Protein AF-A0A2D6FZG4-F1 (afdb_monomer)

Structure (mmCIF, N/CA/C/O backbone):
data_AF-A0A2D6FZG4-F1
#
_entry.id   AF-A0A2D6FZG4-F1
#
loop_
_atom_site.group_PDB
_atom_site.id
_atom_site.type_symbol
_atom_site.label_atom_id
_atom_site.label_alt_id
_atom_site.label_comp_id
_atom_site.label_asym_id
_atom_site.label_entity_id
_atom_site.label_seq_id
_atom_site.pdbx_PDB_ins_code
_atom_site.Cartn_x
_atom_site.Cartn_y
_atom_site.Cartn_z
_atom_site.occupancy
_atom_site.B_iso_or_equiv
_atom_site.auth_seq_id
_atom_site.auth_comp_id
_atom_site.auth_asym_id
_atom_site.auth_atom_id
_atom_site.pdbx_PDB_model_num
ATOM 1 N N . MET A 1 1 ? 77.769 -20.192 -11.799 1.00 40.94 1 MET A N 1
ATOM 2 C CA . MET A 1 1 ? 77.528 -21.190 -10.729 1.00 40.94 1 MET A CA 1
ATOM 3 C C . MET A 1 1 ? 76.063 -21.611 -10.780 1.00 40.94 1 MET A C 1
ATOM 5 O O . MET A 1 1 ? 75.213 -20.768 -11.024 1.00 40.94 1 MET A O 1
ATOM 9 N N . THR A 1 2 ? 75.790 -22.903 -10.625 1.00 41.75 2 THR A N 1
ATOM 10 C CA . THR A 1 2 ? 74.464 -23.550 -10.470 1.00 41.75 2 THR A CA 1
ATOM 11 C C . THR A 1 2 ? 74.090 -23.649 -8.968 1.00 41.75 2 THR A C 1
ATOM 13 O O . THR A 1 2 ? 74.927 -23.227 -8.167 1.00 41.75 2 THR A O 1
ATOM 16 N N . PRO A 1 3 ? 72.935 -24.219 -8.515 1.00 60.16 3 PRO A N 1
ATOM 17 C CA . PRO A 1 3 ? 71.764 -24.800 -9.221 1.00 60.16 3 PRO A CA 1
ATOM 18 C C . PRO A 1 3 ? 70.356 -24.389 -8.660 1.00 60.16 3 PRO A C 1
ATOM 20 O O . PRO A 1 3 ? 70.267 -23.690 -7.659 1.00 60.16 3 PRO A O 1
ATOM 23 N N . ARG A 1 4 ? 69.279 -25.023 -9.197 1.00 38.50 4 ARG A N 1
ATOM 24 C CA . ARG A 1 4 ? 67.997 -25.406 -8.509 1.00 38.50 4 ARG A CA 1
ATOM 25 C C . ARG A 1 4 ? 67.010 -24.267 -8.117 1.00 38.50 4 ARG A C 1
ATOM 27 O O . ARG A 1 4 ? 67.426 -23.144 -7.905 1.00 38.50 4 ARG A O 1
ATOM 34 N N . GLN A 1 5 ? 65.678 -24.443 -8.014 1.00 43.94 5 GLN A N 1
ATOM 35 C CA . GLN A 1 5 ? 64.710 -25.561 -8.193 1.00 43.94 5 GLN A CA 1
ATOM 36 C C . GLN A 1 5 ? 63.559 -25.061 -9.113 1.00 43.94 5 GLN A C 1
ATOM 38 O O . GLN A 1 5 ? 63.180 -23.902 -9.006 1.00 43.94 5 GLN A O 1
ATOM 43 N N . SER A 1 6 ? 63.037 -25.751 -10.138 1.00 40.19 6 SER A N 1
ATOM 44 C CA . SER A 1 6 ? 62.249 -27.006 -10.190 1.00 40.19 6 SER A CA 1
ATOM 45 C C . SER A 1 6 ? 60.917 -26.999 -9.409 1.00 40.19 6 SER A C 1
ATOM 47 O O . SER A 1 6 ? 60.903 -27.284 -8.217 1.00 40.19 6 SER A O 1
ATOM 49 N N . GLY A 1 7 ? 59.791 -26.775 -10.107 1.00 39.72 7 GLY A N 1
ATOM 50 C CA . GLY A 1 7 ? 58.432 -26.872 -9.545 1.00 39.72 7 GLY A CA 1
ATOM 51 C C . GLY A 1 7 ? 57.321 -26.886 -10.609 1.00 39.72 7 GLY A C 1
ATOM 52 O O . GLY A 1 7 ? 56.778 -25.840 -10.953 1.00 39.72 7 GLY A O 1
ATOM 53 N N . ARG A 1 8 ? 56.975 -28.069 -11.142 1.00 39.06 8 ARG A N 1
ATOM 54 C CA . ARG A 1 8 ? 55.785 -28.287 -11.994 1.00 39.06 8 ARG A CA 1
ATOM 55 C C . ARG A 1 8 ? 54.694 -28.993 -11.184 1.00 39.06 8 ARG A C 1
ATOM 57 O O . ARG A 1 8 ? 54.961 -30.053 -10.628 1.00 39.06 8 ARG A O 1
ATOM 64 N N . SER A 1 9 ? 53.469 -28.469 -11.209 1.00 45.03 9 SER A N 1
ATOM 65 C CA . SER A 1 9 ? 52.281 -29.136 -10.651 1.00 45.03 9 SER A CA 1
ATOM 66 C C . SER A 1 9 ? 51.417 -29.739 -11.772 1.00 45.03 9 SER A C 1
ATOM 68 O O . SER A 1 9 ? 51.194 -29.055 -12.773 1.00 45.03 9 SER A O 1
ATOM 70 N N . PRO A 1 10 ? 50.925 -30.987 -11.646 1.00 56.56 10 PRO A N 1
ATOM 71 C CA . PRO A 1 10 ? 50.097 -31.632 -12.668 1.00 56.56 10 PRO A CA 1
ATOM 72 C C . PRO A 1 10 ? 48.610 -31.219 -12.589 1.00 56.56 10 PRO A C 1
ATOM 74 O O . PRO A 1 10 ? 48.139 -30.818 -11.522 1.00 56.56 10 PRO A O 1
ATOM 77 N N . PRO A 1 11 ? 47.840 -31.348 -13.688 1.00 50.41 11 PRO A N 1
ATOM 78 C CA . PRO A 1 11 ? 46.395 -31.118 -13.689 1.00 50.41 11 PRO A CA 1
ATOM 79 C C . PRO A 1 11 ? 45.627 -32.251 -12.986 1.00 50.41 11 PRO A C 1
ATOM 81 O O . PRO A 1 11 ? 46.004 -33.422 -13.051 1.00 50.41 11 PRO A O 1
ATOM 84 N N . SER A 1 12 ? 44.516 -31.914 -12.329 1.00 44.28 12 SER A N 1
ATOM 85 C CA . SER A 1 12 ? 43.715 -32.850 -11.533 1.00 44.28 12 SER A CA 1
ATOM 86 C C . SER A 1 12 ? 42.632 -33.567 -12.351 1.00 44.28 12 SER A C 1
ATOM 88 O O . SER A 1 12 ? 41.769 -32.951 -12.974 1.00 44.28 12 SER A O 1
ATOM 90 N N . THR A 1 13 ? 42.642 -34.903 -12.309 1.00 43.97 13 THR A N 1
ATOM 91 C CA . THR A 1 13 ? 41.634 -35.747 -12.976 1.00 43.97 13 THR A CA 1
ATOM 92 C C . THR A 1 13 ? 40.328 -35.790 -12.164 1.00 43.97 13 THR A C 1
ATOM 94 O O . THR A 1 13 ? 40.371 -36.149 -10.984 1.00 43.97 13 THR A O 1
ATOM 97 N N . PRO A 1 14 ? 39.150 -35.491 -12.747 1.00 50.94 14 PRO A N 1
ATOM 98 C CA . PRO A 1 14 ? 37.874 -35.618 -12.045 1.00 50.94 14 PRO A CA 1
ATOM 99 C C . PRO A 1 14 ? 37.429 -37.088 -11.956 1.00 50.94 14 PRO A C 1
ATOM 101 O O . PRO A 1 14 ? 37.128 -37.727 -12.964 1.00 50.94 14 PRO A O 1
ATOM 104 N N . GLN A 1 15 ? 37.344 -37.635 -10.738 1.00 41.22 15 GLN A N 1
ATOM 105 C CA . GLN A 1 15 ? 36.879 -39.010 -10.517 1.00 41.22 15 GLN A CA 1
ATOM 106 C C . GLN A 1 15 ? 35.410 -39.210 -10.936 1.00 41.22 15 GLN A C 1
ATOM 108 O O . GLN A 1 15 ? 34.488 -38.570 -10.422 1.00 41.22 15 GLN A O 1
ATOM 113 N N . ARG A 1 16 ? 35.191 -40.180 -11.827 1.00 36.72 16 ARG A N 1
ATOM 114 C CA . ARG A 1 16 ? 33.880 -40.617 -12.323 1.00 36.72 16 ARG A CA 1
ATOM 115 C C . ARG A 1 16 ? 33.145 -41.438 -11.253 1.00 36.72 16 ARG A C 1
ATOM 117 O O . ARG A 1 16 ? 33.333 -42.648 -11.168 1.00 36.72 16 ARG A O 1
ATOM 124 N N . LYS A 1 17 ? 32.316 -40.788 -10.425 1.00 45.12 17 LYS A N 1
ATOM 125 C CA . LYS A 1 17 ? 31.538 -41.474 -9.372 1.00 45.12 17 LYS A CA 1
ATOM 126 C C . LYS A 1 17 ? 30.580 -42.526 -9.948 1.00 45.12 17 LYS A C 1
ATOM 128 O O . LYS A 1 17 ? 29.886 -42.285 -10.934 1.00 45.12 17 LYS A O 1
ATOM 133 N N . SER A 1 18 ? 30.552 -43.686 -9.300 1.00 39.47 18 SER A N 1
ATOM 134 C CA . SER A 1 18 ? 29.768 -44.865 -9.670 1.00 39.47 18 SER A CA 1
ATOM 135 C C . SER A 1 18 ? 28.284 -44.752 -9.292 1.00 39.47 18 SER A C 1
ATOM 137 O O . SER A 1 18 ? 27.910 -44.084 -8.327 1.00 39.47 18 SER A O 1
ATOM 139 N N . ARG A 1 19 ? 27.429 -45.447 -10.055 1.00 46.25 19 ARG A N 1
ATOM 140 C CA . ARG A 1 19 ? 26.025 -45.731 -9.716 1.00 46.25 19 ARG A CA 1
ATOM 141 C C . ARG A 1 19 ? 25.910 -47.126 -9.083 1.00 46.25 19 ARG A C 1
ATOM 143 O O . ARG A 1 19 ? 26.405 -48.071 -9.694 1.00 46.25 19 ARG A O 1
ATOM 150 N N . PRO A 1 20 ? 25.181 -47.285 -7.968 1.00 52.41 20 PRO A N 1
ATOM 151 C CA . PRO A 1 20 ? 24.491 -48.527 -7.613 1.00 52.41 20 PRO A CA 1
ATOM 152 C C . PRO A 1 20 ? 23.136 -48.648 -8.358 1.00 52.41 20 PRO A C 1
ATOM 154 O O . PRO A 1 20 ? 22.695 -47.669 -8.973 1.00 52.41 20 PRO A O 1
ATOM 157 N N . PRO A 1 21 ? 22.489 -49.830 -8.364 1.00 53.44 21 PRO A N 1
ATOM 158 C CA . PRO A 1 21 ? 21.464 -50.183 -9.354 1.00 53.44 21 PRO A CA 1
ATOM 159 C C . PRO A 1 21 ? 20.015 -49.817 -8.980 1.00 53.44 21 PRO A C 1
ATOM 161 O O . PRO A 1 21 ? 19.707 -49.387 -7.871 1.00 53.44 21 PRO A O 1
ATOM 164 N N . MET A 1 22 ? 19.112 -50.025 -9.945 1.00 36.06 22 MET A N 1
ATOM 165 C CA . MET A 1 22 ? 17.658 -49.979 -9.757 1.00 36.06 22 MET A CA 1
ATOM 166 C C . MET A 1 22 ? 17.156 -51.232 -9.029 1.00 36.06 22 MET A C 1
ATOM 168 O O . MET A 1 22 ? 17.534 -52.342 -9.398 1.00 36.06 22 MET A O 1
ATOM 172 N N . THR A 1 23 ? 16.206 -51.065 -8.106 1.00 40.47 23 THR A N 1
ATOM 173 C CA . THR A 1 23 ? 15.377 -52.166 -7.589 1.00 40.47 23 THR A CA 1
ATOM 174 C C . THR A 1 23 ? 13.971 -52.034 -8.165 1.00 40.47 23 THR A C 1
ATOM 176 O O . THR A 1 23 ? 13.316 -51.010 -7.972 1.00 40.47 23 THR A O 1
ATOM 179 N N . ALA A 1 24 ? 13.499 -53.053 -8.883 1.00 38.47 24 ALA A N 1
ATOM 180 C CA . ALA A 1 24 ? 12.134 -53.085 -9.400 1.00 38.47 24 ALA A CA 1
ATOM 181 C C . ALA A 1 24 ? 11.136 -53.464 -8.292 1.00 38.47 24 ALA A C 1
ATOM 183 O O . ALA A 1 24 ? 11.393 -54.378 -7.511 1.00 38.47 24 ALA A O 1
ATOM 184 N N . ILE A 1 25 ? 9.972 -52.811 -8.264 1.00 38.44 25 ILE A N 1
ATOM 185 C CA . ILE A 1 25 ? 8.828 -53.215 -7.436 1.00 38.44 25 ILE A CA 1
ATOM 186 C C . ILE A 1 25 ? 7.641 -53.493 -8.363 1.00 38.44 25 ILE A C 1
ATOM 188 O O . ILE A 1 25 ? 7.333 -52.702 -9.254 1.00 38.44 25 ILE A O 1
ATOM 192 N N . ARG A 1 26 ? 7.013 -54.659 -8.176 1.00 39.31 26 ARG A N 1
ATOM 193 C CA . ARG A 1 26 ? 5.883 -55.150 -8.981 1.00 39.31 26 ARG A CA 1
ATOM 194 C C . ARG A 1 26 ? 4.629 -54.298 -8.761 1.00 39.31 26 ARG A C 1
ATOM 196 O O . ARG A 1 26 ? 4.375 -53.837 -7.652 1.00 39.31 26 ARG A O 1
ATOM 203 N N . GLY A 1 27 ? 3.812 -54.157 -9.803 1.00 32.88 27 GLY A N 1
ATOM 204 C CA . GLY A 1 27 ? 2.474 -53.573 -9.694 1.00 32.88 27 GLY A CA 1
ATOM 205 C C . GLY A 1 27 ? 1.410 -54.590 -9.262 1.00 32.88 27 GLY A C 1
ATOM 206 O O . GLY A 1 27 ? 1.537 -55.782 -9.532 1.00 32.88 27 GLY A O 1
ATOM 207 N N . HIS A 1 28 ? 0.328 -54.095 -8.657 1.00 38.22 28 HIS A N 1
ATOM 208 C CA . HIS A 1 28 ? -0.923 -54.828 -8.435 1.00 38.22 28 HIS A CA 1
ATOM 209 C C . HIS A 1 28 ? -2.124 -53.878 -8.616 1.00 38.22 28 HIS A C 1
ATOM 211 O O . HIS A 1 28 ? -2.260 -52.934 -7.836 1.00 38.22 28 HIS A O 1
ATOM 217 N N . PRO A 1 29 ? -3.023 -54.112 -9.590 1.00 47.12 29 PRO A N 1
ATOM 218 C CA . PRO A 1 29 ? -4.323 -53.451 -9.644 1.00 47.12 29 PRO A CA 1
ATOM 219 C C . PRO A 1 29 ? -5.358 -54.245 -8.826 1.00 47.12 29 PRO A C 1
ATOM 221 O O . PRO A 1 29 ? -5.660 -55.399 -9.135 1.00 47.12 29 PRO A O 1
ATOM 224 N N . ALA A 1 30 ? -5.909 -53.639 -7.771 1.00 38.69 30 ALA A N 1
ATOM 225 C CA . ALA A 1 30 ? -6.921 -54.274 -6.922 1.00 38.69 30 ALA A CA 1
ATOM 226 C C . ALA A 1 30 ? -8.329 -54.238 -7.554 1.00 38.69 30 ALA A C 1
ATOM 228 O O . ALA A 1 30 ? -8.684 -53.324 -8.299 1.00 38.69 30 ALA A O 1
ATOM 229 N N . ARG A 1 31 ? -9.140 -55.263 -7.263 1.00 36.41 31 ARG A N 1
ATOM 230 C CA . ARG A 1 31 ? -10.405 -55.542 -7.960 1.00 36.41 31 ARG A CA 1
ATOM 231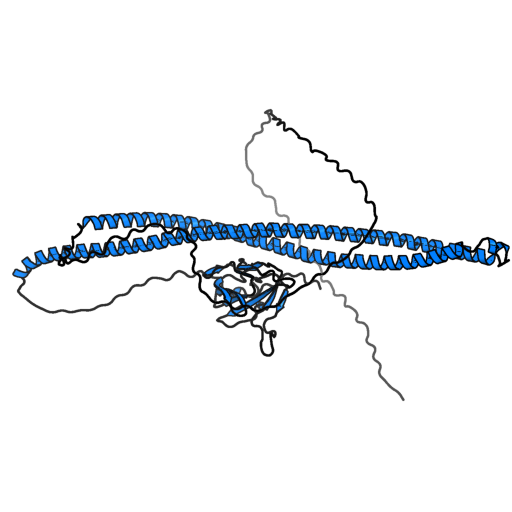 C C . ARG A 1 31 ? -11.540 -54.556 -7.653 1.00 36.41 31 ARG A C 1
ATOM 233 O O . ARG A 1 31 ? -11.946 -54.375 -6.512 1.00 36.41 31 ARG A O 1
ATOM 240 N N . ARG A 1 32 ? -12.152 -54.098 -8.746 1.00 33.94 32 ARG A N 1
ATOM 241 C CA . ARG A 1 32 ? -13.592 -53.874 -8.976 1.00 33.94 32 ARG A CA 1
ATOM 242 C C . ARG A 1 32 ? -14.540 -54.528 -7.943 1.00 33.94 32 ARG A C 1
ATOM 244 O O . ARG A 1 32 ? -14.693 -55.747 -7.937 1.00 33.94 32 ARG A O 1
ATOM 251 N N . ALA A 1 33 ? -15.281 -53.698 -7.211 1.00 37.44 33 ALA A N 1
ATOM 252 C CA . ALA A 1 33 ? -16.588 -54.004 -6.621 1.00 37.44 33 ALA A CA 1
ATOM 253 C C . ALA A 1 33 ? -17.417 -52.698 -6.551 1.00 37.44 33 ALA A C 1
ATOM 255 O O . ALA A 1 33 ? -16.842 -51.624 -6.417 1.00 37.44 33 ALA A O 1
ATOM 256 N N . GLY A 1 34 ? -18.748 -52.692 -6.657 1.00 33.28 34 GLY A N 1
ATOM 257 C CA . GLY A 1 34 ? -19.630 -53.841 -6.880 1.00 33.28 34 GLY A CA 1
ATOM 258 C C . GLY A 1 34 ? -20.956 -53.763 -6.120 1.00 33.28 34 GLY A C 1
ATOM 259 O O . GLY A 1 34 ? -21.294 -54.720 -5.433 1.00 33.28 34 GLY A O 1
ATOM 260 N N . ARG A 1 35 ? -21.709 -52.657 -6.222 1.00 36.12 35 ARG A N 1
ATOM 261 C CA . ARG A 1 35 ? -23.104 -52.599 -5.751 1.00 36.12 35 ARG A CA 1
ATOM 262 C C . ARG A 1 35 ? -24.024 -51.891 -6.744 1.00 36.12 35 ARG A C 1
ATOM 264 O O . ARG A 1 35 ? -23.707 -50.811 -7.231 1.00 36.12 35 ARG A O 1
ATOM 271 N N . ARG A 1 36 ? -25.153 -52.551 -6.991 1.00 36.09 36 ARG A N 1
ATOM 272 C CA . ARG A 1 36 ? -26.425 -52.005 -7.481 1.00 36.09 36 ARG A CA 1
ATOM 273 C C . ARG A 1 36 ? -27.353 -51.805 -6.256 1.00 36.09 36 ARG A C 1
ATOM 275 O O . ARG A 1 36 ? -26.902 -52.079 -5.142 1.00 36.09 36 ARG A O 1
ATOM 282 N N . ASP A 1 37 ? -28.623 -51.410 -6.335 1.00 32.72 37 ASP A N 1
ATOM 283 C CA . ASP A 1 37 ? -29.437 -50.733 -7.373 1.00 32.72 37 ASP A CA 1
ATOM 284 C C . ASP A 1 37 ? -29.851 -49.352 -6.759 1.00 32.72 37 ASP A C 1
ATOM 286 O O . ASP A 1 37 ? -29.285 -48.972 -5.735 1.00 32.72 37 ASP A O 1
ATOM 290 N N . ALA A 1 38 ? -30.754 -48.488 -7.239 1.00 33.19 38 ALA A N 1
ATOM 291 C CA . ALA A 1 38 ? -31.724 -48.448 -8.347 1.00 33.19 38 ALA A CA 1
ATOM 292 C C . ALA A 1 38 ? -31.827 -46.960 -8.824 1.00 33.19 38 ALA A C 1
ATOM 294 O O . ALA A 1 38 ? -30.896 -46.199 -8.570 1.00 33.19 38 ALA A O 1
ATOM 295 N N . GLY A 1 39 ? -32.861 -46.417 -9.483 1.00 30.42 39 GLY A N 1
ATOM 296 C CA . GLY A 1 39 ? -34.164 -46.912 -9.954 1.00 30.42 39 GLY A CA 1
ATOM 297 C C . GLY A 1 39 ? -35.034 -45.733 -10.444 1.00 30.42 39 GLY A C 1
ATOM 298 O O . GLY A 1 39 ? -34.851 -44.622 -9.958 1.00 30.42 39 GLY A O 1
ATOM 299 N N . ALA A 1 40 ? -35.977 -45.990 -11.365 1.00 34.22 40 ALA A N 1
ATOM 300 C CA . ALA A 1 40 ? -36.811 -45.015 -12.109 1.00 34.22 40 ALA A CA 1
ATOM 301 C C . ALA A 1 40 ? -36.020 -44.053 -13.048 1.00 34.22 40 ALA A C 1
ATOM 303 O O . ALA A 1 40 ? -34.993 -43.515 -12.659 1.00 34.22 40 ALA A O 1
ATOM 304 N N . SER A 1 41 ? -36.325 -43.837 -14.339 1.00 32.16 41 SER A N 1
ATOM 305 C CA . SER A 1 41 ? -37.560 -43.868 -15.161 1.00 32.16 41 SER A CA 1
ATOM 306 C C . SER A 1 41 ? -38.317 -42.532 -15.238 1.00 32.16 41 SER A C 1
ATOM 308 O O . SER A 1 41 ? -39.222 -42.306 -14.441 1.00 32.16 41 SER A O 1
ATOM 310 N N . GLN A 1 42 ? -37.979 -41.685 -16.226 1.00 34.38 42 GLN A N 1
ATOM 311 C CA . GLN A 1 42 ? -38.868 -41.339 -17.361 1.00 34.38 42 GLN A CA 1
ATOM 312 C C . GLN A 1 42 ? -38.236 -40.315 -18.336 1.00 34.38 42 GLN A C 1
ATOM 314 O O . GLN A 1 42 ? -37.602 -39.350 -17.918 1.00 34.38 42 GLN A O 1
ATOM 319 N N . ASP A 1 43 ? -38.440 -40.533 -19.642 1.00 41.53 43 ASP A N 1
ATOM 320 C CA . ASP A 1 43 ? -38.428 -39.488 -20.687 1.00 41.53 43 ASP A CA 1
ATOM 321 C C . ASP A 1 43 ? -39.785 -38.751 -20.604 1.00 41.53 43 ASP 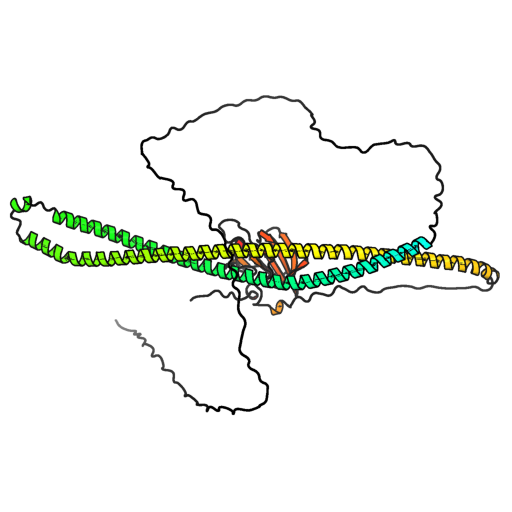A C 1
ATOM 323 O O . ASP A 1 43 ? -40.785 -39.384 -20.243 1.00 41.53 43 ASP A O 1
ATOM 327 N N . PRO A 1 44 ? -39.870 -37.445 -20.915 1.00 49.22 44 PRO A N 1
ATOM 328 C CA . PRO A 1 44 ? -40.469 -37.159 -22.217 1.00 49.22 44 PRO A CA 1
ATOM 329 C C . PRO A 1 44 ? -39.883 -35.951 -22.963 1.00 49.22 44 PRO A C 1
ATOM 331 O O . PRO A 1 44 ? -39.561 -34.896 -22.411 1.00 49.22 44 PRO A O 1
ATOM 334 N N . ARG A 1 45 ? -39.924 -36.066 -24.290 1.00 37.03 45 ARG A N 1
ATOM 335 C CA . ARG A 1 45 ? -39.804 -34.947 -25.231 1.00 37.03 45 ARG A CA 1
ATOM 336 C C . ARG A 1 45 ? -41.078 -34.083 -25.238 1.00 37.03 45 ARG A C 1
ATOM 338 O O . ARG A 1 45 ? -42.177 -34.628 -25.170 1.00 37.03 45 ARG A O 1
ATOM 345 N N . ASN A 1 46 ? -40.894 -32.793 -25.560 1.00 34.66 46 ASN A N 1
ATOM 346 C CA . ASN A 1 46 ? -41.695 -31.959 -26.491 1.00 34.66 46 ASN A CA 1
ATOM 347 C C . ASN A 1 46 ? -42.301 -30.640 -25.928 1.00 34.66 46 ASN A C 1
ATOM 349 O O . ASN A 1 46 ? -42.717 -30.566 -24.779 1.00 34.66 46 ASN A O 1
ATOM 353 N N . ALA A 1 47 ? -42.404 -29.635 -26.818 1.00 33.75 47 ALA A N 1
ATOM 354 C CA . ALA A 1 47 ? -42.979 -28.282 -26.654 1.00 33.75 47 ALA A CA 1
ATOM 355 C C . ALA A 1 47 ? -42.238 -27.336 -25.657 1.00 33.75 47 ALA A C 1
ATOM 357 O O . ALA A 1 47 ? -41.406 -27.784 -24.880 1.00 33.75 47 ALA A O 1
ATOM 358 N N . VAL A 1 48 ? -42.387 -25.995 -25.657 1.00 35.97 48 VAL A N 1
ATOM 359 C CA . VAL A 1 48 ? -43.345 -25.059 -26.308 1.00 35.97 48 VAL A CA 1
ATOM 360 C C . VAL A 1 48 ? -42.610 -23.849 -26.961 1.00 35.97 48 VAL A C 1
ATOM 362 O O . VAL A 1 48 ? -41.439 -23.588 -26.699 1.00 35.97 48 VAL A O 1
ATOM 365 N N . ARG A 1 49 ? -43.304 -23.098 -27.835 1.00 34.53 49 ARG A N 1
ATOM 366 C CA . ARG A 1 49 ? -42.841 -21.910 -28.592 1.00 34.53 49 ARG A CA 1
ATOM 367 C C . ARG A 1 49 ? -42.690 -20.605 -27.767 1.00 34.53 49 ARG A C 1
ATOM 369 O O . ARG A 1 49 ? -43.666 -20.161 -27.178 1.00 34.53 49 ARG A O 1
ATOM 376 N N . GLY A 1 50 ? -41.580 -19.881 -27.980 1.00 30.34 50 GLY A N 1
ATOM 377 C CA . GLY A 1 50 ? -41.513 -18.398 -28.077 1.00 30.34 50 GLY A CA 1
ATOM 378 C C . GLY A 1 50 ? -41.863 -17.533 -26.842 1.00 30.34 50 GLY A C 1
ATOM 379 O O . GLY A 1 50 ? -42.069 -18.068 -25.758 1.00 30.34 50 GLY A O 1
ATOM 380 N N . PRO A 1 51 ? -41.934 -16.184 -26.982 1.00 46.00 51 PRO A N 1
ATOM 381 C CA . PRO A 1 51 ? -41.610 -15.349 -28.149 1.00 46.00 51 PRO A CA 1
ATOM 382 C C . PRO A 1 51 ? -40.358 -14.453 -27.960 1.00 46.00 51 PRO A C 1
ATOM 384 O O . PRO A 1 51 ? -39.957 -14.124 -26.845 1.00 46.00 51 PRO A O 1
ATOM 387 N N . ARG A 1 52 ? -39.773 -13.962 -29.064 1.00 38.22 52 ARG A N 1
ATOM 388 C CA . ARG A 1 52 ? -38.781 -12.866 -29.034 1.00 38.22 52 ARG A CA 1
ATOM 389 C C . ARG A 1 52 ? -39.500 -11.514 -28.928 1.00 38.22 52 ARG A C 1
ATOM 391 O O . ARG A 1 52 ? -40.367 -11.238 -29.750 1.00 38.22 52 ARG A O 1
ATOM 398 N N . LYS A 1 53 ? -39.091 -10.636 -28.002 1.00 35.22 53 LYS A N 1
ATOM 399 C CA . LYS A 1 53 ? -39.428 -9.200 -28.055 1.00 35.22 53 LYS A CA 1
ATOM 400 C C . LYS A 1 53 ? -38.247 -8.410 -28.615 1.00 35.22 53 LYS A C 1
ATOM 402 O O . LYS A 1 53 ? -37.175 -8.404 -28.018 1.00 35.22 53 LYS A O 1
ATOM 407 N N . ALA A 1 54 ? -38.456 -7.737 -29.743 1.00 35.44 54 ALA A N 1
ATOM 408 C CA . ALA A 1 54 ? -37.543 -6.706 -30.220 1.00 35.44 54 ALA A CA 1
ATOM 409 C C . ALA A 1 54 ? -37.739 -5.422 -29.396 1.00 35.44 54 ALA A C 1
ATOM 411 O O . ALA A 1 54 ? -38.868 -5.071 -29.056 1.00 35.44 54 ALA A O 1
ATOM 412 N N . ALA A 1 55 ? -36.648 -4.718 -29.096 1.00 36.34 55 ALA A N 1
ATOM 413 C CA . ALA A 1 55 ? -36.673 -3.412 -28.445 1.00 36.34 55 ALA A CA 1
ATOM 414 C C . ALA A 1 55 ? -35.861 -2.425 -29.291 1.00 36.34 55 ALA A C 1
ATOM 416 O O . ALA A 1 55 ? -34.632 -2.423 -29.267 1.00 36.34 55 ALA A O 1
ATOM 417 N N . LEU A 1 56 ? -36.572 -1.618 -30.077 1.00 34.84 56 LEU A N 1
ATOM 418 C CA . LEU A 1 56 ? -36.006 -0.571 -30.920 1.00 34.84 56 LEU A CA 1
ATOM 419 C C . LEU A 1 56 ? -35.331 0.498 -30.043 1.00 34.84 56 LEU A C 1
ATOM 421 O O . LEU A 1 56 ? -35.960 1.014 -29.117 1.00 34.84 56 LEU A O 1
ATOM 425 N N . ARG A 1 57 ? -34.086 0.889 -30.347 1.00 33.91 57 ARG A N 1
ATOM 426 C CA . ARG A 1 57 ? -33.513 2.125 -29.793 1.00 33.91 57 ARG A CA 1
ATOM 427 C C . ARG A 1 57 ? -32.702 2.899 -30.826 1.00 33.91 57 ARG A C 1
ATOM 429 O O . ARG A 1 57 ? -31.768 2.382 -31.425 1.00 33.91 57 ARG A O 1
ATOM 436 N N . VAL A 1 58 ? -33.137 4.140 -31.020 1.00 36.94 58 VAL A N 1
ATOM 437 C CA . VAL A 1 58 ? -32.686 5.099 -32.034 1.00 36.94 58 VAL A CA 1
ATOM 438 C C . VAL A 1 58 ? -31.205 5.444 -31.862 1.00 36.94 58 VAL A C 1
ATOM 440 O O . VAL A 1 58 ? -30.759 5.717 -30.748 1.00 36.94 58 VAL A O 1
ATOM 443 N N . ALA A 1 59 ? -30.469 5.492 -32.973 1.00 33.66 59 ALA A N 1
ATOM 444 C CA . ALA A 1 59 ? -29.147 6.108 -33.036 1.00 33.66 59 ALA A CA 1
ATOM 445 C C . ALA A 1 59 ? -29.280 7.606 -33.357 1.00 33.66 59 ALA A C 1
ATOM 447 O O . ALA A 1 59 ? -30.033 7.976 -34.256 1.00 33.66 59 ALA A O 1
ATOM 448 N N . PHE A 1 60 ? -28.525 8.456 -32.657 1.00 34.91 60 PHE A N 1
ATOM 449 C CA . PHE A 1 60 ? -28.360 9.875 -32.994 1.00 34.91 60 PHE A CA 1
ATOM 450 C C . PHE A 1 60 ? -26.924 10.132 -33.492 1.00 34.91 60 PHE A C 1
ATOM 452 O O . PHE A 1 60 ? -25.992 9.509 -32.976 1.00 34.91 60 PHE A O 1
ATOM 459 N N . PRO A 1 61 ? -26.726 11.002 -34.501 1.00 49.44 61 PRO A N 1
ATOM 460 C CA . PRO A 1 61 ? -25.440 11.158 -35.179 1.00 49.44 61 PRO A CA 1
ATOM 461 C C . PRO A 1 61 ? -24.434 12.021 -34.404 1.00 49.44 61 PRO A C 1
ATOM 463 O O . PRO A 1 61 ? -24.796 12.928 -33.656 1.00 49.44 61 PRO A O 1
ATOM 466 N N . VAL A 1 62 ? -23.145 11.772 -34.652 1.00 41.34 62 VAL A N 1
ATOM 467 C CA . VAL A 1 62 ? -22.027 12.593 -34.158 1.00 41.34 62 VAL A CA 1
ATOM 468 C C . VAL A 1 62 ? -21.748 13.734 -35.152 1.00 41.34 62 VAL A C 1
ATOM 470 O O . VAL A 1 62 ? -21.524 13.447 -36.329 1.00 41.34 62 VAL A O 1
ATOM 473 N N . PRO A 1 63 ? -21.708 15.013 -34.729 1.00 48.12 63 PRO A N 1
ATOM 474 C CA . PRO A 1 63 ? -21.396 16.126 -35.624 1.00 48.12 63 PRO A CA 1
ATOM 475 C C . PRO A 1 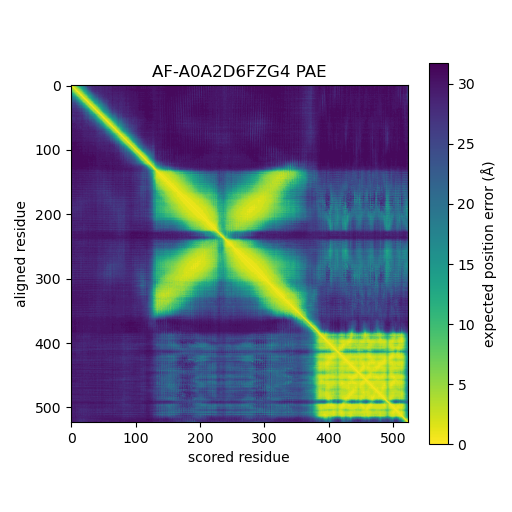63 ? -19.890 16.206 -35.935 1.00 48.12 63 PRO A C 1
ATOM 477 O O . PRO A 1 63 ? -19.063 16.492 -35.068 1.00 48.12 63 PRO A O 1
ATOM 480 N N . SER A 1 64 ? -19.523 15.994 -37.200 1.00 40.31 64 SER A N 1
ATOM 481 C CA . SER A 1 64 ? -18.139 16.053 -37.688 1.00 40.31 64 SER A CA 1
ATOM 482 C C . SER A 1 64 ? -17.671 17.493 -37.955 1.00 40.31 64 SER A C 1
ATOM 484 O O . SER A 1 64 ? -17.775 18.003 -39.073 1.00 40.31 64 SER A O 1
ATOM 486 N N . GLY A 1 65 ? -17.130 18.161 -36.935 1.00 34.81 65 GLY A N 1
ATOM 487 C CA . GLY A 1 65 ? -16.593 19.521 -37.059 1.00 34.81 65 GLY A CA 1
ATOM 488 C C . GLY A 1 65 ? -15.223 19.584 -37.747 1.00 34.81 65 GLY A C 1
ATOM 489 O O . GLY A 1 65 ? -14.195 19.477 -37.079 1.00 34.81 65 GLY A O 1
ATOM 490 N N . ARG A 1 66 ? -15.184 19.831 -39.065 1.00 36.53 66 ARG A N 1
ATOM 491 C CA . ARG A 1 66 ? -13.949 20.258 -39.754 1.00 36.53 66 ARG A CA 1
ATOM 492 C C . ARG A 1 66 ? -13.458 21.585 -39.153 1.00 36.53 66 ARG A C 1
ATOM 494 O O . ARG A 1 66 ? -14.189 22.570 -39.180 1.00 36.53 66 ARG A O 1
ATOM 501 N N . ARG A 1 67 ? -12.197 21.648 -38.716 1.00 36.72 67 ARG A N 1
ATOM 502 C CA . ARG A 1 67 ? -11.438 22.907 -38.635 1.00 36.72 67 ARG A CA 1
ATOM 503 C C . ARG A 1 67 ? -10.305 22.846 -39.649 1.00 36.72 67 ARG A C 1
ATOM 505 O O . ARG A 1 67 ? -9.500 21.921 -39.619 1.00 36.72 67 ARG A O 1
ATOM 512 N N . GLN A 1 68 ? -10.297 23.800 -40.572 1.00 37.03 68 GLN A N 1
ATOM 513 C CA . GLN A 1 68 ? -9.227 23.967 -41.551 1.00 37.03 68 GLN A CA 1
ATOM 514 C C . GLN A 1 68 ? -7.978 24.525 -40.859 1.00 37.03 68 GLN A C 1
ATOM 516 O O . GLN A 1 68 ? -8.086 25.305 -39.913 1.00 37.03 68 GLN A O 1
ATOM 521 N N . ALA A 1 69 ? -6.805 24.144 -41.358 1.00 36.94 69 ALA A N 1
ATOM 522 C CA . ALA A 1 69 ? -5.540 24.793 -41.045 1.00 36.94 69 ALA A CA 1
ATOM 523 C C . ALA A 1 69 ? -5.042 25.511 -42.306 1.00 36.94 69 ALA A C 1
ATOM 525 O O . ALA A 1 69 ? -5.033 24.920 -43.385 1.00 36.94 69 ALA A O 1
ATOM 526 N N . LEU A 1 70 ? -4.637 26.769 -42.155 1.00 39.94 70 LEU A N 1
ATOM 527 C CA . LEU A 1 70 ? -3.952 27.581 -43.163 1.00 39.94 70 LEU A CA 1
ATOM 528 C C . LEU A 1 70 ? -2.772 28.316 -42.484 1.00 39.94 70 LEU A C 1
ATOM 530 O O . LEU A 1 70 ? -2.706 28.316 -41.251 1.00 39.94 70 LEU A O 1
ATOM 534 N N . PRO A 1 71 ? -1.770 28.783 -43.251 1.00 49.62 71 PRO A N 1
ATOM 535 C CA . PRO A 1 71 ? -0.373 28.662 -42.828 1.00 49.62 71 PRO A CA 1
ATOM 536 C C . PRO A 1 71 ? 0.201 29.857 -42.051 1.00 49.62 71 PRO A C 1
ATOM 538 O O . PRO A 1 71 ? -0.408 30.913 -41.916 1.00 49.62 71 PRO A O 1
ATOM 541 N N . MET A 1 72 ? 1.425 29.649 -41.562 1.00 37.91 72 MET A N 1
ATOM 542 C CA . MET A 1 72 ? 2.310 30.672 -40.996 1.00 37.91 72 MET A CA 1
ATOM 543 C C . MET A 1 72 ? 2.953 31.513 -42.110 1.00 37.91 72 MET A C 1
ATOM 545 O O . MET A 1 72 ? 3.333 30.951 -43.137 1.00 37.91 72 MET A O 1
ATOM 549 N N . ASP A 1 73 ? 3.184 32.802 -41.851 1.00 39.28 73 ASP A N 1
ATOM 550 C CA . ASP A 1 73 ? 4.001 33.706 -42.679 1.0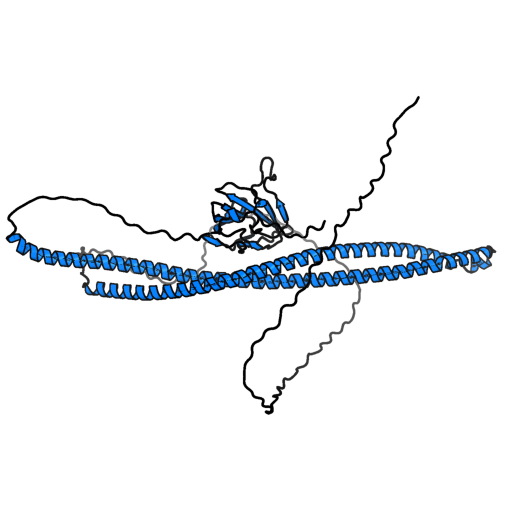0 39.28 73 ASP A CA 1
ATOM 551 C C . ASP A 1 73 ? 5.047 34.432 -41.783 1.00 39.28 73 ASP A C 1
ATOM 553 O O . ASP A 1 73 ? 4.688 34.775 -40.649 1.00 39.28 73 ASP A O 1
ATOM 557 N N . PRO A 1 74 ? 6.340 34.607 -42.160 1.00 53.09 74 PRO A N 1
ATOM 558 C CA . PRO A 1 74 ? 7.405 34.770 -41.158 1.00 53.09 74 PRO A CA 1
ATOM 559 C C . PRO A 1 74 ? 8.255 36.061 -41.269 1.00 53.09 74 PRO A C 1
ATOM 561 O O . PRO A 1 74 ? 9.421 36.002 -41.665 1.00 53.09 74 PRO A O 1
ATOM 564 N N . HIS A 1 75 ? 7.761 37.224 -40.808 1.00 41.12 75 HIS A N 1
ATOM 565 C CA . HIS A 1 75 ? 8.554 38.475 -40.826 1.00 41.12 75 HIS A CA 1
ATOM 566 C C . HIS A 1 75 ? 8.512 39.369 -39.558 1.00 41.12 75 HIS A C 1
ATOM 568 O O . HIS A 1 75 ? 7.653 40.231 -39.433 1.00 41.12 75 HIS A O 1
ATOM 574 N N . ARG A 1 76 ? 9.603 39.294 -38.756 1.00 35.06 76 ARG A N 1
ATOM 575 C CA . ARG A 1 76 ? 10.209 40.369 -37.903 1.00 35.06 76 ARG A CA 1
ATOM 576 C C . ARG A 1 76 ? 9.375 40.971 -36.731 1.00 35.06 76 ARG A C 1
ATOM 578 O O . ARG A 1 76 ? 8.171 40.781 -36.671 1.00 35.06 76 ARG A O 1
ATOM 585 N N . PRO A 1 77 ? 9.982 41.779 -35.820 1.00 46.56 77 PRO A N 1
ATOM 586 C CA . PRO A 1 77 ? 11.353 41.783 -35.272 1.00 46.56 77 PRO A CA 1
ATOM 587 C C . PRO A 1 77 ? 11.371 41.692 -33.711 1.00 46.56 77 PRO A C 1
ATOM 589 O O . PRO A 1 77 ? 10.394 41.291 -33.089 1.00 46.56 77 PRO A O 1
ATOM 592 N N . ARG A 1 78 ? 12.503 42.017 -33.057 1.00 37.69 78 ARG A N 1
ATOM 593 C CA . ARG A 1 78 ? 12.711 41.942 -31.588 1.00 37.69 78 ARG A CA 1
ATOM 594 C C . ARG A 1 78 ? 12.529 43.296 -30.872 1.00 37.69 78 ARG A C 1
ATOM 596 O O . ARG A 1 78 ? 12.897 44.305 -31.452 1.00 37.69 78 ARG A O 1
ATOM 603 N N . LEU A 1 79 ? 12.102 43.226 -29.598 1.00 38.78 79 LEU A N 1
ATOM 604 C CA . LEU A 1 79 ? 12.429 44.050 -28.399 1.00 38.78 79 LEU A CA 1
ATOM 605 C C . LEU A 1 79 ? 12.750 45.559 -28.548 1.00 38.78 79 LEU A C 1
ATOM 607 O O . LEU A 1 79 ? 13.601 45.951 -29.340 1.00 38.78 79 LEU A O 1
ATOM 611 N N . PRO A 1 80 ? 12.270 46.374 -27.589 1.00 46.84 80 PRO A N 1
ATOM 612 C CA . PRO A 1 80 ? 13.215 46.804 -26.544 1.00 46.84 80 PRO A CA 1
ATOM 613 C C . PRO A 1 80 ? 12.699 46.655 -25.098 1.00 46.84 80 PRO A C 1
ATOM 615 O O . PRO A 1 80 ? 11.512 46.484 -24.836 1.00 46.84 80 PRO A O 1
ATOM 618 N N . SER A 1 81 ? 13.628 46.730 -24.143 1.00 46.16 81 SER A N 1
ATOM 619 C CA . SER A 1 81 ? 13.374 46.825 -22.696 1.00 46.16 81 SER A CA 1
ATOM 620 C C . SER A 1 81 ? 13.104 48.266 -22.250 1.00 46.16 81 SER A C 1
ATOM 622 O O . SER A 1 81 ? 13.726 49.177 -22.795 1.00 46.16 81 SER A O 1
ATOM 624 N N . TYR A 1 82 ? 12.327 48.471 -21.179 1.00 32.44 82 TYR A N 1
ATOM 625 C CA . TYR A 1 82 ? 12.251 49.768 -20.489 1.00 32.44 82 TYR A CA 1
ATOM 626 C C . TYR A 1 82 ? 12.527 49.666 -18.980 1.00 32.44 82 TYR A C 1
ATOM 628 O O . TYR A 1 82 ? 12.478 48.579 -18.402 1.00 32.44 82 TYR A O 1
ATOM 636 N N . ARG A 1 83 ? 12.910 50.797 -18.369 1.00 35.06 83 ARG A N 1
ATOM 637 C CA . ARG A 1 83 ? 13.559 50.886 -17.051 1.00 35.06 83 ARG A CA 1
ATOM 638 C C . ARG A 1 83 ? 13.277 52.240 -16.395 1.00 35.06 83 ARG A C 1
ATOM 640 O O . ARG A 1 83 ? 13.850 53.239 -16.815 1.00 35.06 83 ARG A O 1
ATOM 647 N N . GLU A 1 84 ? 12.544 52.233 -15.288 1.00 36.88 84 GLU A N 1
ATOM 648 C CA . GLU A 1 84 ? 12.385 53.353 -14.346 1.00 36.88 84 GLU A CA 1
ATOM 649 C C . GLU A 1 84 ? 12.464 52.771 -12.913 1.00 36.88 84 GLU A C 1
ATOM 651 O O . GLU A 1 84 ? 12.037 51.640 -12.696 1.00 36.88 84 GLU A O 1
ATOM 656 N N . ASN A 1 85 ? 13.190 53.326 -11.931 1.00 31.42 85 ASN A N 1
ATOM 657 C CA . ASN A 1 85 ? 13.278 54.708 -11.417 1.00 31.42 85 ASN A CA 1
ATOM 658 C C . ASN A 1 85 ? 11.935 55.172 -10.808 1.00 31.42 85 ASN A C 1
ATOM 660 O O . ASN A 1 85 ? 10.926 55.150 -11.485 1.00 31.42 85 ASN A O 1
ATOM 664 N N . GLY A 1 86 ? 11.832 55.645 -9.565 1.00 31.52 86 GLY A N 1
ATOM 665 C CA . GLY A 1 86 ? 12.804 55.802 -8.475 1.00 31.52 86 GLY A CA 1
ATOM 666 C C . GLY A 1 86 ? 12.297 56.853 -7.466 1.00 31.52 86 GLY A C 1
ATOM 667 O O . GLY A 1 86 ? 11.277 57.479 -7.734 1.00 31.52 86 GLY A O 1
ATOM 668 N N . LYS A 1 87 ? 13.052 57.114 -6.379 1.00 34.91 87 LYS A N 1
ATOM 669 C CA . LYS A 1 87 ? 12.797 58.173 -5.355 1.00 34.91 87 LYS A CA 1
ATOM 670 C C . LYS A 1 87 ? 11.547 57.931 -4.459 1.00 34.91 87 LYS A C 1
ATOM 672 O O . LYS A 1 87 ? 10.664 57.174 -4.831 1.00 34.91 87 LYS A O 1
ATOM 677 N N . SER A 1 88 ? 11.430 58.484 -3.240 1.00 35.72 88 SER A N 1
ATOM 678 C CA . SER A 1 88 ? 12.410 59.203 -2.391 1.00 35.72 88 SER A CA 1
ATOM 679 C C . SER A 1 88 ? 12.089 59.130 -0.886 1.00 35.72 88 SER A C 1
ATOM 681 O O . SER A 1 88 ? 10.935 59.082 -0.479 1.00 35.72 88 SER A O 1
ATOM 683 N N . ASP A 1 89 ? 13.155 59.224 -0.087 1.00 36.09 89 ASP A N 1
ATOM 684 C CA . ASP A 1 89 ? 13.222 59.668 1.319 1.00 36.09 89 ASP A CA 1
ATOM 685 C C . ASP A 1 89 ? 12.331 60.902 1.632 1.00 36.09 89 ASP A C 1
ATOM 687 O O . ASP A 1 89 ? 12.409 61.883 0.890 1.00 36.09 89 ASP A O 1
ATOM 691 N N . ARG A 1 90 ? 11.550 60.893 2.738 1.00 34.09 90 ARG A N 1
ATOM 692 C CA . ARG A 1 90 ? 11.766 61.768 3.930 1.00 34.09 90 ARG A CA 1
ATOM 693 C C . ARG A 1 90 ? 10.722 61.687 5.063 1.00 34.09 90 ARG A C 1
ATOM 695 O O . ARG A 1 90 ? 9.519 61.694 4.849 1.00 34.09 90 ARG A O 1
ATOM 702 N N . ARG A 1 91 ? 11.277 61.707 6.286 1.00 33.53 91 ARG A N 1
ATOM 703 C CA . ARG A 1 91 ? 10.829 62.285 7.582 1.00 33.53 91 ARG A CA 1
ATOM 704 C C . ARG A 1 91 ? 9.440 62.964 7.658 1.00 33.53 91 ARG A C 1
ATOM 706 O O . ARG A 1 91 ? 9.173 63.895 6.910 1.00 33.53 91 ARG A O 1
ATOM 713 N N . GLY A 1 92 ? 8.684 62.671 8.726 1.00 31.14 92 GLY A N 1
ATOM 714 C CA . GLY A 1 92 ? 7.556 63.501 9.188 1.00 31.14 92 GLY A CA 1
ATOM 715 C C . GLY A 1 92 ? 6.923 63.007 10.499 1.00 31.14 92 GLY A C 1
ATOM 716 O O . GLY A 1 92 ? 6.341 61.930 10.539 1.00 31.14 92 GLY A O 1
ATOM 717 N N . SER A 1 93 ? 7.053 63.776 11.582 1.00 33.94 93 SER A N 1
ATOM 718 C CA . SER A 1 93 ? 6.498 63.485 12.917 1.00 33.94 93 SER A CA 1
ATOM 719 C C . SER A 1 93 ? 5.007 63.833 13.048 1.00 33.94 93 SER A C 1
ATOM 721 O O . SER A 1 93 ? 4.594 64.883 12.565 1.00 33.94 93 SER A O 1
ATOM 723 N N . GLY A 1 94 ? 4.231 63.048 13.807 1.00 31.38 94 GLY A N 1
ATOM 724 C CA . GLY A 1 94 ? 2.859 63.412 14.195 1.00 31.38 94 GLY A CA 1
ATOM 725 C C . GLY A 1 94 ? 2.246 62.470 15.240 1.00 31.38 94 GLY A C 1
ATOM 726 O O . GLY A 1 94 ? 2.218 61.259 15.042 1.00 31.38 94 GLY A O 1
ATOM 727 N N . ILE A 1 95 ? 1.755 63.022 16.355 1.00 40.34 95 ILE A N 1
ATOM 728 C CA . ILE A 1 95 ? 1.089 62.295 17.454 1.00 40.34 95 ILE A CA 1
ATOM 729 C C . ILE A 1 95 ? -0.401 62.656 17.457 1.00 40.34 95 ILE A C 1
ATOM 731 O O . ILE A 1 95 ? -0.711 63.843 17.434 1.00 40.34 95 ILE A O 1
ATOM 735 N N . THR A 1 96 ? -1.312 61.677 17.573 1.00 38.16 96 THR A N 1
ATOM 736 C CA . THR A 1 96 ? -2.558 61.754 18.388 1.00 38.16 96 THR A CA 1
ATOM 737 C C . THR A 1 96 ? -3.364 60.445 18.354 1.00 38.16 96 THR A C 1
ATOM 739 O O . THR A 1 96 ? -3.151 59.581 17.506 1.00 38.16 96 THR A O 1
ATOM 742 N N . LEU A 1 97 ? -4.279 60.274 19.318 1.00 41.12 97 LEU A N 1
ATOM 743 C CA . LEU A 1 97 ? -5.182 59.119 19.430 1.00 41.12 97 LEU A CA 1
ATOM 744 C C . LEU A 1 97 ? -6.478 59.336 18.625 1.00 41.12 97 LEU A C 1
ATOM 746 O O . LEU A 1 97 ? -7.058 60.416 18.678 1.00 41.12 97 LEU A O 1
ATOM 750 N N . GLY A 1 98 ? -7.014 58.274 18.010 1.00 31.58 98 GLY A N 1
ATOM 751 C CA . GLY A 1 98 ? -8.346 58.273 17.385 1.00 31.58 98 GLY A CA 1
ATOM 752 C C . GLY A 1 98 ? -9.081 56.938 17.564 1.00 31.58 98 GLY A C 1
ATOM 753 O O . GLY A 1 98 ? -8.636 55.908 17.066 1.00 31.58 98 GLY A O 1
ATOM 754 N N . ARG A 1 99 ? -10.213 56.935 18.286 1.00 39.22 99 ARG A N 1
ATOM 755 C CA . ARG A 1 99 ? -11.054 55.746 18.555 1.00 39.22 99 ARG A CA 1
ATOM 756 C C . ARG A 1 99 ? -12.376 55.789 17.771 1.00 39.22 99 ARG A C 1
ATOM 758 O O . ARG A 1 99 ? -13.288 56.504 18.175 1.00 39.22 99 ARG A O 1
ATOM 765 N N . THR A 1 100 ? -12.565 54.887 16.811 1.00 38.03 100 THR A N 1
ATOM 766 C CA . THR A 1 100 ? -13.891 54.419 16.336 1.00 38.03 100 THR A CA 1
ATOM 767 C C . THR A 1 100 ? -13.772 52.935 15.952 1.00 38.03 100 THR A C 1
ATOM 769 O O . THR A 1 100 ? -12.838 52.543 15.270 1.00 38.03 100 THR A O 1
ATOM 772 N N . ARG A 1 101 ? -14.523 51.991 16.542 1.00 35.09 101 ARG A N 1
ATOM 773 C CA . ARG A 1 101 ? -15.987 51.755 16.521 1.00 35.09 101 ARG A CA 1
ATOM 774 C C . ARG A 1 101 ? -16.528 51.269 15.165 1.00 35.09 101 ARG A C 1
ATOM 776 O O . ARG A 1 101 ? -17.206 52.012 14.466 1.00 35.09 101 ARG A O 1
ATOM 783 N N . ALA A 1 102 ? -16.364 49.973 14.897 1.00 35.53 102 ALA A N 1
ATOM 784 C CA . ALA A 1 102 ? -17.316 49.195 14.098 1.00 35.53 102 ALA A CA 1
ATOM 785 C C . ALA A 1 102 ? -18.315 48.481 15.037 1.00 35.53 102 ALA A C 1
ATOM 787 O O . ALA A 1 102 ? -17.966 48.127 16.163 1.00 35.53 102 ALA A O 1
ATOM 788 N N . ARG A 1 103 ? -19.568 48.304 14.603 1.00 37.97 103 ARG A N 1
ATOM 789 C CA . ARG A 1 103 ? -20.674 47.721 15.391 1.00 37.97 103 ARG A CA 1
ATOM 790 C C . ARG A 1 103 ? -21.190 46.457 14.702 1.00 37.97 103 ARG A C 1
ATOM 792 O O . ARG A 1 103 ? -21.411 46.531 13.503 1.00 37.97 103 ARG A O 1
ATOM 799 N N . PHE A 1 104 ? -21.553 45.406 15.445 1.00 32.53 104 PHE A N 1
ATOM 800 C CA . PHE A 1 104 ? -22.724 44.586 15.085 1.00 32.53 104 PHE A CA 1
ATOM 801 C C . PHE A 1 104 ? -23.349 43.848 16.287 1.00 32.53 104 PHE A C 1
ATOM 803 O O . PHE A 1 104 ? -22.740 42.975 16.891 1.00 32.53 104 PHE A O 1
ATOM 810 N N . ARG A 1 105 ? -24.590 44.248 16.600 1.00 36.19 105 ARG A N 1
ATOM 811 C CA . ARG A 1 105 ? -25.682 43.522 17.286 1.00 36.19 105 ARG A CA 1
ATOM 812 C C . ARG A 1 105 ? -25.317 42.373 18.252 1.00 36.19 105 ARG A C 1
ATOM 814 O O . ARG A 1 105 ? -25.313 41.210 17.865 1.00 36.19 105 ARG A O 1
ATOM 821 N N . ALA A 1 106 ? -25.237 42.700 19.543 1.00 30.53 106 ALA A N 1
ATOM 822 C CA . ALA A 1 106 ? -25.758 41.823 20.599 1.00 30.53 106 ALA A CA 1
ATOM 823 C C . ALA A 1 106 ? -27.240 42.173 20.851 1.00 30.53 106 ALA A C 1
ATOM 825 O O . ALA A 1 106 ? -27.620 43.334 20.681 1.00 30.53 106 ALA A O 1
ATOM 826 N N . ALA A 1 107 ? -28.070 41.201 21.239 1.00 34.28 107 ALA A N 1
ATOM 827 C CA . ALA A 1 107 ? -29.504 41.398 21.462 1.00 34.28 107 ALA A CA 1
ATOM 828 C C . ALA A 1 107 ? -29.942 40.912 22.854 1.00 34.28 107 ALA A C 1
ATOM 830 O O . ALA A 1 107 ? -29.642 39.788 23.238 1.00 34.28 107 ALA A O 1
ATOM 831 N N . ALA A 1 108 ? -30.658 41.792 23.559 1.00 33.53 108 ALA A N 1
ATOM 832 C CA . ALA A 1 108 ? -31.569 41.547 24.679 1.00 33.53 108 ALA A CA 1
ATOM 833 C C . ALA A 1 108 ? -31.255 40.393 25.662 1.00 33.53 108 ALA A C 1
ATOM 835 O O . ALA A 1 108 ? -31.722 39.270 25.495 1.00 33.53 108 ALA A O 1
ATOM 836 N N . PHE A 1 109 ? -30.668 40.749 26.807 1.00 33.97 109 PHE A N 1
ATOM 837 C CA . PHE A 1 109 ? -31.218 40.306 28.093 1.00 33.97 109 PHE A CA 1
ATOM 838 C C . PHE A 1 109 ? -31.542 41.543 28.933 1.00 33.97 109 PHE A C 1
ATOM 840 O O . PHE A 1 109 ? -30.723 42.454 29.043 1.00 33.97 109 PHE A O 1
ATOM 847 N N . LEU A 1 110 ? -32.772 41.605 29.445 1.00 34.38 110 LEU A N 1
ATOM 848 C CA . LEU A 1 110 ? -33.322 42.778 30.119 1.00 34.38 110 LEU A CA 1
ATOM 849 C C . LEU A 1 110 ? -32.969 42.755 31.610 1.00 34.38 110 LEU A C 1
ATOM 851 O O . LEU A 1 110 ? -33.279 41.795 32.312 1.00 34.38 110 LEU A O 1
ATOM 855 N N . SER A 1 111 ? -32.353 43.828 32.097 1.00 37.06 111 SER A N 1
ATOM 856 C CA . SER A 1 111 ? -32.108 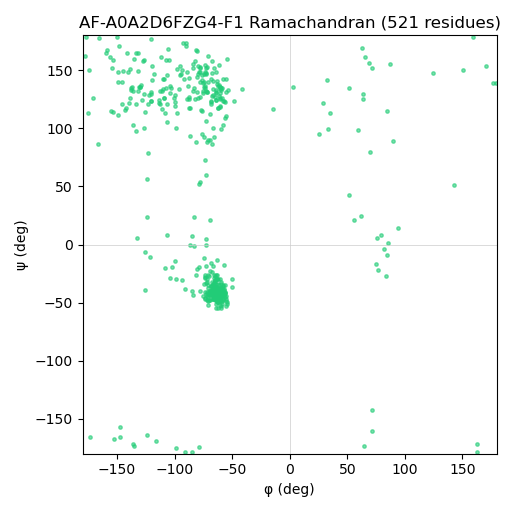44.054 33.521 1.00 37.06 111 SER A CA 1
ATOM 857 C C . SER A 1 111 ? -33.344 44.645 34.201 1.00 37.06 111 SER A C 1
ATOM 859 O O . SER A 1 111 ? -33.790 45.719 33.797 1.00 37.06 111 SER A O 1
ATOM 861 N N . ILE A 1 112 ? -33.837 44.015 35.272 1.00 39.62 112 ILE A N 1
ATOM 862 C CA . ILE A 1 112 ? -34.769 44.649 36.215 1.00 39.62 112 ILE A CA 1
ATOM 863 C C . ILE A 1 112 ? -34.214 44.533 37.641 1.00 39.62 112 ILE A C 1
ATOM 865 O O . ILE A 1 112 ? -34.070 43.444 38.184 1.00 39.62 112 ILE A O 1
ATOM 869 N N . SER A 1 113 ? -33.894 45.710 38.179 1.00 36.09 113 SER A N 1
ATOM 870 C CA . SER A 1 113 ? -33.840 46.140 39.581 1.00 36.09 113 SER A CA 1
ATOM 871 C C . SER A 1 113 ? -33.397 45.168 40.682 1.00 36.09 113 SER A C 1
ATOM 873 O O . SER A 1 113 ? -34.141 44.308 41.147 1.00 36.09 113 SER A O 1
ATOM 875 N N . LEU A 1 114 ? -32.236 45.494 41.254 1.00 41.97 114 LEU A N 1
ATOM 876 C CA . LEU A 1 114 ? -31.945 45.287 42.672 1.00 41.97 114 LEU A CA 1
ATOM 877 C C . LEU A 1 114 ? -32.999 46.020 43.527 1.00 41.97 114 LEU A C 1
ATOM 879 O O . LEU A 1 114 ? -33.143 47.234 43.404 1.00 41.97 114 LEU A O 1
ATOM 883 N N . ALA A 1 115 ? -33.686 45.305 44.417 1.00 33.78 115 ALA A N 1
ATOM 884 C CA . ALA A 1 115 ? -34.555 45.882 45.443 1.00 33.78 115 ALA A CA 1
ATOM 885 C C . ALA A 1 115 ? -34.263 45.197 46.786 1.00 33.78 115 ALA A C 1
ATOM 887 O O . ALA A 1 115 ? -34.726 44.088 47.049 1.00 33.78 115 ALA A O 1
ATOM 888 N N . LEU A 1 116 ? -33.431 45.838 47.610 1.00 43.31 116 LEU A N 1
ATOM 889 C CA . LEU A 1 116 ? -32.996 45.319 48.905 1.00 43.31 116 LEU A CA 1
ATOM 890 C C . LEU A 1 116 ? -33.836 45.960 50.020 1.00 43.31 116 LEU A C 1
ATOM 892 O O . LEU A 1 116 ? -33.562 47.086 50.423 1.00 43.31 116 LEU A O 1
ATOM 896 N N . LEU A 1 117 ? -34.845 45.246 50.523 1.00 37.19 117 LEU A N 1
ATOM 897 C CA . LEU A 1 117 ? -35.588 45.643 51.723 1.00 37.19 117 LEU A CA 1
ATOM 898 C C . LEU A 1 117 ? -35.905 44.417 52.592 1.00 37.19 117 LEU A C 1
ATOM 900 O O . LEU A 1 117 ? -36.025 43.300 52.088 1.00 37.19 117 LEU A O 1
ATOM 904 N N . ALA A 1 118 ? -35.967 44.618 53.907 1.00 45.81 118 ALA A N 1
ATOM 905 C CA . ALA A 1 118 ? -35.931 43.529 54.877 1.00 45.81 118 ALA A CA 1
ATOM 906 C C . ALA A 1 118 ? -37.250 42.743 54.978 1.00 45.81 118 ALA A C 1
ATOM 908 O O . ALA A 1 118 ? -38.335 43.315 55.057 1.00 45.81 118 ALA A O 1
ATOM 909 N N . LEU A 1 119 ? -37.127 41.419 55.090 1.00 39.97 119 LEU A N 1
ATOM 910 C CA . LEU A 1 119 ? -38.184 40.514 55.539 1.00 39.97 119 LEU A CA 1
ATOM 911 C C . LEU A 1 119 ? -37.546 39.488 56.497 1.00 39.97 119 LEU A C 1
ATOM 913 O O . LEU A 1 119 ? -36.482 38.958 56.163 1.00 39.97 119 LEU A O 1
ATOM 917 N N . PRO A 1 120 ? -38.127 39.202 57.678 1.00 46.94 120 PRO A N 1
ATOM 918 C CA . PRO A 1 120 ? -37.535 38.254 58.619 1.00 46.94 120 PRO A CA 1
ATOM 919 C C . PRO A 1 120 ? -37.525 36.823 58.052 1.00 46.94 120 PRO A C 1
ATOM 921 O O . PRO A 1 120 ? -38.400 36.467 57.253 1.00 46.94 120 PRO A O 1
ATOM 924 N N . PRO A 1 121 ? -36.571 35.970 58.474 1.00 44.88 121 PRO A N 1
ATOM 925 C CA . PRO A 1 121 ? -36.477 34.598 57.995 1.00 44.88 121 PRO A CA 1
ATOM 926 C C . PRO A 1 121 ? -37.683 33.779 58.468 1.00 44.88 121 PRO A C 1
ATOM 928 O O . PRO A 1 121 ? -37.726 33.290 59.597 1.00 44.88 121 PRO A O 1
ATOM 931 N N . ARG A 1 122 ? -38.665 33.578 57.579 1.00 40.16 122 ARG A N 1
ATOM 932 C CA . ARG A 1 122 ? -39.677 32.532 57.769 1.00 40.16 122 ARG A CA 1
ATOM 933 C C . ARG A 1 122 ? -38.950 31.185 57.868 1.00 40.16 122 ARG A C 1
ATOM 935 O O . ARG A 1 122 ? -38.194 30.867 56.946 1.00 40.16 122 ARG A O 1
ATOM 942 N N . PRO A 1 123 ? -39.167 30.378 58.923 1.00 39.50 123 PRO A N 1
ATOM 943 C CA . PRO A 1 123 ? -38.594 29.043 58.978 1.00 39.50 123 PRO A CA 1
ATOM 944 C C . PRO A 1 123 ? -39.122 28.241 57.789 1.00 39.50 123 PRO A C 1
ATOM 946 O O . PRO A 1 123 ? -40.333 28.144 57.574 1.00 39.50 123 PRO A O 1
ATOM 949 N N . ALA A 1 124 ? -38.207 27.686 56.996 1.00 37.28 124 ALA A N 1
ATOM 950 C CA . ALA A 1 124 ? -38.556 26.837 55.870 1.00 37.28 124 ALA A CA 1
ATOM 951 C C . ALA A 1 124 ? -39.140 25.522 56.403 1.00 37.28 124 ALA A C 1
ATOM 953 O O . ALA A 1 124 ? -38.410 24.565 56.657 1.00 37.28 124 ALA A O 1
ATOM 954 N N . SER A 1 125 ? -40.463 25.493 56.592 1.00 34.72 125 SER A N 1
ATOM 955 C CA . SER A 1 125 ? -41.195 24.269 56.903 1.00 34.72 125 SER A CA 1
ATOM 956 C C . SER A 1 125 ? -40.889 23.243 55.816 1.00 34.72 125 SER A C 1
ATOM 958 O O . SER A 1 125 ? -41.246 23.426 54.648 1.00 34.72 125 SER A O 1
ATOM 960 N N . ALA A 1 126 ? -40.154 22.197 56.191 1.00 37.22 126 ALA A N 1
ATOM 961 C CA . ALA A 1 126 ? -39.736 21.151 55.278 1.00 37.22 126 ALA A CA 1
ATOM 962 C C . ALA A 1 126 ? -40.962 20.315 54.897 1.00 37.22 126 ALA A C 1
ATOM 964 O O . ALA A 1 126 ? -41.304 19.352 55.578 1.00 37.22 126 ALA A O 1
ATOM 965 N N . ALA A 1 127 ? -41.639 20.714 53.819 1.00 37.78 127 ALA A N 1
ATOM 966 C CA . ALA A 1 127 ? -42.821 20.033 53.314 1.00 37.78 127 ALA A CA 1
ATOM 967 C C . ALA A 1 127 ? -42.479 18.577 52.946 1.00 37.78 127 ALA A C 1
ATOM 969 O O . ALA A 1 127 ? -41.925 18.307 51.875 1.00 37.78 127 ALA A O 1
ATOM 970 N N . GLU A 1 128 ? -42.803 17.644 53.848 1.00 43.59 128 GLU A N 1
ATOM 971 C CA . GLU A 1 128 ? -42.647 16.206 53.641 1.00 43.59 128 GLU A CA 1
ATOM 972 C C . GLU A 1 128 ? -43.453 15.793 52.403 1.00 43.59 128 GLU A C 1
ATOM 974 O O . GLU A 1 128 ? -44.680 15.682 52.433 1.00 43.59 128 GLU A O 1
ATOM 979 N N . LYS A 1 129 ? -42.763 15.570 51.278 1.00 46.94 129 LYS A N 1
ATOM 980 C CA . LYS A 1 129 ? -43.414 15.048 50.074 1.00 46.94 129 LYS A CA 1
ATOM 981 C C . LYS A 1 129 ? -44.010 13.673 50.389 1.00 46.94 129 LYS A C 1
ATOM 983 O O . LYS A 1 129 ? -43.290 12.821 50.916 1.00 46.94 129 LYS A O 1
ATOM 988 N N . PRO A 1 130 ? -45.287 13.419 50.049 1.00 45.31 130 PRO A N 1
ATOM 989 C CA . PRO A 1 130 ? -45.958 12.191 50.447 1.00 45.31 130 PRO A CA 1
ATOM 990 C C . PRO A 1 130 ? -45.228 10.963 49.872 1.00 45.31 130 PRO A C 1
ATOM 992 O O . PRO A 1 130 ? -44.880 10.952 48.685 1.00 45.31 130 PRO A O 1
ATOM 995 N N . PRO A 1 131 ? -45.012 9.899 50.671 1.00 53.28 131 PRO A N 1
ATOM 996 C CA . PRO A 1 131 ? -44.061 8.827 50.346 1.00 53.28 131 PRO A CA 1
ATOM 997 C C . PRO A 1 131 ? -44.388 8.018 49.076 1.00 53.28 131 PRO A C 1
ATOM 999 O O . PRO A 1 131 ? -43.520 7.318 48.554 1.00 53.28 131 PRO A O 1
ATOM 1002 N N . GLY A 1 132 ? -45.604 8.141 48.532 1.00 60.88 132 GLY A N 1
ATOM 1003 C CA . GLY A 1 132 ? -45.990 7.530 47.255 1.00 60.88 132 GLY A CA 1
ATOM 1004 C C . GLY A 1 132 ? -45.230 8.063 46.028 1.00 60.88 132 GLY A C 1
ATOM 1005 O O . GLY A 1 132 ? -45.070 7.321 45.059 1.00 60.88 132 GLY A O 1
ATOM 1006 N N . ASP A 1 133 ? -44.717 9.301 46.058 1.00 73.12 133 ASP A N 1
ATOM 1007 C CA . ASP A 1 133 ? -43.957 9.886 44.932 1.00 73.12 133 ASP A CA 1
ATOM 1008 C C . ASP A 1 133 ? -42.596 9.183 44.734 1.00 73.12 133 ASP A C 1
ATOM 1010 O O . ASP A 1 133 ? -42.156 8.934 43.610 1.00 73.12 133 ASP A O 1
ATOM 1014 N N . ILE A 1 134 ? -41.956 8.764 45.832 1.00 72.62 134 ILE A N 1
ATOM 1015 C CA . ILE A 1 134 ? -40.660 8.064 45.810 1.00 72.62 134 ILE A CA 1
ATOM 1016 C C . ILE A 1 134 ? -40.812 6.656 45.211 1.00 72.62 134 ILE A C 1
ATOM 1018 O O . ILE A 1 134 ? -39.997 6.248 44.381 1.00 72.62 134 ILE A O 1
ATOM 1022 N N . GLY A 1 135 ? -41.881 5.936 45.572 1.00 75.50 135 GLY A N 1
ATOM 1023 C CA . GLY A 1 135 ? -42.174 4.606 45.026 1.00 75.50 135 GLY A CA 1
ATOM 1024 C C . GLY A 1 135 ? -42.420 4.625 43.513 1.00 75.50 135 GLY A C 1
ATOM 1025 O O . GLY A 1 135 ? -41.857 3.804 42.787 1.00 75.50 135 GLY A O 1
ATOM 1026 N N . ARG A 1 136 ? -43.183 5.613 43.020 1.00 83.50 136 ARG A N 1
ATOM 1027 C CA . ARG A 1 136 ? -43.414 5.820 41.577 1.00 83.50 136 ARG A CA 1
ATOM 1028 C C . ARG A 1 136 ? -42.107 6.118 40.835 1.00 83.50 136 ARG A C 1
ATOM 1030 O O . ARG A 1 136 ? -41.787 5.432 39.867 1.00 83.50 136 ARG A O 1
ATOM 1037 N N . ARG A 1 137 ? -41.293 7.051 41.348 1.00 81.19 137 ARG A N 1
ATOM 1038 C CA . ARG A 1 137 ? -39.960 7.363 40.792 1.00 81.19 137 ARG A CA 1
ATOM 1039 C C . ARG A 1 137 ? -39.055 6.132 40.708 1.00 81.19 137 ARG A C 1
ATOM 1041 O O . ARG A 1 137 ? -38.414 5.927 39.679 1.00 81.19 137 ARG A O 1
ATOM 1048 N N . LEU A 1 138 ? -39.016 5.292 41.745 1.00 83.25 138 LEU A N 1
ATOM 1049 C CA . LEU A 1 138 ? -38.233 4.052 41.720 1.00 83.25 138 LEU A CA 1
ATOM 1050 C C . LEU A 1 138 ? -38.735 3.087 40.631 1.00 83.25 138 LEU A C 1
ATOM 1052 O O . LEU A 1 138 ? -37.927 2.546 39.875 1.00 83.25 138 LEU A O 1
ATOM 1056 N N . GLN A 1 139 ? -40.053 2.917 40.496 1.00 87.62 139 GLN A N 1
ATOM 1057 C CA . GLN A 1 139 ? -40.663 2.071 39.466 1.00 87.62 139 GLN A CA 1
ATOM 1058 C C . GLN A 1 139 ? -40.325 2.551 38.040 1.00 87.62 139 GLN A C 1
ATOM 1060 O O . GLN A 1 139 ? -39.993 1.730 37.176 1.00 87.62 139 GLN A O 1
ATOM 1065 N N . ASP A 1 140 ? -40.334 3.865 37.799 1.00 88.19 140 ASP A N 1
ATOM 1066 C CA . ASP A 1 140 ? -39.950 4.463 36.514 1.00 88.19 140 ASP A CA 1
ATOM 1067 C C . ASP A 1 140 ? -38.448 4.333 36.220 1.00 88.19 140 ASP A C 1
ATOM 1069 O O . ASP A 1 140 ? -38.068 3.966 35.103 1.00 88.19 140 ASP A O 1
ATOM 1073 N N . VAL A 1 141 ? -37.575 4.535 37.214 1.00 86.56 141 VAL A N 1
ATOM 1074 C CA . VAL A 1 141 ? -36.129 4.296 37.060 1.00 86.56 141 VAL A CA 1
ATOM 1075 C C . VAL A 1 141 ? -35.858 2.813 36.767 1.00 86.56 141 VAL A C 1
ATOM 1077 O O . VAL A 1 141 ? -35.076 2.495 35.871 1.00 86.56 141 VAL A O 1
ATOM 1080 N N . GLU A 1 142 ? -36.552 1.874 37.414 1.00 86.88 142 GLU A N 1
ATOM 1081 C CA . GLU A 1 142 ? -36.434 0.442 37.106 1.00 86.88 142 GLU A CA 1
ATOM 1082 C C . GLU A 1 142 ? -36.977 0.057 35.720 1.00 86.88 142 GLU A C 1
ATOM 1084 O O . GLU A 1 142 ? -36.462 -0.869 35.078 1.00 86.88 142 GLU A O 1
ATOM 1089 N N . LYS A 1 143 ? -38.009 0.749 35.230 1.00 91.94 143 LYS A N 1
ATOM 1090 C CA . LYS A 1 143 ? -38.522 0.619 33.857 1.00 91.94 143 LYS A CA 1
ATOM 1091 C C . LYS A 1 143 ? -37.486 1.137 32.851 1.00 91.94 143 LYS A C 1
ATOM 1093 O O . LYS A 1 143 ? -37.179 0.440 31.879 1.00 91.94 143 LYS A O 1
ATOM 1098 N N . ALA A 1 144 ? -36.853 2.276 33.135 1.00 89.25 144 ALA A N 1
ATOM 1099 C CA . ALA A 1 144 ? -35.757 2.832 32.341 1.00 89.25 144 ALA A CA 1
ATOM 1100 C C . ALA A 1 144 ? -34.506 1.928 32.339 1.00 89.25 144 ALA A C 1
ATOM 1102 O O . ALA A 1 144 ? -33.913 1.712 31.281 1.00 89.25 144 ALA A O 1
ATOM 1103 N N . ILE A 1 145 ? -34.136 1.320 33.475 1.00 88.81 145 ILE A N 1
ATOM 1104 C CA . ILE A 1 145 ? -33.045 0.330 33.560 1.00 88.81 145 ILE A CA 1
ATOM 1105 C C . ILE A 1 145 ? -33.365 -0.910 32.716 1.00 88.81 145 ILE A C 1
ATOM 1107 O O . ILE A 1 145 ? -32.487 -1.406 32.006 1.00 88.81 145 ILE A O 1
ATOM 1111 N N . ARG A 1 146 ? -34.606 -1.417 32.750 1.00 90.69 146 ARG A N 1
ATOM 1112 C CA . ARG A 1 146 ? -35.033 -2.559 31.918 1.00 90.69 146 ARG A CA 1
ATOM 1113 C C . ARG A 1 146 ? -34.909 -2.248 30.421 1.00 90.69 146 ARG A C 1
ATOM 1115 O O . ARG A 1 146 ? -34.285 -3.026 29.696 1.00 90.69 146 ARG A O 1
ATOM 1122 N N . GLN A 1 147 ? -35.397 -1.089 29.978 1.00 91.06 147 GLN A N 1
ATOM 1123 C CA . GLN A 1 147 ? -35.253 -0.629 28.589 1.00 91.06 147 GLN A CA 1
ATOM 1124 C C . GLN A 1 147 ? -33.782 -0.399 28.196 1.00 91.06 147 GLN A C 1
ATOM 1126 O O . GLN A 1 147 ? -33.347 -0.836 27.130 1.00 91.06 147 GLN A O 1
ATOM 1131 N N . GLY A 1 148 ? -32.979 0.219 29.068 1.00 88.25 148 GLY A N 1
ATOM 1132 C CA . GLY A 1 148 ? -31.543 0.420 28.853 1.00 88.25 148 GLY A CA 1
ATOM 1133 C C . GLY A 1 148 ? -30.780 -0.902 28.720 1.00 88.25 148 GLY A C 1
ATOM 1134 O O . GLY A 1 148 ? -29.968 -1.060 27.809 1.00 88.25 148 GLY A O 1
ATOM 1135 N N . LYS A 1 149 ? -31.089 -1.908 29.552 1.00 89.12 149 LYS A N 1
ATOM 1136 C CA . LYS A 1 149 ? -30.513 -3.262 29.446 1.00 89.12 149 LYS A CA 1
ATOM 1137 C C . LYS A 1 149 ? -30.865 -3.935 28.111 1.00 89.12 149 LYS A C 1
ATOM 1139 O O . LYS A 1 149 ? -30.002 -4.592 27.528 1.00 89.12 149 LYS A O 1
ATOM 1144 N N . GLN A 1 150 ? -32.080 -3.747 27.590 1.00 90.62 150 GLN A N 1
ATOM 1145 C CA . GLN A 1 150 ? -32.458 -4.231 26.253 1.00 90.62 150 GLN A CA 1
ATOM 1146 C C . GLN A 1 150 ? -31.687 -3.502 25.137 1.00 90.62 150 GLN A C 1
ATOM 1148 O O . GLN A 1 150 ? -31.100 -4.162 24.276 1.00 90.62 150 GLN A O 1
ATOM 1153 N N . LYS A 1 151 ? -31.603 -2.163 25.184 1.00 88.19 151 LYS A N 1
ATOM 1154 C CA . LYS A 1 151 ? -30.808 -1.365 24.230 1.00 88.19 151 LYS A CA 1
ATOM 1155 C C . LYS A 1 151 ? -29.328 -1.748 24.240 1.00 88.19 151 LYS A C 1
ATOM 1157 O O . LYS A 1 151 ? -28.739 -1.920 23.177 1.00 88.19 151 LYS A O 1
ATOM 1162 N N . SER A 1 152 ? -28.747 -1.955 25.420 1.00 86.81 152 SER A N 1
ATOM 1163 C CA . SER A 1 152 ? -27.359 -2.398 25.583 1.00 86.81 152 SER A CA 1
ATOM 1164 C C . SER A 1 152 ? -27.118 -3.767 24.932 1.00 86.81 152 SER A C 1
ATOM 1166 O O . SER A 1 152 ? -26.220 -3.892 24.101 1.00 86.81 152 SER A O 1
ATOM 1168 N N . LYS A 1 153 ? -27.993 -4.762 25.168 1.00 90.31 153 LYS A N 1
ATOM 1169 C CA . LYS A 1 153 ? -27.937 -6.066 24.472 1.00 90.31 153 LYS A CA 1
ATOM 1170 C C . LYS A 1 153 ? -28.065 -5.935 22.944 1.00 90.31 153 LYS A C 1
ATOM 1172 O O . LYS A 1 153 ? -27.393 -6.658 22.209 1.00 90.31 153 LYS A O 1
ATOM 1177 N N . ALA A 1 154 ? -28.894 -5.017 22.443 1.00 89.38 154 ALA A N 1
ATOM 1178 C CA . ALA A 1 154 ? -29.010 -4.745 21.007 1.00 89.38 154 ALA A CA 1
ATOM 1179 C C . ALA A 1 154 ? -27.744 -4.085 20.419 1.00 89.38 154 ALA A C 1
ATOM 1181 O O . ALA A 1 154 ? -27.277 -4.497 19.354 1.00 89.38 154 ALA A O 1
ATOM 1182 N N . LEU A 1 155 ? -27.146 -3.115 21.118 1.00 86.25 155 LEU A N 1
ATOM 1183 C CA . LEU A 1 155 ? -25.868 -2.502 20.735 1.00 86.25 155 LEU A CA 1
ATOM 1184 C C . LEU A 1 155 ? -24.709 -3.505 20.792 1.00 86.25 155 LEU A C 1
ATOM 1186 O O . LEU A 1 155 ? -23.841 -3.480 19.926 1.00 86.25 155 LEU A O 1
ATOM 1190 N N . GLU A 1 156 ? -24.713 -4.432 21.748 1.00 85.88 156 GLU A N 1
ATOM 1191 C CA . GLU A 1 156 ? -23.720 -5.503 21.846 1.00 85.88 156 GLU A CA 1
ATOM 1192 C C . GLU A 1 156 ? -23.835 -6.512 20.694 1.00 85.88 156 GLU A C 1
ATOM 1194 O O . GLU A 1 156 ? -22.822 -6.879 20.095 1.00 85.88 156 GLU A O 1
ATOM 1199 N N . ARG A 1 157 ? -25.059 -6.890 20.293 1.00 89.75 157 ARG A N 1
ATOM 1200 C CA . ARG A 1 157 ? -25.292 -7.669 19.061 1.00 89.75 157 ARG A CA 1
ATOM 1201 C C . ARG A 1 157 ? -24.753 -6.936 17.825 1.00 89.75 157 ARG A C 1
ATOM 1203 O O . ARG A 1 157 ? -24.008 -7.541 17.054 1.00 89.75 157 ARG A O 1
ATOM 1210 N N . LYS A 1 158 ? -25.046 -5.636 17.670 1.00 87.25 158 LYS A N 1
ATOM 1211 C CA . LYS A 1 158 ? -24.513 -4.803 16.570 1.00 87.25 158 LYS A CA 1
ATOM 1212 C C . LYS A 1 158 ? -22.982 -4.713 16.594 1.00 87.25 158 LYS A C 1
ATOM 1214 O O . LYS A 1 158 ? -22.352 -4.901 15.559 1.00 87.25 158 LYS A O 1
ATOM 1219 N N . ALA A 1 159 ? -22.369 -4.510 17.760 1.00 84.50 159 ALA A N 1
ATOM 1220 C CA . ALA A 1 159 ? -20.914 -4.455 17.908 1.00 84.50 159 ALA A CA 1
ATOM 1221 C C . ALA A 1 159 ? -20.236 -5.797 17.574 1.00 84.50 159 ALA A C 1
ATOM 1223 O O . ALA A 1 159 ? -19.176 -5.813 16.950 1.00 84.50 159 ALA A O 1
ATOM 1224 N N . ASN A 1 160 ? -20.854 -6.926 17.934 1.00 87.38 160 ASN A N 1
ATOM 1225 C CA . ASN A 1 160 ? -20.353 -8.258 17.589 1.00 87.38 160 ASN A CA 1
ATOM 1226 C C . ASN A 1 160 ? -20.509 -8.581 16.092 1.00 87.38 160 ASN A C 1
ATOM 1228 O O . ASN A 1 160 ? -19.615 -9.206 15.521 1.00 87.38 160 ASN A O 1
ATOM 1232 N N . ALA A 1 161 ? -21.580 -8.117 15.439 1.00 88.44 161 ALA A N 1
ATOM 1233 C CA . ALA A 1 161 ? -21.720 -8.190 13.983 1.00 88.44 161 ALA A CA 1
ATOM 1234 C C . ALA A 1 161 ? -20.650 -7.335 13.277 1.00 88.44 161 ALA A C 1
ATOM 1236 O O . ALA A 1 161 ? -19.874 -7.862 12.479 1.00 88.44 161 ALA A O 1
ATOM 1237 N N . LEU A 1 162 ? -20.510 -6.062 13.669 1.00 87.31 162 LEU A N 1
ATOM 1238 C CA . LEU A 1 162 ? -19.482 -5.154 13.150 1.00 87.31 162 LEU A CA 1
ATOM 1239 C C . LEU A 1 162 ? -18.062 -5.704 13.369 1.00 87.31 162 LEU A C 1
ATOM 1241 O O . LEU A 1 162 ? -17.202 -5.536 12.515 1.00 87.31 162 LEU A O 1
ATOM 1245 N N . ARG A 1 163 ? -17.797 -6.418 14.472 1.00 85.12 163 ARG A N 1
ATOM 1246 C CA . ARG A 1 163 ? -16.499 -7.074 14.708 1.00 85.12 163 ARG A CA 1
ATOM 1247 C C . ARG A 1 163 ? -16.201 -8.187 13.694 1.00 85.12 163 ARG A C 1
ATOM 1249 O O . ARG A 1 163 ? -15.046 -8.328 13.30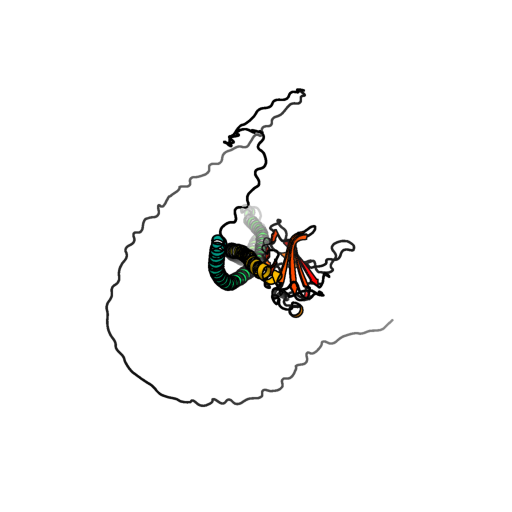1 1.00 85.12 163 ARG A O 1
ATOM 1256 N N . ARG A 1 164 ? -17.208 -8.960 13.263 1.00 87.94 164 ARG A N 1
ATOM 1257 C CA . ARG A 1 164 ? -17.064 -9.975 12.195 1.00 87.94 164 ARG A CA 1
ATOM 1258 C C . ARG A 1 164 ? -16.876 -9.322 10.824 1.00 87.94 164 ARG A C 1
ATOM 1260 O O . ARG A 1 164 ? -16.082 -9.793 10.017 1.00 87.94 164 ARG A O 1
ATOM 1267 N N . GLU A 1 165 ? -17.561 -8.212 10.575 1.00 87.62 165 GLU A N 1
ATOM 1268 C CA . GLU A 1 165 ? -17.359 -7.430 9.357 1.00 87.62 165 GLU A CA 1
ATOM 1269 C C . GLU A 1 165 ? -15.961 -6.802 9.305 1.00 87.62 165 GLU A C 1
ATOM 1271 O O . GLU A 1 165 ? -15.271 -6.935 8.299 1.00 87.62 165 GLU A O 1
ATOM 1276 N N . LEU A 1 166 ? -15.484 -6.210 10.401 1.00 87.19 166 LEU A N 1
ATOM 1277 C CA . LEU A 1 166 ? -14.139 -5.640 10.486 1.00 87.19 166 LEU A CA 1
ATOM 1278 C C . LEU A 1 166 ? -13.041 -6.685 10.242 1.00 87.19 166 LEU A C 1
ATOM 1280 O O . LEU A 1 166 ? -12.037 -6.348 9.622 1.00 87.19 166 LEU A O 1
ATOM 1284 N N . THR A 1 167 ? -13.208 -7.953 10.644 1.00 88.06 167 THR A N 1
ATOM 1285 C CA . THR A 1 167 ? -12.228 -8.998 10.285 1.00 88.06 167 THR A CA 1
ATOM 1286 C C . THR A 1 167 ? -12.308 -9.405 8.811 1.00 88.06 167 THR A C 1
ATOM 1288 O O . THR A 1 167 ? -11.262 -9.662 8.216 1.00 88.06 167 THR A O 1
ATOM 1291 N N . ARG A 1 168 ? -13.495 -9.396 8.182 1.00 88.19 168 ARG A N 1
ATOM 1292 C CA . ARG A 1 168 ? -13.648 -9.553 6.719 1.00 88.19 168 ARG A CA 1
ATOM 1293 C C . ARG A 1 168 ? -12.985 -8.399 5.960 1.00 88.19 168 ARG A C 1
ATOM 1295 O O . ARG A 1 168 ? -12.183 -8.635 5.062 1.00 88.19 168 ARG A O 1
ATOM 1302 N N . VAL A 1 169 ? -13.269 -7.159 6.350 1.00 89.31 169 VAL A N 1
ATOM 1303 C CA . VAL A 1 169 ? -12.733 -5.960 5.696 1.00 89.31 169 VAL A CA 1
ATOM 1304 C C . VAL A 1 169 ? -11.224 -5.833 5.913 1.00 89.31 169 VAL A C 1
ATOM 1306 O O . VAL A 1 169 ? -10.505 -5.530 4.967 1.00 89.31 169 VAL A O 1
ATOM 1309 N N . ASN A 1 170 ? -10.702 -6.140 7.105 1.00 88.19 170 ASN A N 1
ATOM 1310 C CA . ASN A 1 170 ? -9.255 -6.133 7.336 1.00 88.19 170 ASN A CA 1
ATOM 1311 C C . ASN A 1 170 ? -8.524 -7.211 6.515 1.00 88.19 170 ASN A C 1
ATOM 1313 O O . ASN A 1 170 ? -7.404 -6.953 6.082 1.00 88.19 170 ASN A O 1
ATOM 1317 N N . ARG A 1 171 ? -9.148 -8.364 6.216 1.00 91.81 171 ARG A N 1
ATOM 1318 C CA . ARG A 1 171 ? -8.599 -9.318 5.231 1.00 91.81 171 ARG A CA 1
ATOM 1319 C C . ARG A 1 171 ? -8.521 -8.693 3.833 1.00 91.81 171 ARG A C 1
ATOM 1321 O O . ARG A 1 171 ? -7.427 -8.684 3.278 1.00 91.81 171 ARG A O 1
ATOM 1328 N N . LYS A 1 172 ? -9.606 -8.073 3.330 1.00 90.06 172 LYS A N 1
ATOM 1329 C CA . LYS A 1 172 ? -9.591 -7.347 2.037 1.00 90.06 172 LYS A CA 1
ATOM 1330 C C . LYS A 1 172 ? -8.508 -6.257 2.015 1.00 90.06 172 LYS A C 1
ATOM 1332 O O . LYS A 1 172 ? -7.810 -6.119 1.021 1.00 90.06 172 LYS A O 1
ATOM 1337 N N . LYS A 1 173 ? -8.310 -5.507 3.108 1.00 87.94 173 LYS A N 1
ATOM 1338 C CA . LYS A 1 173 ? -7.244 -4.486 3.205 1.00 87.94 173 LYS A CA 1
ATOM 1339 C C . LYS A 1 173 ? -5.835 -5.082 3.112 1.00 87.94 173 LYS A C 1
ATOM 1341 O O . LYS A 1 173 ? -4.992 -4.501 2.441 1.00 87.94 173 LYS A O 1
ATOM 1346 N N . VAL A 1 174 ? -5.570 -6.216 3.769 1.00 93.06 174 VAL A N 1
ATOM 1347 C CA . VAL A 1 174 ? -4.262 -6.903 3.703 1.00 93.06 174 VAL A CA 1
ATOM 1348 C C . VAL A 1 174 ? -4.011 -7.486 2.309 1.00 93.06 174 VAL A C 1
ATOM 1350 O O . VAL A 1 174 ? -2.904 -7.378 1.791 1.00 93.06 174 VAL A O 1
ATOM 1353 N N . GLU A 1 175 ? -5.040 -8.055 1.684 1.00 92.19 175 GLU A N 1
ATOM 1354 C CA . GLU A 1 175 ? -5.010 -8.551 0.305 1.00 92.19 175 GLU A CA 1
ATOM 1355 C C . GLU A 1 175 ? -4.733 -7.420 -0.700 1.00 92.19 175 GLU A C 1
ATOM 1357 O O . GLU A 1 175 ? -3.786 -7.501 -1.479 1.00 92.19 175 GLU A O 1
ATOM 1362 N N . LEU A 1 176 ? -5.473 -6.313 -0.603 1.00 92.75 176 LEU A N 1
ATOM 1363 C CA . LEU A 1 176 ? -5.302 -5.115 -1.428 1.00 92.75 176 LEU A CA 1
ATOM 1364 C C . LEU A 1 176 ? -3.913 -4.479 -1.243 1.00 92.75 176 LEU A C 1
ATOM 1366 O O . LEU A 1 176 ? -3.245 -4.144 -2.218 1.00 92.75 176 LEU A O 1
ATOM 1370 N N . ALA A 1 177 ? -3.428 -4.388 -0.001 1.00 92.00 177 ALA A N 1
ATOM 1371 C CA . ALA A 1 177 ? -2.078 -3.915 0.295 1.00 92.00 177 ALA A CA 1
ATOM 1372 C C . ALA A 1 177 ? -0.981 -4.849 -0.252 1.00 92.00 177 ALA A C 1
ATOM 1374 O O . ALA A 1 177 ? 0.091 -4.363 -0.616 1.00 92.00 177 ALA A O 1
ATOM 1375 N N . LYS A 1 178 ? -1.232 -6.164 -0.350 1.00 94.81 178 LYS A N 1
ATOM 1376 C CA . LYS A 1 178 ? -0.325 -7.108 -1.023 1.00 94.81 178 LYS A CA 1
ATOM 1377 C C . LYS A 1 178 ? -0.316 -6.880 -2.535 1.00 94.81 178 LYS A C 1
ATOM 1379 O O . LYS A 1 178 ? 0.763 -6.767 -3.099 1.00 94.81 178 LYS A O 1
ATOM 1384 N N . VAL A 1 179 ? -1.483 -6.754 -3.174 1.00 95.62 179 VAL A N 1
ATOM 1385 C CA . VAL A 1 179 ? -1.591 -6.477 -4.621 1.00 95.62 179 VAL A CA 1
ATOM 1386 C C . VAL A 1 179 ? -0.869 -5.176 -4.990 1.00 95.62 179 VAL A C 1
ATOM 1388 O O . VAL A 1 179 ? -0.120 -5.151 -5.962 1.00 95.62 179 VAL A O 1
ATOM 1391 N N . ILE A 1 180 ? -1.009 -4.126 -4.172 1.00 95.19 180 ILE A N 1
ATOM 1392 C CA . ILE A 1 180 ? -0.244 -2.879 -4.327 1.00 95.19 180 ILE A CA 1
ATOM 1393 C C . ILE A 1 180 ? 1.271 -3.141 -4.215 1.00 95.19 180 ILE A C 1
ATOM 1395 O O . ILE A 1 180 ? 2.020 -2.681 -5.069 1.00 95.19 180 ILE A O 1
ATOM 1399 N N . GLN A 1 181 ? 1.739 -3.908 -3.221 1.00 94.25 181 GLN A N 1
ATOM 1400 C CA . GLN A 1 181 ? 3.171 -4.218 -3.067 1.00 94.25 181 GLN A CA 1
ATOM 1401 C C . GLN A 1 181 ? 3.743 -5.057 -4.220 1.00 94.25 181 GLN A C 1
ATOM 1403 O O . GLN A 1 181 ? 4.885 -4.823 -4.619 1.00 94.25 181 GLN A O 1
ATOM 1408 N N . ASP A 1 182 ? 2.967 -6.005 -4.748 1.00 95.38 182 ASP A N 1
ATOM 1409 C CA . ASP A 1 182 ? 3.356 -6.841 -5.885 1.00 95.38 182 ASP A CA 1
ATOM 1410 C C . ASP A 1 182 ? 3.468 -5.976 -7.167 1.00 95.38 182 ASP A C 1
ATOM 1412 O O . ASP A 1 182 ? 4.505 -6.008 -7.831 1.00 95.38 182 ASP A O 1
ATOM 1416 N N . LEU A 1 183 ? 2.482 -5.107 -7.450 1.00 95.00 183 LEU A N 1
ATOM 1417 C CA . LEU A 1 183 ? 2.522 -4.135 -8.561 1.00 95.00 183 LEU A CA 1
ATOM 1418 C C . LEU A 1 183 ? 3.662 -3.110 -8.419 1.00 95.00 183 LEU A C 1
ATOM 1420 O O . LEU A 1 183 ? 4.317 -2.762 -9.395 1.00 95.00 183 LEU A O 1
ATOM 1424 N N . GLU A 1 184 ? 3.946 -2.633 -7.206 1.00 94.81 184 GLU A N 1
ATOM 1425 C CA . GLU A 1 184 ? 5.073 -1.727 -6.954 1.00 94.81 184 GLU A CA 1
ATOM 1426 C C . GLU A 1 184 ? 6.435 -2.426 -7.160 1.00 94.81 184 GLU A C 1
ATOM 1428 O O . GLU A 1 184 ? 7.431 -1.753 -7.437 1.00 94.81 184 GLU A O 1
ATOM 1433 N N . SER A 1 185 ? 6.499 -3.761 -7.057 1.00 96.19 185 SER A N 1
ATOM 1434 C CA . SER A 1 185 ? 7.674 -4.540 -7.473 1.00 96.19 185 SER A CA 1
ATOM 1435 C C . SER A 1 185 ? 7.751 -4.663 -8.996 1.00 96.19 185 SER A C 1
ATOM 1437 O O . SER A 1 185 ? 8.825 -4.442 -9.546 1.00 96.19 185 SER A O 1
ATOM 1439 N N . GLU A 1 186 ? 6.629 -4.943 -9.670 1.00 95.75 186 GLU A N 1
ATOM 1440 C CA . GLU A 1 186 ? 6.527 -4.985 -11.139 1.00 95.75 186 GLU A CA 1
ATOM 1441 C C . GLU A 1 186 ? 6.999 -3.661 -11.762 1.00 95.75 186 GLU A C 1
ATOM 1443 O O . GLU A 1 186 ? 7.871 -3.668 -12.628 1.00 95.75 186 GLU A O 1
ATOM 1448 N N . MET A 1 187 ? 6.541 -2.514 -11.242 1.00 96.88 187 MET A N 1
ATOM 1449 C CA . MET A 1 187 ? 7.038 -1.192 -11.650 1.00 96.88 187 MET A CA 1
ATOM 1450 C C . MET A 1 187 ? 8.555 -1.041 -11.453 1.00 96.88 187 MET A C 1
ATOM 1452 O O . MET A 1 187 ? 9.235 -0.529 -12.335 1.00 96.88 187 MET A O 1
ATOM 1456 N N . THR A 1 188 ? 9.104 -1.518 -10.329 1.00 96.00 188 THR A N 1
ATOM 1457 C CA . THR A 1 188 ? 10.548 -1.421 -10.021 1.00 96.00 188 THR A CA 1
ATOM 1458 C C . THR A 1 188 ? 11.412 -2.309 -10.937 1.00 96.00 188 THR A C 1
ATOM 1460 O O . THR A 1 188 ? 12.615 -2.069 -11.093 1.00 96.00 188 THR A O 1
ATOM 1463 N N . ASP A 1 189 ? 10.830 -3.357 -11.526 1.00 96.12 189 ASP A N 1
ATOM 1464 C CA . ASP A 1 189 ? 11.467 -4.186 -12.552 1.00 96.12 189 ASP A CA 1
ATOM 1465 C C . ASP A 1 189 ? 11.313 -3.554 -13.954 1.00 96.12 189 ASP A C 1
ATOM 1467 O O . ASP A 1 189 ? 12.313 -3.429 -14.660 1.00 96.12 189 ASP A O 1
ATOM 1471 N N . LEU A 1 190 ? 10.129 -3.034 -14.308 1.00 96.88 190 LEU A N 1
ATOM 1472 C CA . LEU A 1 190 ? 9.878 -2.305 -15.566 1.00 96.88 190 LEU A CA 1
ATOM 1473 C C . LEU A 1 190 ? 10.738 -1.036 -15.707 1.00 96.88 190 LEU A C 1
ATOM 1475 O O . LEU A 1 190 ? 11.322 -0.804 -16.761 1.00 96.88 190 LEU A O 1
ATOM 1479 N N . GLU A 1 191 ? 10.869 -0.226 -14.651 1.00 96.50 191 GLU A N 1
ATOM 1480 C CA . GLU A 1 191 ? 11.742 0.962 -14.627 1.00 96.50 191 GLU A CA 1
ATOM 1481 C C . GLU A 1 191 ? 13.206 0.606 -14.930 1.00 96.50 191 GLU A C 1
ATOM 1483 O O . GLU A 1 191 ? 13.913 1.364 -15.599 1.00 96.50 191 GLU A O 1
ATOM 1488 N N . ARG A 1 192 ? 13.660 -0.565 -14.465 1.00 97.69 192 ARG A N 1
ATOM 1489 C CA . ARG A 1 192 ? 15.017 -1.065 -14.706 1.00 97.69 192 ARG A CA 1
ATOM 1490 C C . ARG A 1 192 ? 15.191 -1.537 -16.142 1.00 97.69 192 ARG A C 1
ATOM 1492 O O . ARG A 1 192 ? 16.160 -1.143 -16.778 1.00 97.69 192 ARG A O 1
ATOM 1499 N N . GLU A 1 193 ? 14.238 -2.300 -16.666 1.00 97.50 193 GLU A N 1
ATOM 1500 C CA . GLU A 1 193 ? 14.269 -2.757 -18.057 1.00 97.50 193 GLU A CA 1
ATOM 1501 C C . GLU A 1 193 ? 14.237 -1.568 -19.035 1.00 97.50 193 GLU A C 1
ATOM 1503 O O . GLU A 1 193 ? 15.040 -1.499 -19.960 1.00 97.50 193 GLU A O 1
ATOM 1508 N N . ILE A 1 194 ? 13.402 -0.554 -18.774 1.00 98.12 194 ILE A N 1
ATOM 1509 C CA . ILE A 1 194 ? 13.390 0.712 -19.528 1.00 98.12 194 ILE A CA 1
ATOM 1510 C C . ILE A 1 194 ? 14.752 1.418 -19.433 1.00 98.12 194 ILE A C 1
ATOM 1512 O O . ILE A 1 194 ? 15.234 1.947 -20.433 1.00 98.12 194 ILE A O 1
ATOM 1516 N N . SER A 1 195 ? 15.394 1.430 -18.259 1.00 97.81 195 SER A N 1
ATOM 1517 C CA . SER A 1 195 ? 16.738 1.999 -18.078 1.00 97.81 195 SER A CA 1
ATOM 1518 C C . SER A 1 195 ? 17.804 1.260 -18.900 1.00 97.81 195 SER A C 1
ATOM 1520 O O . SER A 1 195 ? 18.638 1.906 -19.535 1.00 97.81 195 SER A O 1
ATOM 1522 N N . GLU A 1 196 ? 17.772 -0.072 -18.913 1.00 97.38 196 GLU A N 1
ATOM 1523 C CA . GLU A 1 196 ? 18.677 -0.929 -19.690 1.00 97.38 196 GLU A CA 1
ATOM 1524 C C . GLU A 1 196 ? 18.455 -0.739 -21.207 1.00 97.38 196 GLU A C 1
ATOM 1526 O O . GLU A 1 196 ? 19.412 -0.510 -21.954 1.00 97.38 196 GLU A O 1
ATOM 1531 N N . LEU A 1 197 ? 17.195 -0.703 -21.657 1.00 98.06 197 LEU A N 1
ATOM 1532 C CA . LEU A 1 197 ? 16.823 -0.453 -23.054 1.00 98.06 197 LEU A CA 1
ATOM 1533 C C . LEU A 1 197 ? 17.194 0.962 -23.530 1.00 98.06 197 LEU A C 1
ATOM 1535 O O . LEU A 1 197 ? 17.712 1.106 -24.636 1.00 98.06 197 LEU A O 1
ATOM 1539 N N . ASN A 1 198 ? 16.998 2.009 -22.714 1.00 98.00 198 ASN A N 1
ATOM 1540 C CA . ASN A 1 198 ? 17.439 3.374 -23.047 1.00 98.00 198 ASN A CA 1
ATOM 1541 C C . ASN A 1 198 ? 18.973 3.432 -23.233 1.00 98.00 198 ASN A C 1
ATOM 1543 O O . ASN A 1 198 ? 19.470 4.139 -24.114 1.00 98.00 198 ASN A O 1
ATOM 1547 N N . GLY A 1 199 ? 19.731 2.677 -22.426 1.00 97.62 199 GLY A N 1
ATOM 1548 C CA . GLY A 1 199 ? 21.182 2.525 -22.581 1.00 97.62 199 GLY A CA 1
ATOM 1549 C C . GLY A 1 199 ? 21.551 1.869 -23.915 1.00 97.62 199 GLY A C 1
ATOM 1550 O O . GLY A 1 199 ? 22.360 2.410 -24.670 1.00 97.62 199 GLY A O 1
ATOM 1551 N N . ALA A 1 200 ? 20.886 0.763 -24.257 1.00 96.00 200 ALA A N 1
ATOM 1552 C CA . ALA A 1 200 ? 21.069 0.075 -25.534 1.00 96.00 200 ALA A CA 1
ATOM 1553 C C . ALA A 1 200 ? 20.653 0.932 -26.750 1.00 96.00 200 ALA A C 1
ATOM 1555 O O . ALA A 1 200 ? 21.313 0.879 -27.788 1.00 96.00 200 ALA A O 1
ATOM 1556 N N . GLU A 1 201 ? 19.595 1.743 -26.646 1.00 97.69 201 GLU A N 1
ATOM 1557 C CA . GLU A 1 201 ? 19.192 2.694 -27.694 1.00 97.69 201 GLU A CA 1
ATOM 1558 C C . GLU A 1 201 ? 20.254 3.794 -27.888 1.00 97.69 201 GLU A C 1
ATOM 1560 O O . GLU A 1 201 ? 20.575 4.169 -29.018 1.00 97.69 201 GLU A O 1
ATOM 1565 N N . THR A 1 202 ? 20.834 4.287 -26.790 1.00 97.75 202 THR A N 1
ATOM 1566 C CA . THR A 1 202 ? 21.881 5.322 -26.805 1.00 97.75 202 THR A CA 1
ATOM 1567 C C . THR A 1 202 ? 23.167 4.812 -27.455 1.00 97.75 202 THR A C 1
ATOM 1569 O O . THR A 1 202 ? 23.743 5.507 -28.294 1.00 97.75 202 THR A O 1
ATOM 1572 N N . GLU A 1 203 ? 23.585 3.582 -27.151 1.00 95.44 203 GLU A N 1
ATOM 1573 C CA . GLU A 1 203 ? 24.769 2.983 -27.775 1.00 95.44 203 GLU A CA 1
ATOM 1574 C C . GLU A 1 203 ? 24.553 2.700 -29.271 1.00 95.44 203 GLU A C 1
ATOM 1576 O O . GLU A 1 203 ? 25.395 3.074 -30.089 1.00 95.44 203 GLU A O 1
ATOM 1581 N N . LYS A 1 204 ? 23.386 2.162 -29.670 1.00 93.88 204 LYS A N 1
ATOM 1582 C CA . LYS A 1 204 ? 23.033 2.005 -31.096 1.00 93.88 204 LYS A CA 1
ATOM 1583 C C . LYS A 1 204 ? 23.092 3.343 -31.848 1.00 93.88 204 LYS A C 1
ATOM 1585 O O . LYS A 1 204 ? 23.691 3.416 -32.920 1.00 93.88 204 LYS A O 1
ATOM 1590 N N . LYS A 1 205 ? 22.546 4.427 -31.276 1.00 96.06 205 LYS A N 1
ATOM 1591 C CA . LYS A 1 205 ? 22.650 5.788 -31.845 1.00 96.06 205 LYS A CA 1
ATOM 1592 C C . LYS A 1 205 ? 24.102 6.249 -32.003 1.00 96.06 205 LYS A C 1
ATOM 1594 O O . LYS A 1 205 ? 24.437 6.829 -33.035 1.00 96.06 205 LYS A O 1
ATOM 1599 N N . ARG A 1 206 ? 24.963 5.993 -31.010 1.00 94.56 206 ARG A N 1
ATOM 1600 C CA . ARG A 1 206 ? 26.391 6.362 -31.038 1.00 94.56 206 ARG A CA 1
ATOM 1601 C C . ARG A 1 206 ? 27.138 5.641 -32.163 1.00 94.56 206 ARG A C 1
ATOM 1603 O O . ARG A 1 206 ? 27.884 6.278 -32.907 1.00 94.56 206 ARG A O 1
ATOM 1610 N N . LEU A 1 207 ? 26.892 4.341 -32.327 1.00 92.19 207 LEU A N 1
ATOM 1611 C CA . LEU A 1 207 ? 27.464 3.532 -33.407 1.00 92.19 207 LEU A CA 1
ATOM 1612 C C . LEU A 1 207 ? 26.993 4.020 -34.787 1.00 92.19 207 LEU A C 1
ATOM 1614 O O . LEU A 1 207 ? 27.825 4.275 -35.657 1.00 92.19 207 LEU A O 1
ATOM 1618 N N . LEU A 1 208 ? 25.688 4.249 -34.965 1.00 93.38 208 LEU A N 1
ATOM 1619 C CA . LEU A 1 208 ? 25.112 4.790 -36.204 1.00 93.38 208 LEU A CA 1
ATOM 1620 C C . LEU A 1 208 ? 25.682 6.172 -36.571 1.00 93.38 208 LEU A C 1
ATOM 1622 O O . LEU A 1 208 ? 26.009 6.415 -37.733 1.00 93.38 208 LEU A O 1
ATOM 1626 N N . ALA A 1 209 ? 25.859 7.066 -35.593 1.00 91.50 209 ALA A N 1
ATOM 1627 C CA . ALA A 1 209 ? 26.476 8.375 -35.812 1.00 91.50 209 ALA A CA 1
ATOM 1628 C C . ALA A 1 209 ? 27.945 8.259 -36.267 1.00 91.50 209 ALA A C 1
ATOM 1630 O O . ALA A 1 209 ? 28.355 8.960 -37.192 1.00 91.50 209 ALA A O 1
ATOM 1631 N N . SER A 1 210 ? 28.708 7.332 -35.674 1.00 90.44 210 SER A N 1
ATOM 1632 C CA . SER A 1 210 ? 30.088 7.029 -36.080 1.00 90.44 210 SER A CA 1
ATOM 1633 C C . SER A 1 210 ? 30.157 6.489 -37.517 1.00 90.44 210 SER A C 1
ATOM 1635 O O . SER A 1 210 ? 30.890 7.035 -38.346 1.00 90.44 210 SER A O 1
ATOM 1637 N N . ARG A 1 211 ? 29.306 5.504 -37.865 1.00 88.31 211 ARG A N 1
ATOM 1638 C CA . ARG A 1 211 ? 29.180 4.994 -39.246 1.00 88.31 211 ARG A CA 1
ATOM 1639 C C . ARG A 1 211 ? 28.848 6.115 -40.237 1.00 88.31 211 ARG A C 1
ATOM 1641 O O . ARG A 1 211 ? 29.437 6.163 -41.313 1.00 88.31 211 ARG A O 1
ATOM 1648 N N . ARG A 1 212 ? 27.946 7.045 -39.887 1.00 86.81 212 ARG A N 1
ATOM 1649 C CA . ARG A 1 212 ? 27.571 8.173 -40.764 1.00 86.81 212 ARG A CA 1
ATOM 1650 C C . ARG A 1 212 ? 28.765 9.076 -41.095 1.00 86.81 212 ARG A C 1
ATOM 1652 O O . ARG A 1 212 ? 28.865 9.546 -42.224 1.00 86.81 212 ARG A O 1
ATOM 1659 N N . GLY A 1 213 ? 29.672 9.296 -40.141 1.00 85.25 213 GLY A N 1
ATOM 1660 C CA . GLY A 1 213 ? 30.919 10.034 -40.375 1.00 85.25 213 GLY A CA 1
ATOM 1661 C C . GLY A 1 213 ? 31.848 9.323 -41.364 1.00 85.25 213 GLY A C 1
ATOM 1662 O O . GLY A 1 213 ? 32.333 9.944 -42.307 1.00 85.25 213 GLY A O 1
ATOM 1663 N N . GLN A 1 214 ? 32.023 8.009 -41.201 1.00 85.56 214 GLN A N 1
ATOM 1664 C CA . GLN A 1 214 ? 32.832 7.173 -42.100 1.00 85.56 214 GLN A CA 1
ATOM 1665 C C . GLN A 1 214 ? 32.261 7.147 -43.530 1.00 85.56 214 GLN A C 1
ATOM 1667 O O . GLN A 1 214 ? 32.997 7.344 -44.496 1.00 85.56 214 GLN A O 1
ATOM 1672 N N . PHE A 1 215 ? 30.940 6.990 -43.674 1.00 82.75 215 PHE A N 1
ATOM 1673 C CA . PHE A 1 215 ? 30.266 7.058 -44.975 1.00 82.75 215 PHE A CA 1
ATOM 1674 C C . PHE A 1 215 ? 30.419 8.427 -45.649 1.00 82.75 215 PHE A C 1
ATOM 1676 O O . PHE A 1 215 ? 30.683 8.479 -46.847 1.00 82.75 215 PHE A O 1
ATOM 1683 N N . ALA A 1 216 ? 30.308 9.535 -44.907 1.00 84.62 216 ALA A N 1
ATOM 1684 C CA . ALA A 1 216 ? 30.506 10.874 -45.467 1.00 84.62 216 ALA A CA 1
ATOM 1685 C C . ALA A 1 216 ? 31.941 11.084 -45.991 1.00 84.62 216 ALA A C 1
ATOM 1687 O O . ALA A 1 216 ? 32.131 11.686 -47.048 1.00 84.62 216 ALA A O 1
ATOM 1688 N N . GLN A 1 217 ? 32.949 10.543 -45.297 1.00 83.88 217 GLN A N 1
ATOM 1689 C CA . GLN A 1 217 ? 34.343 10.561 -45.757 1.00 83.88 217 GLN A CA 1
ATOM 1690 C C . GLN A 1 217 ? 34.538 9.729 -47.034 1.00 83.88 217 GLN A C 1
ATOM 1692 O O . GLN A 1 217 ? 35.173 10.208 -47.975 1.00 83.88 217 GLN A O 1
ATOM 1697 N N . LEU A 1 218 ? 33.961 8.522 -47.095 1.00 83.31 218 LEU A N 1
ATOM 1698 C CA . LEU A 1 218 ? 34.046 7.642 -48.265 1.00 83.31 218 LEU A CA 1
ATOM 1699 C C . LEU A 1 218 ? 33.331 8.235 -49.487 1.00 83.31 218 LEU A C 1
ATOM 1701 O O . LEU A 1 218 ? 33.920 8.298 -50.563 1.00 83.31 218 LEU A O 1
ATOM 1705 N N . LEU A 1 219 ? 32.102 8.732 -49.323 1.00 80.25 219 LEU A N 1
ATOM 1706 C CA . LEU A 1 219 ? 31.355 9.392 -50.398 1.00 80.25 219 LEU A CA 1
ATOM 1707 C C . LEU A 1 219 ? 32.085 10.646 -50.895 1.00 80.25 219 LEU A C 1
ATOM 1709 O O . LEU A 1 219 ? 32.208 10.835 -52.099 1.00 80.25 219 LEU A O 1
ATOM 1713 N N . GLY A 1 220 ? 32.662 11.451 -49.996 1.00 82.06 220 GLY A N 1
ATOM 1714 C CA . GLY A 1 220 ? 33.496 12.590 -50.383 1.00 82.06 220 GLY A CA 1
ATOM 1715 C C . GLY A 1 220 ? 34.797 12.190 -51.094 1.00 82.06 220 GLY A C 1
ATOM 1716 O O . GLY A 1 220 ? 35.314 12.954 -51.905 1.00 82.06 220 GLY A O 1
ATOM 1717 N N . ALA A 1 221 ? 35.367 11.013 -50.817 1.00 80.81 221 ALA A N 1
ATOM 1718 C CA . ALA A 1 221 ? 36.505 10.479 -51.572 1.00 80.81 221 ALA A CA 1
ATOM 1719 C C . ALA A 1 221 ? 36.082 10.014 -52.978 1.00 80.81 221 ALA A C 1
ATOM 1721 O O . ALA A 1 221 ? 36.691 10.432 -53.962 1.00 80.81 221 ALA A O 1
ATOM 1722 N N . LEU A 1 222 ? 34.995 9.243 -53.081 1.00 75.44 222 LEU A N 1
ATOM 1723 C CA . LEU A 1 222 ? 34.428 8.783 -54.354 1.00 75.44 222 LEU A CA 1
ATOM 1724 C C . LEU A 1 222 ? 33.995 9.956 -55.247 1.00 75.44 222 LEU A C 1
ATOM 1726 O O . LEU A 1 222 ? 34.335 9.974 -56.422 1.00 75.44 222 LEU A O 1
ATOM 1730 N N . GLN A 1 223 ? 33.345 10.980 -54.685 1.00 75.19 223 GLN A N 1
ATOM 1731 C CA . GLN A 1 223 ? 32.927 12.188 -55.407 1.00 75.19 223 GLN A CA 1
ATOM 1732 C C . GLN A 1 223 ? 34.110 13.028 -55.918 1.00 75.19 223 GLN A C 1
ATOM 1734 O O . GLN A 1 223 ? 33.960 13.753 -56.896 1.00 75.19 223 GLN A O 1
ATOM 1739 N N . ARG A 1 224 ? 35.284 12.958 -55.273 1.00 74.38 224 ARG A N 1
ATOM 1740 C CA . ARG A 1 224 ? 36.515 13.582 -55.792 1.00 74.38 224 ARG A CA 1
ATOM 1741 C C . ARG A 1 224 ? 37.131 12.749 -56.912 1.00 74.38 224 ARG A C 1
ATOM 1743 O O . ARG A 1 224 ? 37.544 13.318 -57.913 1.00 74.38 224 ARG A O 1
ATOM 1750 N N . LEU A 1 225 ? 37.124 11.420 -56.784 1.00 70.31 225 LEU A N 1
ATOM 1751 C CA . LEU A 1 225 ? 37.577 10.508 -57.839 1.00 70.31 225 LEU A CA 1
ATOM 1752 C C . LEU A 1 225 ? 36.696 10.602 -59.101 1.00 70.31 225 LEU A C 1
ATOM 1754 O O . LEU A 1 225 ? 37.219 10.586 -60.207 1.00 70.31 225 LEU A O 1
ATOM 1758 N N . SER A 1 226 ? 35.379 10.772 -58.943 1.00 67.94 226 SER A N 1
ATOM 1759 C CA . SER A 1 226 ? 34.418 10.957 -60.044 1.00 67.94 226 SER A CA 1
ATOM 1760 C C . SER A 1 226 ? 34.285 12.410 -60.530 1.00 67.94 226 SER A C 1
ATOM 1762 O O . SER A 1 226 ? 33.360 12.716 -61.276 1.00 67.94 226 SER A O 1
ATOM 1764 N N . ARG A 1 227 ? 35.135 13.324 -60.045 1.00 70.00 227 ARG A N 1
ATOM 1765 C CA . ARG A 1 227 ? 35.238 14.727 -60.491 1.00 70.00 227 ARG A CA 1
ATOM 1766 C C . ARG A 1 227 ? 36.660 15.074 -60.941 1.00 70.00 227 ARG A C 1
ATOM 1768 O O . ARG A 1 227 ? 37.046 16.240 -60.925 1.00 70.00 227 ARG A O 1
ATOM 1775 N N . LEU A 1 228 ? 37.438 14.066 -61.336 1.00 61.72 228 LEU A N 1
ATOM 1776 C CA . LEU A 1 228 ? 38.576 14.289 -62.220 1.00 61.72 228 LEU A CA 1
ATOM 1777 C C . LEU A 1 228 ? 38.020 14.880 -63.531 1.00 61.72 228 LEU A C 1
ATOM 1779 O O . LEU A 1 228 ? 37.161 14.232 -64.128 1.00 61.72 228 LEU A O 1
ATOM 1783 N N . PRO A 1 229 ? 38.421 16.101 -63.931 1.00 58.81 229 PRO A N 1
ATOM 1784 C CA . PRO A 1 229 ? 37.859 16.765 -65.105 1.00 58.81 229 PRO A CA 1
ATOM 1785 C C . PRO A 1 229 ? 38.162 15.975 -66.381 1.00 58.81 229 PRO A C 1
ATOM 1787 O O . PRO A 1 229 ? 39.283 15.493 -66.566 1.00 58.81 229 PRO A O 1
ATOM 1790 N N . GLU A 1 230 ? 37.174 15.858 -67.266 1.00 53.06 230 GLU A N 1
ATOM 1791 C CA . GLU A 1 230 ? 37.306 15.150 -68.547 1.00 53.06 230 GLU A CA 1
ATOM 1792 C C . GLU A 1 230 ? 38.357 15.838 -69.441 1.00 53.06 230 GLU A C 1
ATOM 1794 O O . GLU A 1 230 ? 39.114 15.183 -70.156 1.00 53.06 230 GLU A O 1
ATOM 1799 N N . GLU A 1 231 ? 38.513 17.154 -69.290 1.00 49.44 231 GLU A N 1
ATOM 1800 C CA . GLU A 1 231 ? 39.518 17.981 -69.954 1.00 49.44 231 GLU A CA 1
ATOM 1801 C C . GLU A 1 231 ? 40.963 17.579 -69.589 1.00 49.44 231 GLU A C 1
ATOM 1803 O O . GLU A 1 231 ? 41.869 17.690 -70.419 1.00 49.44 231 GLU A O 1
ATOM 1808 N N . ALA A 1 232 ? 41.200 17.045 -68.382 1.00 51.81 232 ALA A N 1
ATOM 1809 C CA . ALA A 1 232 ? 42.526 16.564 -67.980 1.00 51.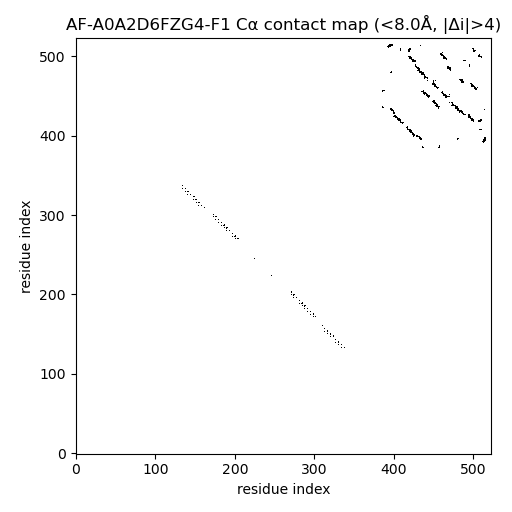81 232 ALA A CA 1
ATOM 1810 C C . ALA A 1 232 ? 42.932 15.252 -68.676 1.00 51.81 232 ALA A C 1
ATOM 1812 O O . ALA A 1 232 ? 44.123 14.957 -68.747 1.00 51.81 232 ALA A O 1
ATOM 1813 N N . VAL A 1 233 ? 41.975 14.497 -69.231 1.00 53.12 233 VAL A N 1
ATOM 1814 C CA . VAL A 1 233 ? 42.246 13.296 -70.046 1.00 53.12 233 VAL A CA 1
ATOM 1815 C C . VAL A 1 233 ? 42.782 13.677 -71.433 1.00 53.12 233 VAL A C 1
ATOM 1817 O O . VAL A 1 233 ? 43.513 12.904 -72.046 1.00 53.12 233 VAL A O 1
ATOM 1820 N N . ILE A 1 234 ? 42.446 14.878 -71.918 1.00 53.00 234 ILE A N 1
ATOM 1821 C CA . ILE A 1 234 ? 42.862 15.394 -73.230 1.00 53.00 234 ILE A CA 1
ATOM 1822 C C . ILE A 1 234 ? 44.185 16.169 -73.120 1.00 53.00 234 ILE A C 1
ATOM 1824 O O . ILE A 1 234 ? 45.040 16.056 -73.995 1.00 53.00 234 ILE A O 1
ATOM 1828 N N . ALA A 1 235 ? 44.379 16.934 -72.040 1.00 52.91 235 ALA A N 1
ATOM 1829 C CA . ALA A 1 235 ? 45.549 17.801 -71.873 1.00 52.91 235 ALA A CA 1
ATOM 1830 C C . ALA A 1 235 ? 46.835 17.088 -71.400 1.00 52.91 235 ALA A C 1
ATOM 1832 O O . ALA A 1 235 ? 47.921 17.634 -71.587 1.00 52.91 235 ALA A O 1
ATOM 1833 N N . TYR A 1 236 ? 46.743 15.902 -70.783 1.00 50.56 236 TYR A N 1
ATOM 1834 C CA . TYR A 1 236 ? 47.902 15.146 -70.284 1.00 50.56 236 TYR A CA 1
ATOM 1835 C C . TYR A 1 236 ? 47.772 13.638 -70.574 1.00 50.56 236 TYR A C 1
ATOM 1837 O O . TYR A 1 236 ? 46.812 13.017 -70.118 1.00 50.56 236 TYR A O 1
ATOM 1845 N N . PRO A 1 237 ? 48.764 12.990 -71.223 1.00 51.81 237 PRO A N 1
ATOM 1846 C CA . PRO A 1 237 ? 48.773 11.542 -71.450 1.00 51.81 237 PRO A CA 1
ATOM 1847 C C . PRO A 1 237 ? 49.181 10.751 -70.186 1.00 51.81 237 PRO A C 1
ATOM 1849 O O . PRO A 1 237 ? 50.087 9.913 -70.210 1.00 51.81 237 PRO A O 1
ATOM 1852 N N . GLU A 1 238 ? 48.498 10.990 -69.061 1.00 51.56 238 GLU A N 1
ATOM 1853 C CA . GLU A 1 238 ? 48.665 10.262 -67.793 1.00 51.56 238 GLU A CA 1
ATOM 1854 C C . GLU A 1 238 ? 48.048 8.852 -67.875 1.00 51.56 238 GLU A C 1
ATOM 1856 O O . GLU A 1 238 ? 46.993 8.565 -67.312 1.00 51.56 238 GLU A O 1
ATOM 1861 N N . ARG A 1 239 ? 48.748 7.993 -68.634 1.00 59.66 239 ARG A N 1
ATOM 1862 C CA . ARG A 1 239 ? 48.690 6.521 -68.757 1.00 59.66 239 ARG A CA 1
ATOM 1863 C C . ARG A 1 239 ? 47.320 5.866 -68.470 1.00 59.66 239 ARG A C 1
ATOM 1865 O O . ARG A 1 239 ? 46.888 5.852 -67.318 1.00 59.66 239 ARG A O 1
ATOM 1872 N N . PRO A 1 240 ? 46.714 5.104 -69.412 1.00 59.75 240 PRO A N 1
ATOM 1873 C CA . PRO A 1 240 ? 45.421 4.427 -69.188 1.00 59.75 240 PRO A CA 1
ATOM 1874 C C . PRO A 1 240 ? 45.397 3.465 -67.979 1.00 59.75 240 PRO A C 1
ATOM 1876 O O . PRO A 1 240 ? 44.332 3.166 -67.439 1.00 59.75 240 PRO A O 1
ATOM 1879 N N . ALA A 1 241 ? 46.568 3.052 -67.481 1.00 61.56 241 ALA A N 1
ATOM 1880 C CA . ALA A 1 241 ? 46.743 2.396 -66.186 1.00 61.56 241 ALA A CA 1
ATOM 1881 C C . ALA A 1 241 ? 46.076 3.132 -64.999 1.00 61.56 241 ALA A C 1
ATOM 1883 O O . ALA A 1 241 ? 45.664 2.469 -64.049 1.00 61.56 241 ALA A O 1
ATOM 1884 N N . ASN A 1 242 ? 45.934 4.462 -65.035 1.00 60.94 242 ASN A N 1
ATOM 1885 C CA . ASN A 1 242 ? 45.266 5.245 -63.991 1.00 60.94 242 ASN A CA 1
ATOM 1886 C C . ASN A 1 242 ? 43.743 5.047 -63.996 1.00 60.94 242 ASN A C 1
ATOM 1888 O O . ASN A 1 242 ? 43.160 4.799 -62.940 1.00 60.94 242 ASN A O 1
ATOM 1892 N N . LEU A 1 243 ? 43.107 5.064 -65.174 1.00 65.19 243 LEU A N 1
ATOM 1893 C CA . LEU A 1 243 ? 41.680 4.748 -65.328 1.00 65.19 243 LEU A CA 1
ATOM 1894 C C . LEU A 1 243 ? 41.398 3.289 -64.946 1.00 65.19 243 LEU A C 1
ATOM 1896 O O . LEU A 1 243 ? 40.469 3.012 -64.189 1.00 65.19 243 LEU A O 1
ATOM 1900 N N . VAL A 1 244 ? 42.257 2.358 -65.377 1.00 69.44 244 VAL A N 1
ATOM 1901 C CA . VAL A 1 244 ? 42.183 0.943 -64.976 1.00 69.44 244 VAL A CA 1
ATOM 1902 C C . VAL A 1 244 ? 42.345 0.789 -63.458 1.00 69.44 244 VAL A C 1
ATOM 1904 O O . VAL A 1 244 ? 41.577 0.061 -62.832 1.00 69.44 244 VAL A O 1
ATOM 1907 N N . ARG A 1 245 ? 43.276 1.517 -62.825 1.00 67.69 245 ARG A N 1
ATOM 1908 C CA . ARG A 1 245 ? 43.451 1.532 -61.362 1.00 67.69 245 ARG A CA 1
ATOM 1909 C C . ARG A 1 245 ? 42.220 2.091 -60.646 1.00 67.69 245 ARG A C 1
ATOM 1911 O O . ARG A 1 245 ? 41.799 1.500 -59.655 1.00 67.69 245 ARG A O 1
ATOM 1918 N N . ALA A 1 246 ? 41.619 3.172 -61.142 1.00 70.38 246 ALA A N 1
ATOM 1919 C CA . ALA A 1 246 ? 40.384 3.726 -60.591 1.00 70.38 246 ALA A CA 1
ATOM 1920 C C . ALA A 1 246 ? 39.218 2.726 -60.696 1.00 70.38 246 ALA A C 1
ATOM 1922 O O . ALA A 1 246 ? 38.536 2.484 -59.701 1.00 70.38 246 ALA A O 1
ATOM 1923 N N . ALA A 1 247 ? 39.044 2.070 -61.847 1.00 71.75 247 ALA A N 1
ATOM 1924 C CA . ALA A 1 247 ? 38.022 1.042 -62.051 1.00 71.75 247 ALA A CA 1
ATOM 1925 C C . ALA A 1 247 ? 38.236 -0.196 -61.156 1.00 71.75 247 ALA A C 1
ATOM 1927 O O . ALA A 1 247 ? 37.278 -0.711 -60.578 1.00 71.75 247 ALA A O 1
ATOM 1928 N N . ILE A 1 248 ? 39.485 -0.645 -60.974 1.00 76.38 248 ILE A N 1
ATOM 1929 C CA . ILE A 1 248 ? 39.841 -1.730 -60.042 1.00 76.38 248 ILE A CA 1
ATOM 1930 C C . ILE A 1 248 ? 39.521 -1.332 -58.594 1.00 76.38 248 ILE A C 1
ATOM 1932 O O . ILE A 1 248 ? 38.920 -2.123 -57.869 1.00 76.38 248 ILE A O 1
ATOM 1936 N N . LEU A 1 249 ? 39.865 -0.110 -58.173 1.00 76.50 249 LEU A N 1
ATOM 1937 C CA . LEU A 1 249 ? 39.548 0.393 -56.832 1.00 76.50 249 LEU A CA 1
ATOM 1938 C C . LEU A 1 249 ? 38.033 0.530 -56.610 1.00 76.50 249 LEU A C 1
ATOM 1940 O O . LEU A 1 249 ? 37.546 0.183 -55.534 1.00 76.50 249 LEU A O 1
ATOM 1944 N N . LEU A 1 250 ? 37.272 0.961 -57.620 1.00 77.62 250 LEU A N 1
ATOM 1945 C CA . LEU A 1 250 ? 35.809 1.022 -57.553 1.00 77.62 250 LEU A CA 1
ATOM 1946 C C . LEU A 1 250 ? 35.209 -0.389 -57.422 1.00 77.62 250 LEU A C 1
ATOM 1948 O O . LEU A 1 250 ? 34.424 -0.653 -56.513 1.00 77.62 250 LEU A O 1
ATOM 1952 N N . ARG A 1 251 ? 35.656 -1.333 -58.262 1.00 80.19 251 ARG A N 1
ATOM 1953 C CA . ARG A 1 251 ? 35.222 -2.741 -58.237 1.00 80.19 251 ARG A CA 1
ATOM 1954 C C . ARG A 1 251 ? 35.575 -3.446 -56.921 1.00 80.19 251 ARG A C 1
ATOM 1956 O O . ARG A 1 251 ? 34.807 -4.281 -56.458 1.00 80.19 251 ARG A O 1
ATOM 1963 N N . ALA A 1 252 ? 36.703 -3.096 -56.302 1.00 83.25 252 ALA A N 1
ATOM 1964 C CA . ALA A 1 252 ? 37.127 -3.624 -55.004 1.00 83.25 252 ALA A CA 1
ATOM 1965 C C . ALA A 1 252 ? 36.420 -2.967 -53.802 1.00 83.25 252 ALA A C 1
ATOM 1967 O O . ALA A 1 252 ? 36.409 -3.540 -52.711 1.00 83.25 252 ALA A O 1
ATOM 1968 N N . THR A 1 253 ? 35.833 -1.775 -53.969 1.00 83.00 253 THR A N 1
ATOM 1969 C CA . THR A 1 253 ? 35.128 -1.064 -52.887 1.00 83.00 253 THR A CA 1
ATOM 1970 C C . THR A 1 253 ? 33.613 -1.231 -52.926 1.00 83.00 253 THR A C 1
ATOM 1972 O O . THR A 1 253 ? 33.009 -1.252 -51.855 1.00 83.00 253 THR A O 1
ATOM 1975 N N . LEU A 1 254 ? 33.000 -1.426 -54.099 1.00 83.75 254 LEU A N 1
ATOM 1976 C CA . LEU A 1 254 ? 31.546 -1.570 -54.241 1.00 83.75 254 LEU A CA 1
ATOM 1977 C C . LEU A 1 254 ? 30.944 -2.685 -53.354 1.00 83.75 254 LEU A C 1
ATOM 1979 O O . LEU A 1 254 ? 30.084 -2.343 -52.538 1.00 83.75 254 LEU A O 1
ATOM 1983 N N . PRO A 1 255 ? 31.440 -3.944 -53.351 1.00 88.81 255 PRO A N 1
ATOM 1984 C CA . PRO A 1 255 ? 30.885 -4.986 -52.480 1.00 88.81 255 PRO A CA 1
ATOM 1985 C C . PRO A 1 255 ? 30.985 -4.625 -50.997 1.00 88.81 255 PRO A C 1
ATOM 1987 O O . PRO A 1 255 ? 30.113 -4.963 -50.209 1.00 88.81 255 PRO A O 1
ATOM 1990 N N . ARG A 1 256 ? 32.027 -3.880 -50.603 1.00 84.62 256 ARG A N 1
ATOM 1991 C CA . ARG A 1 256 ? 32.236 -3.426 -49.221 1.00 84.62 256 ARG A CA 1
ATOM 1992 C C . ARG A 1 256 ? 31.279 -2.298 -48.821 1.00 84.62 256 ARG A C 1
ATOM 1994 O O . ARG A 1 256 ? 30.955 -2.186 -47.641 1.00 84.62 256 ARG A O 1
ATOM 2001 N N . VAL A 1 257 ? 30.823 -1.484 -49.775 1.00 84.94 257 VAL A N 1
ATOM 2002 C CA . VAL A 1 257 ? 29.759 -0.488 -49.569 1.00 84.94 257 VAL A CA 1
ATOM 2003 C C . VAL A 1 257 ? 28.403 -1.181 -49.432 1.00 84.94 257 VAL A C 1
ATOM 2005 O O . VAL A 1 257 ? 27.646 -0.837 -48.526 1.00 84.94 257 VAL A O 1
ATOM 2008 N N . GLU A 1 258 ? 28.124 -2.188 -50.259 1.00 86.75 258 GLU A N 1
ATOM 2009 C CA . GLU A 1 258 ? 26.899 -2.999 -50.195 1.00 86.75 258 GLU A CA 1
ATOM 2010 C C . GLU A 1 258 ? 26.788 -3.739 -48.850 1.00 86.75 258 GLU A C 1
ATOM 2012 O O . GLU A 1 258 ? 25.780 -3.608 -48.152 1.00 86.75 258 GLU A O 1
ATOM 2017 N N . ASP A 1 259 ? 27.870 -4.391 -48.413 1.00 88.69 259 ASP A N 1
ATOM 2018 C CA . ASP A 1 259 ? 28.000 -5.047 -47.103 1.00 88.69 259 ASP A CA 1
ATOM 2019 C C . ASP A 1 259 ? 27.725 -4.080 -45.934 1.00 88.69 259 ASP A C 1
ATOM 2021 O O . ASP A 1 259 ? 27.068 -4.419 -44.946 1.00 88.69 259 ASP A O 1
ATOM 2025 N N . GLN A 1 260 ? 28.232 -2.846 -46.028 1.00 85.56 260 GLN A N 1
ATOM 2026 C CA . GLN A 1 260 ? 28.026 -1.812 -45.012 1.00 85.56 260 GLN A CA 1
ATOM 2027 C C . GLN A 1 260 ? 26.607 -1.227 -45.051 1.00 85.56 260 GLN A C 1
ATOM 2029 O O . GLN A 1 260 ? 26.068 -0.902 -43.993 1.00 85.56 260 GLN A O 1
ATOM 2034 N N . ALA A 1 261 ? 25.987 -1.118 -46.228 1.00 87.44 261 ALA A N 1
ATOM 2035 C CA . ALA A 1 261 ? 24.606 -0.669 -46.388 1.00 87.44 261 ALA A CA 1
ATOM 2036 C C . ALA A 1 261 ? 23.600 -1.707 -45.857 1.00 87.44 261 ALA A C 1
ATOM 2038 O O . ALA A 1 261 ? 22.645 -1.335 -45.170 1.00 87.44 261 ALA A O 1
ATOM 2039 N N . ALA A 1 262 ? 23.848 -3.001 -46.089 1.00 90.44 262 ALA A N 1
ATOM 2040 C CA . ALA A 1 262 ? 23.063 -4.094 -45.518 1.00 90.44 262 ALA A CA 1
ATOM 2041 C C . ALA A 1 262 ? 23.105 -4.067 -43.979 1.00 90.44 262 ALA A C 1
ATOM 2043 O O . ALA A 1 262 ? 22.063 -3.954 -43.332 1.00 90.44 262 ALA A O 1
ATOM 2044 N N . ARG A 1 263 ? 24.307 -4.030 -43.386 1.00 89.12 263 ARG A N 1
ATOM 2045 C CA . ARG A 1 263 ? 24.491 -3.932 -41.923 1.00 89.12 263 ARG A CA 1
ATOM 2046 C C . ARG A 1 263 ? 23.895 -2.647 -41.333 1.00 89.12 263 ARG A C 1
ATOM 2048 O O . ARG A 1 263 ? 23.372 -2.662 -40.224 1.00 89.12 263 ARG A O 1
ATOM 2055 N N . LEU A 1 264 ? 23.941 -1.526 -42.062 1.00 88.75 264 LEU A N 1
ATOM 2056 C CA . LEU A 1 264 ? 23.301 -0.272 -41.644 1.00 88.75 264 LEU A CA 1
ATOM 2057 C C . LEU A 1 264 ? 21.769 -0.402 -41.600 1.00 88.75 264 LEU A C 1
ATOM 2059 O O . LEU A 1 264 ? 21.138 0.123 -40.683 1.00 88.75 264 LEU A O 1
ATOM 2063 N N . ARG A 1 265 ? 21.167 -1.122 -42.556 1.00 91.19 265 ARG A N 1
ATOM 2064 C CA . ARG A 1 265 ? 19.730 -1.433 -42.559 1.00 91.19 265 ARG A CA 1
ATOM 2065 C C . ARG A 1 265 ? 19.345 -2.317 -41.368 1.00 91.19 265 ARG A C 1
ATOM 2067 O O . ARG A 1 265 ? 18.337 -2.037 -40.723 1.00 91.19 265 ARG A O 1
ATOM 2074 N N . GLU A 1 266 ? 20.155 -3.323 -41.039 1.00 92.88 266 GLU A N 1
ATOM 2075 C CA . GLU A 1 266 ? 19.962 -4.166 -39.848 1.00 92.88 266 GLU A CA 1
ATOM 2076 C C . GLU A 1 266 ? 20.065 -3.362 -38.541 1.00 92.88 266 GLU A C 1
ATOM 2078 O O . GLU A 1 266 ? 19.155 -3.432 -37.713 1.00 92.88 266 GLU A O 1
ATOM 2083 N N . ASP A 1 267 ? 21.108 -2.535 -38.374 1.00 91.56 267 ASP A N 1
ATOM 2084 C CA . ASP A 1 267 ? 21.282 -1.665 -37.198 1.00 91.56 267 ASP A CA 1
ATOM 2085 C C . ASP A 1 267 ? 20.083 -0.714 -36.997 1.00 91.56 267 ASP A C 1
ATOM 2087 O O . ASP A 1 267 ? 19.668 -0.459 -35.861 1.00 91.56 267 ASP A O 1
ATOM 2091 N N . LEU A 1 268 ? 19.508 -0.192 -38.089 1.00 93.19 268 LEU A N 1
ATOM 2092 C CA . LEU A 1 268 ? 18.331 0.683 -38.055 1.00 93.19 268 LEU A CA 1
ATOM 2093 C C . LEU A 1 268 ? 17.049 -0.068 -37.664 1.00 93.19 268 LEU A C 1
ATOM 2095 O O . LEU A 1 268 ? 16.298 0.428 -36.824 1.00 93.19 268 LEU A O 1
ATOM 2099 N N . ILE A 1 269 ? 16.821 -1.271 -38.202 1.00 95.75 269 ILE A N 1
ATOM 2100 C CA . ILE A 1 269 ? 15.689 -2.130 -37.808 1.00 95.75 269 ILE A CA 1
ATOM 2101 C C . ILE A 1 269 ? 15.814 -2.527 -36.328 1.00 95.75 269 ILE A C 1
ATOM 2103 O O . ILE A 1 269 ? 14.846 -2.445 -35.572 1.00 95.75 269 ILE A O 1
ATOM 2107 N N . ALA A 1 270 ? 17.020 -2.879 -35.874 1.00 93.50 270 ALA A N 1
ATOM 2108 C CA . ALA A 1 270 ? 17.289 -3.210 -34.477 1.00 93.50 270 ALA A CA 1
ATOM 2109 C C . ALA A 1 270 ? 17.116 -2.003 -33.533 1.00 93.50 270 ALA A C 1
ATOM 2111 O O . ALA A 1 270 ? 16.693 -2.172 -32.384 1.00 93.50 270 ALA A O 1
ATOM 2112 N N . LEU A 1 271 ? 17.424 -0.781 -33.987 1.00 96.38 271 LEU A N 1
ATOM 2113 C CA . LEU A 1 271 ? 17.138 0.452 -33.248 1.00 96.38 271 LEU A CA 1
ATOM 2114 C C . LEU A 1 271 ? 15.627 0.686 -33.111 1.00 96.38 271 LEU A C 1
ATOM 2116 O O . LEU A 1 271 ? 15.167 0.995 -32.011 1.00 96.38 271 LEU A O 1
ATOM 2120 N N . ASP A 1 272 ? 14.857 0.521 -34.186 1.00 96.88 272 ASP A N 1
ATOM 2121 C CA . ASP A 1 272 ? 13.410 0.745 -34.154 1.00 96.88 272 ASP A CA 1
ATOM 2122 C C . ASP A 1 272 ? 12.680 -0.295 -33.289 1.00 96.88 272 ASP A C 1
ATOM 2124 O O . ASP A 1 272 ? 11.900 0.066 -32.407 1.00 96.88 272 ASP A O 1
ATOM 2128 N N . ALA A 1 273 ? 13.060 -1.573 -33.391 1.00 96.69 273 ALA A N 1
ATOM 2129 C CA . ALA A 1 273 ? 12.585 -2.619 -32.484 1.00 96.69 273 ALA A CA 1
ATOM 2130 C C . ALA A 1 273 ? 12.889 -2.299 -31.002 1.00 96.69 273 ALA A C 1
ATOM 2132 O O . ALA A 1 273 ? 12.032 -2.486 -30.136 1.00 96.69 273 ALA A O 1
ATOM 2133 N N . THR A 1 274 ? 14.071 -1.736 -30.706 1.00 97.56 274 THR A N 1
ATOM 2134 C CA . THR A 1 274 ? 14.425 -1.284 -29.342 1.00 97.56 274 THR A CA 1
ATOM 2135 C C . THR A 1 274 ? 13.496 -0.155 -28.869 1.00 97.56 274 THR A C 1
ATOM 2137 O O . THR A 1 274 ? 13.098 -0.121 -27.705 1.00 97.56 274 THR A O 1
ATOM 2140 N N . ARG A 1 275 ? 13.104 0.765 -29.760 1.00 97.81 275 ARG A N 1
ATOM 2141 C CA . ARG A 1 275 ? 12.154 1.849 -29.448 1.00 97.81 275 ARG A CA 1
ATOM 2142 C C . ARG A 1 275 ? 10.741 1.333 -29.210 1.00 97.81 275 ARG A C 1
ATOM 2144 O O . ARG A 1 275 ? 10.098 1.793 -28.267 1.00 97.81 275 ARG A O 1
ATOM 2151 N N . GLY A 1 276 ? 10.292 0.361 -30.005 1.00 98.12 276 GLY A N 1
ATOM 2152 C CA . GLY A 1 276 ? 9.027 -0.345 -29.793 1.00 98.12 276 GLY A CA 1
ATOM 2153 C C . GLY A 1 276 ? 8.955 -0.964 -28.395 1.00 98.12 276 GLY A C 1
ATOM 2154 O O . GLY A 1 276 ? 8.018 -0.687 -27.650 1.00 98.12 276 GLY A O 1
ATOM 2155 N N . GLN A 1 277 ? 10.004 -1.688 -27.986 1.00 98.00 277 GLN A N 1
ATOM 2156 C CA . GLN A 1 277 ? 10.122 -2.250 -26.634 1.00 98.00 277 GLN A CA 1
ATOM 2157 C C . GLN A 1 277 ? 10.077 -1.166 -25.542 1.00 98.00 277 GLN A C 1
ATOM 2159 O O . GLN A 1 277 ? 9.336 -1.299 -24.569 1.00 98.00 277 GLN A O 1
ATOM 2164 N N . ILE A 1 278 ? 10.807 -0.055 -25.705 1.00 98.12 278 ILE A N 1
ATOM 2165 C CA . ILE A 1 278 ? 10.772 1.070 -24.750 1.00 98.12 278 ILE A CA 1
ATOM 2166 C C . ILE A 1 278 ? 9.355 1.658 -24.631 1.00 98.12 278 ILE A C 1
ATOM 2168 O O . ILE A 1 278 ? 8.917 1.968 -23.521 1.00 98.12 278 ILE A O 1
ATOM 2172 N N . ALA A 1 279 ? 8.631 1.813 -25.742 1.00 98.19 279 ALA A N 1
ATOM 2173 C CA . ALA A 1 279 ? 7.257 2.311 -25.739 1.00 98.19 279 ALA A CA 1
ATOM 2174 C C . ALA A 1 279 ? 6.291 1.329 -25.050 1.00 98.19 279 ALA A C 1
ATOM 2176 O O . ALA A 1 279 ? 5.494 1.744 -24.207 1.00 98.19 279 ALA A O 1
ATOM 2177 N N . GLU A 1 280 ? 6.408 0.031 -25.339 1.00 98.06 280 GLU A N 1
ATOM 2178 C CA . GLU A 1 280 ? 5.589 -1.028 -24.742 1.00 98.06 280 GLU A CA 1
ATOM 2179 C C . GLU A 1 280 ? 5.792 -1.122 -23.219 1.00 98.06 280 GLU A C 1
ATOM 2181 O O . GLU A 1 280 ? 4.821 -1.107 -22.455 1.00 98.06 280 GLU A O 1
ATOM 2186 N N . GLN A 1 281 ? 7.045 -1.145 -22.748 1.00 98.06 281 GLN A N 1
ATOM 2187 C CA . GLN A 1 281 ? 7.333 -1.209 -21.311 1.00 98.06 281 GLN A CA 1
ATOM 2188 C C . GLN A 1 281 ? 6.899 0.079 -20.585 1.00 98.06 281 GLN A C 1
ATOM 2190 O O . GLN A 1 281 ? 6.383 0.006 -19.467 1.00 98.06 281 GLN A O 1
ATOM 2195 N N . ARG A 1 282 ? 7.000 1.259 -21.223 1.00 98.00 282 ARG A N 1
ATOM 2196 C CA . ARG A 1 282 ? 6.436 2.515 -20.680 1.00 98.00 282 ARG A CA 1
ATOM 2197 C C . ARG A 1 282 ? 4.906 2.476 -20.587 1.00 98.00 282 ARG A C 1
ATOM 2199 O O . ARG A 1 282 ? 4.360 2.957 -19.595 1.00 98.00 282 ARG A O 1
ATOM 2206 N N . ALA A 1 283 ? 4.215 1.876 -21.558 1.00 98.06 283 ALA A N 1
ATOM 2207 C CA . ALA A 1 283 ? 2.762 1.704 -21.510 1.00 98.06 283 ALA A CA 1
ATOM 2208 C C . ALA A 1 283 ? 2.331 0.770 -20.362 1.00 98.06 283 ALA A C 1
ATOM 2210 O O . ALA A 1 283 ? 1.409 1.101 -19.612 1.00 98.06 283 ALA A O 1
ATOM 2211 N N . LYS A 1 284 ? 3.042 -0.348 -20.149 1.00 97.50 284 LYS A N 1
ATOM 2212 C CA . LYS A 1 284 ? 2.814 -1.235 -18.991 1.00 97.50 284 LYS A CA 1
ATOM 2213 C C . LYS A 1 284 ? 3.086 -0.531 -17.661 1.00 97.50 284 LYS A C 1
ATOM 2215 O O . LYS A 1 284 ? 2.281 -0.664 -16.743 1.00 97.50 284 LYS A O 1
ATOM 2220 N N . LEU A 1 285 ? 4.162 0.256 -17.568 1.00 97.88 285 LEU A N 1
ATOM 2221 C CA . LEU A 1 285 ? 4.497 1.038 -16.372 1.00 97.88 285 LEU A CA 1
ATOM 2222 C C . LEU A 1 285 ? 3.387 2.046 -16.025 1.00 97.88 285 LEU A C 1
ATOM 2224 O O . LEU A 1 285 ? 2.974 2.132 -14.868 1.00 97.88 285 LEU A O 1
ATOM 2228 N N . ALA A 1 286 ? 2.854 2.757 -17.024 1.00 97.12 286 ALA A N 1
ATOM 2229 C CA . ALA A 1 286 ? 1.730 3.678 -16.848 1.00 97.12 286 ALA A CA 1
ATOM 2230 C C . ALA A 1 286 ? 0.440 2.953 -16.413 1.00 97.12 286 ALA A C 1
ATOM 2232 O O . ALA A 1 286 ? -0.245 3.406 -15.495 1.00 97.12 286 ALA A O 1
ATOM 2233 N N . ALA A 1 287 ? 0.137 1.794 -17.008 1.00 96.81 287 ALA A N 1
ATOM 2234 C CA . ALA A 1 287 ? -1.006 0.971 -16.611 1.00 96.81 287 ALA A CA 1
ATOM 2235 C C . ALA A 1 287 ? -0.863 0.412 -15.181 1.00 96.81 287 ALA A C 1
ATOM 2237 O O . ALA A 1 287 ? -1.837 0.377 -14.430 1.00 96.81 287 ALA A O 1
ATOM 2238 N N . ALA A 1 288 ? 0.343 0.007 -14.770 1.00 95.00 288 ALA A N 1
ATOM 2239 C CA . ALA A 1 288 ? 0.622 -0.433 -13.404 1.00 95.00 288 ALA A CA 1
ATOM 2240 C C . ALA A 1 288 ? 0.450 0.709 -12.386 1.00 95.00 288 ALA A C 1
ATOM 2242 O O . ALA A 1 288 ? -0.183 0.500 -11.349 1.00 95.00 288 ALA A O 1
ATOM 2243 N N . ALA A 1 289 ? 0.930 1.917 -12.709 1.00 94.44 289 ALA A N 1
ATOM 2244 C CA . ALA A 1 289 ? 0.749 3.109 -11.881 1.00 94.44 289 ALA A CA 1
ATOM 2245 C C . ALA A 1 289 ? -0.739 3.451 -11.677 1.00 94.44 289 ALA A C 1
ATOM 2247 O O . ALA A 1 289 ? -1.180 3.603 -10.537 1.00 94.44 289 ALA A O 1
ATOM 2248 N N . ALA A 1 290 ? -1.530 3.480 -12.758 1.00 96.31 290 ALA A N 1
ATOM 2249 C CA . ALA A 1 290 ? -2.970 3.738 -12.690 1.00 96.31 290 ALA A CA 1
ATOM 2250 C C . ALA A 1 290 ? -3.700 2.723 -11.788 1.00 96.31 290 ALA A C 1
ATOM 2252 O O . ALA A 1 290 ? -4.414 3.121 -10.867 1.00 96.31 290 ALA A O 1
ATOM 2253 N N . ARG A 1 291 ? -3.433 1.417 -11.966 1.00 96.06 291 ARG A N 1
ATOM 2254 C CA . ARG A 1 291 ? -4.005 0.351 -11.118 1.00 96.06 291 ARG A CA 1
ATOM 2255 C C . ARG A 1 291 ? -3.651 0.522 -9.637 1.00 96.06 291 ARG A C 1
ATOM 2257 O O . ARG A 1 291 ? -4.481 0.258 -8.772 1.00 96.06 291 ARG A O 1
ATOM 2264 N N . ILE A 1 292 ? -2.430 0.960 -9.324 1.00 95.62 292 ILE A N 1
ATOM 2265 C CA . ILE A 1 292 ? -2.019 1.228 -7.940 1.00 95.62 292 ILE A CA 1
ATOM 2266 C C . ILE A 1 292 ? -2.811 2.398 -7.342 1.00 95.62 292 ILE A C 1
ATOM 2268 O O . ILE A 1 292 ? -3.234 2.303 -6.189 1.00 95.62 292 ILE A O 1
ATOM 2272 N N . ASP A 1 293 ? -3.032 3.481 -8.086 1.00 93.75 293 ASP A N 1
ATOM 2273 C CA . ASP A 1 293 ? -3.769 4.641 -7.573 1.00 93.75 293 ASP A CA 1
ATOM 2274 C C . ASP A 1 293 ? -5.284 4.383 -7.467 1.00 93.75 293 ASP A C 1
ATOM 2276 O O . ASP A 1 293 ? -5.920 4.874 -6.532 1.00 93.75 293 ASP A O 1
ATOM 2280 N N . ASP A 1 294 ? -5.854 3.516 -8.310 1.00 95.06 294 ASP A N 1
ATOM 2281 C CA . ASP A 1 294 ? -7.193 2.942 -8.103 1.00 95.06 294 ASP A CA 1
ATOM 2282 C C . ASP A 1 294 ? -7.266 2.168 -6.780 1.00 95.06 294 ASP A C 1
ATOM 2284 O O . ASP A 1 294 ? -8.068 2.493 -5.900 1.00 95.06 294 ASP A O 1
ATOM 2288 N N . TYR A 1 295 ? -6.366 1.201 -6.579 1.00 92.44 295 TYR A N 1
ATOM 2289 C CA . TYR A 1 295 ? -6.322 0.395 -5.358 1.00 92.44 295 TYR A CA 1
ATOM 2290 C C . TYR A 1 295 ? -6.015 1.214 -4.091 1.00 92.44 295 TYR A C 1
ATOM 2292 O O . TYR A 1 295 ? -6.502 0.874 -3.010 1.00 92.44 295 TYR A O 1
ATOM 2300 N N . ARG A 1 296 ? -5.260 2.316 -4.194 1.00 92.06 296 ARG A N 1
ATOM 2301 C CA . ARG A 1 296 ? -5.042 3.267 -3.088 1.00 92.06 296 ARG A CA 1
ATOM 2302 C C . ARG A 1 296 ? -6.313 4.044 -2.739 1.00 92.06 296 ARG A C 1
ATOM 2304 O O . ARG A 1 296 ? -6.594 4.198 -1.550 1.00 92.06 296 ARG A O 1
ATOM 2311 N N . ARG A 1 297 ? -7.097 4.491 -3.732 1.00 94.69 297 ARG A N 1
ATOM 2312 C CA . ARG A 1 297 ? -8.402 5.145 -3.505 1.00 94.69 297 ARG A CA 1
ATOM 2313 C C . ARG A 1 297 ? -9.392 4.191 -2.834 1.00 94.69 297 ARG A C 1
ATOM 2315 O O . ARG A 1 297 ? -9.992 4.548 -1.821 1.00 94.69 297 ARG A O 1
ATOM 2322 N N . ASP A 1 298 ? -9.483 2.959 -3.329 1.00 91.50 298 ASP A N 1
ATOM 2323 C CA . ASP A 1 298 ? -10.298 1.890 -2.738 1.00 91.50 298 ASP A CA 1
ATOM 2324 C C . ASP A 1 298 ? -9.904 1.595 -1.281 1.00 91.50 298 ASP A C 1
ATOM 2326 O O . ASP A 1 298 ? -10.766 1.461 -0.405 1.00 91.50 298 ASP A O 1
ATOM 2330 N N . LEU A 1 299 ? -8.598 1.527 -0.996 1.00 91.00 299 LEU A N 1
ATOM 2331 C CA . LEU A 1 299 ? -8.074 1.284 0.347 1.00 91.00 299 LEU A CA 1
ATOM 2332 C C . LEU A 1 299 ? -8.407 2.431 1.311 1.00 91.00 299 LEU A C 1
ATOM 2334 O O . LEU A 1 299 ? -8.871 2.164 2.420 1.00 91.00 299 LEU A O 1
ATOM 2338 N N . ASP A 1 300 ? -8.201 3.684 0.902 1.00 89.69 300 ASP A N 1
ATOM 2339 C CA . ASP A 1 300 ? -8.453 4.871 1.730 1.00 89.69 300 ASP A CA 1
ATOM 2340 C C . ASP A 1 300 ? -9.950 5.057 2.035 1.00 89.69 300 ASP A C 1
ATOM 2342 O O . ASP A 1 300 ? -10.318 5.265 3.194 1.00 89.69 300 ASP A O 1
ATOM 2346 N N . ASN A 1 301 ? -10.829 4.860 1.045 1.00 91.62 301 ASN A N 1
ATOM 2347 C CA . ASN A 1 301 ? -12.282 4.826 1.252 1.00 91.62 301 ASN A CA 1
ATOM 2348 C C . ASN A 1 301 ? -12.670 3.719 2.250 1.00 91.62 301 ASN A C 1
ATOM 2350 O O . ASN A 1 301 ? -13.262 3.990 3.296 1.00 91.62 301 ASN A O 1
ATOM 2354 N N . THR A 1 302 ? -12.198 2.486 2.022 1.00 91.38 302 THR A N 1
ATOM 2355 C CA . THR A 1 302 ? -12.443 1.348 2.927 1.00 91.38 302 THR A CA 1
ATOM 2356 C C . THR A 1 302 ? -11.887 1.594 4.346 1.00 91.38 302 THR A C 1
ATOM 2358 O O . THR A 1 302 ? -12.406 1.067 5.335 1.00 91.38 302 THR A O 1
ATOM 2361 N N . VAL A 1 303 ? -10.818 2.384 4.501 1.00 88.69 303 VAL A N 1
ATOM 2362 C CA . VAL A 1 303 ? -10.305 2.815 5.812 1.00 88.69 303 VAL A CA 1
ATOM 2363 C C . VAL A 1 303 ? -11.250 3.830 6.460 1.00 88.69 303 VAL A C 1
ATOM 2365 O O . VAL A 1 303 ? -11.681 3.583 7.592 1.00 88.69 303 VAL A O 1
ATOM 2368 N N . LYS A 1 304 ? -11.630 4.901 5.752 1.00 89.25 304 LYS A N 1
ATOM 2369 C CA . LYS A 1 304 ? -12.558 5.944 6.225 1.00 89.25 304 LYS A CA 1
ATOM 2370 C C . LYS A 1 304 ? -13.890 5.362 6.703 1.00 89.25 304 LYS A C 1
ATOM 2372 O O . LYS A 1 304 ? -14.278 5.615 7.846 1.00 89.25 304 LYS A O 1
ATOM 2377 N N . ASP A 1 305 ? -14.520 4.505 5.904 1.00 86.81 305 ASP A N 1
ATOM 2378 C CA . ASP A 1 305 ? -15.824 3.907 6.220 1.00 86.81 305 ASP A CA 1
ATOM 2379 C C . ASP A 1 305 ? -15.763 3.055 7.495 1.00 86.81 305 ASP A C 1
ATOM 2381 O O . ASP A 1 305 ? -16.567 3.217 8.419 1.00 86.81 305 ASP A O 1
ATOM 2385 N N . THR A 1 306 ? -14.741 2.196 7.614 1.00 86.38 306 THR A N 1
ATOM 2386 C CA . THR A 1 306 ? -14.547 1.399 8.838 1.00 86.38 306 THR A CA 1
ATOM 2387 C C . THR A 1 306 ? -14.239 2.251 10.068 1.00 86.38 306 THR A C 1
ATOM 2389 O O . THR A 1 306 ? -14.647 1.886 11.174 1.00 86.38 306 THR A O 1
ATOM 2392 N N . ALA A 1 307 ? -13.549 3.386 9.908 1.00 86.81 307 ALA A N 1
ATOM 2393 C CA . ALA A 1 307 ? -13.278 4.310 11.003 1.00 86.81 307 ALA A CA 1
ATOM 2394 C C . ALA A 1 307 ? -14.562 5.020 11.465 1.00 86.81 307 ALA A C 1
ATOM 2396 O O . ALA A 1 307 ? -14.809 5.094 12.672 1.00 86.81 307 ALA A O 1
ATOM 2397 N N . ALA A 1 308 ? -15.408 5.471 10.534 1.00 87.25 308 ALA A N 1
ATOM 2398 C CA . ALA A 1 308 ? -16.706 6.073 10.832 1.00 87.25 308 ALA A CA 1
ATOM 2399 C C . ALA A 1 308 ? -17.645 5.078 11.539 1.00 87.25 308 ALA A C 1
ATOM 2401 O O . ALA A 1 308 ? -18.085 5.335 12.663 1.00 87.25 308 ALA A O 1
ATOM 2402 N N . ALA A 1 309 ? -17.873 3.897 10.952 1.00 84.94 309 ALA A N 1
ATOM 2403 C CA . ALA A 1 309 ? -18.746 2.865 11.521 1.00 84.94 309 ALA A CA 1
ATOM 2404 C C . ALA A 1 309 ? -18.303 2.423 12.933 1.00 84.94 309 ALA A C 1
ATOM 2406 O O . ALA A 1 309 ? -19.132 2.257 13.839 1.00 84.94 309 ALA A O 1
ATOM 2407 N N . ARG A 1 310 ? -16.984 2.297 13.157 1.00 85.56 310 ARG A N 1
ATOM 2408 C CA . ARG A 1 310 ? -16.399 2.005 14.476 1.00 85.56 310 ARG A CA 1
ATOM 2409 C C . ARG A 1 310 ? -16.624 3.149 15.469 1.00 85.56 310 ARG A C 1
ATOM 2411 O O . ARG A 1 310 ? -17.018 2.871 16.601 1.00 85.56 310 ARG A O 1
ATOM 2418 N N . ARG A 1 311 ? -16.416 4.412 15.069 1.00 85.62 311 ARG A N 1
ATOM 2419 C CA . ARG A 1 311 ? -16.634 5.595 15.928 1.00 85.62 311 ARG A CA 1
ATOM 2420 C C . ARG A 1 311 ? -18.091 5.707 16.380 1.00 85.62 311 ARG A C 1
ATOM 2422 O O . ARG A 1 311 ? -18.327 5.760 17.584 1.00 85.62 311 ARG A O 1
ATOM 2429 N N . HIS A 1 312 ? -19.058 5.654 15.460 1.00 83.88 312 HIS A N 1
ATOM 2430 C CA . HIS A 1 312 ? -20.485 5.734 15.809 1.00 83.88 312 HIS A CA 1
ATOM 2431 C C . HIS A 1 312 ? -20.923 4.600 16.750 1.00 83.88 312 HIS A C 1
ATOM 2433 O O . HIS A 1 312 ? -21.599 4.851 17.748 1.00 83.88 312 HIS A O 1
ATOM 2439 N N . THR A 1 313 ? -20.492 3.362 16.486 1.00 83.31 313 THR A N 1
ATOM 2440 C CA . THR A 1 313 ? -20.869 2.198 17.309 1.00 83.31 313 THR A CA 1
ATOM 2441 C C . THR A 1 313 ? -20.268 2.258 18.718 1.00 83.31 313 THR A C 1
ATOM 2443 O O . THR A 1 313 ? -20.947 1.926 19.692 1.00 83.31 313 THR A O 1
ATOM 2446 N N . LEU A 1 314 ? -19.015 2.711 18.855 1.00 83.19 314 LEU A N 1
ATOM 2447 C CA . LEU A 1 314 ? -18.378 2.890 20.164 1.00 83.19 314 LEU A CA 1
ATOM 2448 C C . LEU A 1 314 ? -18.989 4.060 20.947 1.00 83.19 314 LEU A C 1
ATOM 2450 O O . LEU A 1 314 ? -19.258 3.901 22.136 1.00 83.19 314 LEU A O 1
ATOM 2454 N N . ALA A 1 315 ? -19.273 5.191 20.294 1.00 87.62 315 ALA A N 1
ATOM 2455 C CA . ALA A 1 315 ? -19.917 6.340 20.930 1.00 87.62 315 ALA A CA 1
ATOM 2456 C C . ALA A 1 315 ? -21.319 5.989 21.459 1.00 87.62 315 ALA A C 1
ATOM 2458 O O . ALA A 1 315 ? -21.608 6.221 22.632 1.00 87.62 315 ALA A O 1
ATOM 2459 N N . ALA A 1 316 ? -22.158 5.341 20.640 1.00 86.38 316 ALA A N 1
ATOM 2460 C CA . ALA A 1 316 ? -23.491 4.898 21.053 1.00 86.38 316 ALA A CA 1
ATOM 2461 C C . ALA A 1 316 ? -23.443 3.917 22.241 1.00 86.38 316 ALA A C 1
ATOM 2463 O O . ALA A 1 316 ? -24.225 4.046 23.184 1.00 86.38 316 ALA A O 1
ATOM 2464 N N . ARG A 1 317 ? -22.489 2.970 22.237 1.00 84.62 317 ARG A N 1
ATOM 2465 C CA . ARG A 1 317 ? -22.262 2.060 23.372 1.00 84.62 317 ARG A CA 1
ATOM 2466 C C . ARG A 1 317 ? -21.835 2.816 24.631 1.00 84.62 317 ARG A C 1
ATOM 2468 O O . ARG A 1 317 ? -22.334 2.494 25.704 1.00 84.62 317 ARG A O 1
ATOM 2475 N N . GLN A 1 318 ? -20.935 3.792 24.517 1.00 85.88 318 GLN A N 1
ATOM 2476 C CA . GLN A 1 318 ? -20.434 4.540 25.671 1.00 85.88 318 GLN A CA 1
ATOM 2477 C C . GLN A 1 318 ? -21.531 5.399 26.316 1.00 85.88 318 GLN A C 1
ATOM 2479 O O . GLN A 1 318 ? -21.638 5.409 27.539 1.00 85.88 318 GLN A O 1
ATOM 2484 N N . VAL A 1 319 ? -22.377 6.056 25.514 1.00 88.62 319 VAL A N 1
ATOM 2485 C CA . VAL A 1 319 ? -23.492 6.888 26.004 1.00 88.62 319 VAL A CA 1
ATOM 2486 C C . VAL A 1 319 ? -24.557 6.054 26.723 1.00 88.62 319 VAL A C 1
ATOM 2488 O O . VAL A 1 319 ? -24.975 6.414 27.822 1.00 88.62 319 VAL A O 1
ATOM 2491 N N . GLU A 1 320 ? -24.981 4.913 26.168 1.00 84.94 320 GLU A N 1
ATOM 2492 C CA . GLU A 1 320 ? -25.940 4.043 26.871 1.00 84.94 320 GLU A CA 1
ATOM 2493 C C . GLU A 1 320 ? -25.300 3.343 28.091 1.00 84.94 320 GLU A C 1
ATOM 2495 O O . GLU A 1 320 ? -25.995 3.068 29.069 1.00 84.94 320 GLU A O 1
ATOM 2500 N N . ALA A 1 321 ? -23.978 3.116 28.105 1.00 85.38 321 ALA A N 1
ATOM 2501 C CA . ALA A 1 321 ? -23.268 2.579 29.271 1.00 85.38 321 ALA A CA 1
ATOM 2502 C C . ALA A 1 321 ? -23.172 3.585 30.435 1.00 85.38 321 ALA A C 1
ATOM 2504 O O . ALA A 1 321 ? -23.456 3.215 31.575 1.00 85.38 321 ALA A O 1
ATOM 2505 N N . THR A 1 322 ? -22.826 4.853 30.176 1.00 89.50 322 THR A N 1
ATOM 2506 C CA . THR A 1 322 ? -22.814 5.895 31.222 1.00 89.50 322 THR A CA 1
ATOM 2507 C C . THR A 1 322 ? -24.226 6.214 31.708 1.00 89.50 322 THR A C 1
ATOM 2509 O O . THR A 1 322 ? -24.435 6.343 32.915 1.00 89.50 322 THR A O 1
ATOM 2512 N N . ARG A 1 323 ? -25.219 6.242 30.805 1.00 89.00 323 ARG A N 1
ATOM 2513 C CA . ARG A 1 323 ? -26.640 6.365 31.164 1.00 89.00 323 ARG A CA 1
ATOM 2514 C C . ARG A 1 323 ? -27.096 5.231 32.082 1.00 89.00 323 ARG A C 1
ATOM 2516 O O . ARG A 1 323 ? -27.733 5.503 33.096 1.00 89.00 323 ARG A O 1
ATOM 2523 N N . LEU A 1 324 ? -26.779 3.979 31.740 1.00 87.25 324 LEU A N 1
ATOM 2524 C CA . LEU A 1 324 ? -27.120 2.821 32.569 1.00 87.25 324 LEU A CA 1
ATOM 2525 C C . LEU A 1 324 ? -26.467 2.898 33.946 1.00 87.25 324 LEU A C 1
ATOM 2527 O O . LEU A 1 324 ? -27.170 2.689 34.930 1.00 87.25 324 LEU A O 1
ATOM 2531 N N . LYS A 1 325 ? -25.172 3.241 34.015 1.00 89.88 325 LYS A N 1
ATOM 2532 C CA . LYS A 1 325 ? -24.457 3.417 35.285 1.00 89.88 325 LYS A CA 1
ATOM 2533 C C . LYS A 1 325 ? -25.175 4.441 36.177 1.00 89.88 325 LYS A C 1
ATOM 2535 O O . LYS A 1 325 ? -25.578 4.084 37.283 1.00 89.88 325 LYS A O 1
ATOM 2540 N N . ARG A 1 326 ? -25.448 5.643 35.648 1.00 90.50 326 ARG A N 1
ATOM 2541 C CA . ARG A 1 326 ? -26.148 6.718 36.374 1.00 90.50 326 ARG A CA 1
ATOM 2542 C C . ARG A 1 326 ? -27.526 6.277 36.878 1.00 90.50 326 ARG A C 1
ATOM 2544 O O . ARG A 1 326 ? -27.862 6.538 38.026 1.00 90.50 326 ARG A O 1
ATOM 2551 N N . LEU A 1 327 ? -28.308 5.577 36.049 1.00 87.06 327 LEU A N 1
ATOM 2552 C CA . LEU A 1 327 ? -29.623 5.055 36.445 1.00 87.06 327 LEU A CA 1
ATOM 2553 C C . LEU A 1 327 ? -29.522 3.969 37.529 1.00 87.06 327 LEU A C 1
ATOM 2555 O O . LEU A 1 327 ? -30.376 3.913 38.406 1.00 87.06 327 LEU A O 1
ATOM 2559 N N . THR A 1 328 ? -28.496 3.109 37.504 1.00 86.75 328 THR A N 1
ATOM 2560 C CA . THR A 1 328 ? -28.289 2.113 38.572 1.00 86.75 328 THR A CA 1
ATOM 2561 C C . THR A 1 328 ? -27.811 2.727 39.886 1.00 86.75 328 THR A C 1
ATOM 2563 O O . THR A 1 328 ? -28.192 2.233 40.942 1.00 86.75 328 THR A O 1
ATOM 2566 N N . GLU A 1 329 ? -27.037 3.813 39.836 1.00 89.94 329 GLU A N 1
ATOM 2567 C CA . GLU A 1 329 ? -26.633 4.589 41.017 1.00 89.94 329 GLU A CA 1
ATOM 2568 C C . GLU A 1 329 ? -27.840 5.336 41.617 1.00 89.94 329 GLU A C 1
ATOM 2570 O O . GLU A 1 329 ? -28.075 5.259 42.819 1.00 89.94 329 GLU A O 1
ATOM 2575 N N . GLU A 1 330 ? -28.670 5.953 40.768 1.00 83.94 330 GLU A N 1
ATOM 2576 C CA . GLU A 1 330 ? -29.940 6.603 41.129 1.00 83.94 330 GLU A CA 1
ATOM 2577 C C . GLU A 1 330 ? -30.957 5.614 41.731 1.00 83.94 330 GLU A C 1
ATOM 2579 O O . GLU A 1 330 ? -31.564 5.897 42.761 1.00 83.94 330 GLU A O 1
ATOM 2584 N N . ALA A 1 331 ? -31.104 4.411 41.164 1.00 85.00 331 ALA A N 1
ATOM 2585 C CA . ALA A 1 331 ? -31.924 3.355 41.766 1.00 85.00 331 ALA A CA 1
ATOM 2586 C C . ALA A 1 331 ? -31.357 2.855 43.106 1.00 85.00 331 ALA A C 1
ATOM 2588 O O . ALA A 1 331 ? -32.125 2.479 43.990 1.00 85.00 331 ALA A O 1
ATOM 2589 N N . GLY A 1 332 ? -30.030 2.839 43.260 1.00 84.75 332 GLY A N 1
ATOM 2590 C CA . GLY A 1 332 ? -29.358 2.479 44.506 1.00 84.75 332 GLY A CA 1
ATOM 2591 C C . GLY A 1 332 ? -29.680 3.461 45.630 1.00 84.75 332 GLY A C 1
ATOM 2592 O O . GLY A 1 332 ? -30.204 3.050 46.664 1.00 84.75 332 GLY A O 1
ATOM 2593 N N . SER A 1 333 ? -29.454 4.757 45.401 1.00 87.50 333 SER A N 1
ATOM 2594 C CA . SER A 1 333 ? -29.719 5.796 46.403 1.00 87.50 333 SER A CA 1
ATOM 2595 C C . SER A 1 333 ? -31.210 5.968 46.706 1.00 87.50 333 SER A C 1
ATOM 2597 O O . SER A 1 333 ? -31.568 6.158 47.866 1.00 87.50 333 SER A O 1
ATOM 2599 N N . LEU A 1 334 ? -32.101 5.815 45.715 1.00 81.19 334 LEU A N 1
ATOM 2600 C CA . LEU A 1 334 ? -33.552 5.800 45.948 1.00 81.19 334 LEU A CA 1
ATOM 2601 C C . LEU A 1 334 ? -33.986 4.617 46.826 1.00 81.19 334 LEU A C 1
ATOM 2603 O O . LEU A 1 334 ? -34.800 4.806 47.727 1.00 81.19 334 LEU A O 1
ATOM 2607 N N . ARG A 1 335 ? -33.434 3.413 46.613 1.00 81.81 335 ARG A N 1
ATOM 2608 C CA . ARG A 1 335 ? -33.707 2.241 47.467 1.00 81.81 335 ARG A CA 1
ATOM 2609 C C . ARG A 1 335 ? -33.148 2.412 48.877 1.00 81.81 335 ARG A C 1
ATOM 2611 O O . ARG A 1 335 ? -33.824 2.050 49.833 1.00 81.81 335 ARG A O 1
ATOM 2618 N N . GLU A 1 336 ? -31.950 2.976 49.018 1.00 85.38 336 GLU A N 1
ATOM 2619 C CA . GLU A 1 336 ? -31.344 3.245 50.325 1.00 85.38 336 GLU A CA 1
ATOM 2620 C C . GLU A 1 336 ? -32.148 4.294 51.112 1.00 85.38 336 GLU A C 1
ATOM 2622 O O . GLU A 1 336 ? -32.449 4.092 52.287 1.00 85.38 336 GLU A O 1
ATOM 2627 N N . LEU A 1 337 ? -32.560 5.384 50.459 1.00 81.06 337 LEU A N 1
ATOM 2628 C CA . LEU A 1 337 ? -33.392 6.431 51.053 1.00 81.06 337 LEU A CA 1
ATOM 2629 C C . LEU A 1 337 ? -34.788 5.907 51.416 1.00 81.06 337 LEU A C 1
ATOM 2631 O O . LEU A 1 337 ? -35.267 6.168 52.517 1.00 81.06 337 LEU A O 1
ATOM 2635 N N . PHE A 1 338 ? -35.420 5.119 50.541 1.00 75.75 338 PHE A N 1
ATOM 2636 C CA . PHE A 1 338 ? -36.703 4.475 50.832 1.00 75.75 338 PHE A CA 1
ATOM 2637 C C . PHE A 1 338 ? -36.585 3.487 52.004 1.00 75.75 338 PHE A C 1
ATOM 2639 O O . PHE A 1 338 ? -37.398 3.526 52.922 1.00 75.75 338 PHE A O 1
ATOM 2646 N N . GLY A 1 339 ? -35.526 2.670 52.037 1.00 80.94 339 GLY A N 1
ATOM 2647 C CA . GLY A 1 339 ? -35.230 1.763 53.147 1.00 80.94 339 GLY A CA 1
ATOM 2648 C C . GLY A 1 339 ? -34.976 2.492 54.471 1.00 80.94 339 GLY A C 1
ATOM 2649 O O . GLY A 1 339 ? -35.451 2.038 55.510 1.00 80.94 339 GLY A O 1
ATOM 2650 N N . LYS A 1 340 ? -34.305 3.653 54.447 1.00 83.44 340 LYS A N 1
ATOM 2651 C CA . LYS A 1 340 ? -34.147 4.528 55.622 1.00 83.44 340 LYS A CA 1
ATOM 2652 C C . LYS A 1 340 ? -35.487 5.097 56.090 1.00 83.44 340 LYS A C 1
ATOM 2654 O O . LYS A 1 340 ? -35.777 4.996 57.276 1.00 83.44 340 LYS A O 1
ATOM 2659 N N . LEU A 1 341 ? -36.327 5.607 55.185 1.00 81.69 341 LEU A N 1
ATOM 2660 C CA . LEU A 1 341 ? -37.668 6.105 55.523 1.00 81.69 341 LEU A CA 1
ATOM 2661 C C . LEU A 1 341 ? -38.580 5.000 56.076 1.00 81.69 341 LEU A C 1
ATOM 2663 O O . LEU A 1 341 ? -39.288 5.227 57.055 1.00 81.69 341 LEU A O 1
ATOM 2667 N N . GLU A 1 342 ? -38.550 3.791 55.510 1.00 76.88 342 GLU A N 1
ATOM 2668 C CA . GLU A 1 342 ? -39.277 2.650 56.072 1.00 76.88 342 GLU A CA 1
ATOM 2669 C C . GLU A 1 342 ? -38.745 2.239 57.444 1.00 76.88 342 GLU A C 1
ATOM 2671 O O . GLU A 1 342 ? -39.537 1.984 58.350 1.00 76.88 342 GLU A O 1
ATOM 2676 N N . ALA A 1 343 ? -37.422 2.152 57.607 1.00 81.62 343 ALA A N 1
ATOM 2677 C CA . ALA A 1 343 ? -36.798 1.790 58.873 1.00 81.62 343 ALA A CA 1
ATOM 2678 C C . ALA A 1 343 ? -37.075 2.844 59.951 1.00 81.62 343 ALA A C 1
ATOM 2680 O O . ALA A 1 343 ? -37.333 2.484 61.097 1.00 81.62 343 ALA A O 1
ATOM 2681 N N . GLU A 1 344 ? -37.088 4.130 59.600 1.00 81.75 344 GLU A N 1
ATOM 2682 C CA . GLU A 1 344 ? -37.441 5.201 60.524 1.00 81.75 344 GLU A CA 1
ATOM 2683 C C . GLU A 1 344 ? -38.941 5.210 60.835 1.00 81.75 344 GLU A C 1
ATOM 2685 O O . GLU A 1 344 ? -39.309 5.309 62.000 1.00 81.75 344 GLU A O 1
ATOM 2690 N N . ARG A 1 345 ? -39.824 4.992 59.852 1.00 75.62 345 ARG A N 1
ATOM 2691 C CA . ARG A 1 345 ? -41.267 4.830 60.101 1.00 75.62 345 ARG A CA 1
ATOM 2692 C C . ARG A 1 345 ? -41.545 3.624 61.003 1.00 75.62 345 ARG A C 1
ATOM 2694 O O . ARG A 1 345 ? -42.316 3.744 61.952 1.00 75.62 345 ARG A O 1
ATOM 2701 N N . LYS A 1 346 ? -40.871 2.491 60.768 1.00 76.25 346 LYS A N 1
ATOM 2702 C CA . LYS A 1 346 ? -40.896 1.308 61.646 1.00 76.25 346 LYS A CA 1
ATOM 2703 C C . LYS A 1 346 ? -40.342 1.642 63.037 1.00 76.25 346 LYS A C 1
ATOM 2705 O O . LYS A 1 346 ? -40.969 1.254 64.013 1.00 76.25 346 LYS A O 1
ATOM 2710 N N . LYS A 1 347 ? -39.259 2.424 63.156 1.00 80.75 347 LYS A N 1
ATOM 2711 C CA . LYS A 1 347 ? -38.732 2.910 64.447 1.00 80.75 347 LYS A CA 1
ATOM 2712 C C . LYS A 1 347 ? -39.688 3.859 65.173 1.00 80.75 347 LYS A C 1
ATOM 2714 O O . LYS A 1 347 ? -39.858 3.666 66.362 1.00 80.75 347 LYS A O 1
ATOM 2719 N N . ARG A 1 348 ? -40.340 4.820 64.507 1.00 77.75 348 ARG A N 1
ATOM 2720 C CA . ARG A 1 348 ? -41.325 5.742 65.118 1.00 77.75 348 ARG A CA 1
ATOM 2721 C C . ARG A 1 348 ? -42.598 5.005 65.569 1.00 77.75 348 ARG A C 1
ATOM 2723 O O . ARG A 1 348 ? -43.195 5.355 66.581 1.00 77.75 348 ARG A O 1
ATOM 2730 N N . LEU A 1 349 ? -43.011 3.959 64.846 1.00 73.56 349 LEU A N 1
ATOM 2731 C CA . LEU A 1 349 ? -44.109 3.072 65.260 1.00 73.56 349 LEU A CA 1
ATOM 2732 C C . LEU A 1 349 ? -43.692 2.146 66.415 1.00 73.56 349 LEU A C 1
ATOM 2734 O O . LEU A 1 349 ? -44.458 1.954 67.356 1.00 73.56 349 LEU A O 1
ATOM 2738 N N . ALA A 1 350 ? -42.474 1.603 66.371 1.00 72.31 350 ALA A N 1
ATOM 2739 C CA . ALA A 1 350 ? -41.921 0.769 67.432 1.00 72.31 350 ALA A CA 1
ATOM 2740 C C . ALA A 1 350 ? -41.557 1.570 68.690 1.00 72.31 350 ALA A C 1
ATOM 2742 O O . ALA A 1 350 ? -41.668 1.020 69.775 1.00 72.31 350 ALA A O 1
ATOM 2743 N N . SER A 1 351 ? -41.178 2.848 68.580 1.00 70.06 351 SER A N 1
ATOM 2744 C CA . SER A 1 351 ? -40.963 3.727 69.732 1.00 70.06 351 SER A CA 1
ATOM 2745 C C . SER A 1 351 ? -42.295 4.053 70.386 1.00 70.06 351 SER A C 1
ATOM 2747 O O . SER A 1 351 ? -42.422 3.800 71.569 1.00 70.06 351 SER A O 1
ATOM 2749 N N . ARG A 1 352 ? -43.332 4.439 69.626 1.00 68.62 352 ARG A N 1
ATOM 2750 C CA . ARG A 1 352 ? -44.692 4.616 70.173 1.00 68.62 352 ARG A CA 1
ATOM 2751 C C . ARG A 1 352 ? -45.231 3.363 70.875 1.00 68.62 352 ARG A C 1
ATOM 2753 O O . ARG A 1 352 ? -45.923 3.495 71.875 1.00 68.62 352 ARG A O 1
ATOM 2760 N N . LYS A 1 353 ? -44.900 2.154 70.397 1.00 66.69 353 LYS A N 1
ATOM 2761 C CA . LYS A 1 353 ? -45.187 0.908 71.136 1.00 66.69 353 LYS A CA 1
ATOM 2762 C C . LYS A 1 353 ? -44.306 0.752 72.383 1.00 66.69 353 LYS A C 1
ATOM 2764 O O . LYS A 1 353 ? -44.837 0.521 73.461 1.00 66.69 353 LYS A O 1
ATOM 2769 N N . LYS A 1 354 ? -42.991 0.946 72.261 1.00 62.06 354 LYS A N 1
ATOM 2770 C CA . LYS A 1 354 ? -42.031 0.850 73.375 1.00 62.06 354 LYS A CA 1
ATOM 2771 C C . LYS A 1 354 ? -42.184 1.926 74.445 1.00 62.06 354 LYS A C 1
ATOM 2773 O O . LYS A 1 354 ? -41.667 1.759 75.534 1.00 62.06 354 LYS A O 1
ATOM 2778 N N . GLU A 1 355 ? -42.855 3.027 74.154 1.00 57.50 355 GLU A N 1
ATOM 2779 C CA . GLU A 1 355 ? -43.114 4.127 75.085 1.00 57.50 355 GLU A CA 1
ATOM 2780 C C . GLU A 1 355 ? -44.314 3.811 75.992 1.00 57.50 355 GLU A C 1
ATOM 2782 O O . GLU A 1 355 ? -44.336 4.224 77.147 1.00 57.50 355 GLU A O 1
ATOM 2787 N N . ILE A 1 356 ? -45.229 2.961 75.508 1.00 55.94 356 ILE A N 1
ATOM 2788 C CA . ILE A 1 356 ? -46.234 2.255 76.316 1.00 55.94 356 ILE A CA 1
ATOM 2789 C C . ILE A 1 356 ? -45.543 1.128 77.120 1.00 55.94 356 ILE A C 1
ATOM 2791 O O . ILE A 1 356 ? -45.697 1.042 78.332 1.00 55.94 356 ILE A O 1
ATOM 2795 N N . GLU A 1 357 ? -44.695 0.322 76.469 1.00 53.03 357 GLU A N 1
ATOM 2796 C CA . GLU A 1 357 ? -43.964 -0.823 77.063 1.00 53.03 357 GLU A CA 1
ATOM 2797 C C . GLU A 1 357 ? -42.944 -0.416 78.162 1.00 53.03 357 GLU A C 1
ATOM 2799 O O . GLU A 1 357 ? -42.739 -1.126 79.148 1.00 53.03 357 GLU A O 1
ATOM 2804 N N . ASN A 1 358 ? -42.309 0.756 78.032 1.00 46.22 358 ASN A N 1
ATOM 2805 C CA . ASN A 1 358 ? -41.302 1.272 78.970 1.00 46.22 358 ASN A CA 1
ATOM 2806 C C . ASN A 1 358 ? -41.893 1.793 80.289 1.00 46.22 358 ASN A C 1
ATOM 2808 O O . ASN A 1 358 ? -41.123 2.042 81.220 1.00 46.22 358 ASN A O 1
ATOM 2812 N N . GLN A 1 359 ? -43.217 1.962 80.401 1.00 50.72 359 GLN A N 1
ATOM 2813 C CA . GLN A 1 359 ? -43.832 2.231 81.705 1.00 50.72 359 GLN A CA 1
ATOM 2814 C C . GLN A 1 359 ? -43.737 0.998 82.620 1.00 50.72 359 GLN A C 1
ATOM 2816 O O . GLN A 1 359 ? -43.470 1.145 83.812 1.00 50.72 359 GLN A O 1
ATOM 2821 N N . GLU A 1 360 ? -43.851 -0.213 82.064 1.00 47.38 360 GLU A N 1
ATOM 2822 C CA . GLU A 1 360 ? -43.752 -1.465 82.826 1.00 47.38 360 GLU A CA 1
ATOM 2823 C C . GLU A 1 360 ? -42.300 -1.936 83.014 1.00 47.38 360 GLU A C 1
ATOM 2825 O O . GLU A 1 360 ? -41.906 -2.379 84.097 1.00 47.38 360 GLU A O 1
ATOM 2830 N N . LEU A 1 361 ? -41.461 -1.797 81.982 1.00 44.06 361 LEU A N 1
ATOM 2831 C CA . LEU A 1 361 ? -40.098 -2.350 81.956 1.00 44.06 361 LEU A CA 1
ATOM 2832 C C . LEU A 1 361 ? -39.028 -1.483 82.647 1.00 44.06 361 LEU A C 1
ATOM 2834 O O . LEU A 1 361 ? -37.830 -1.648 82.418 1.00 44.06 361 LEU A O 1
ATOM 2838 N N . ARG A 1 362 ? -39.421 -0.619 83.592 1.00 41.88 362 ARG A N 1
ATOM 2839 C CA . ARG A 1 362 ? -38.482 0.136 84.450 1.00 41.88 362 ARG A CA 1
ATOM 2840 C C . ARG A 1 362 ? -37.783 -0.731 85.519 1.00 41.88 362 ARG A C 1
ATOM 2842 O O . ARG A 1 362 ? -37.027 -0.210 86.339 1.00 41.88 362 ARG A O 1
ATOM 2849 N N . LYS A 1 363 ? -38.004 -2.054 85.513 1.00 41.41 363 LYS A N 1
ATOM 2850 C CA . LYS A 1 363 ? -37.318 -3.053 86.351 1.00 41.41 363 LYS A CA 1
ATOM 2851 C C . LYS A 1 363 ? -36.222 -3.789 85.558 1.00 41.41 363 LYS A C 1
ATOM 2853 O O . LYS A 1 363 ? -36.522 -4.472 84.589 1.00 41.41 363 LYS A O 1
ATOM 2858 N N . LYS A 1 364 ? -35.000 -3.769 86.116 1.00 35.03 364 LYS A N 1
ATOM 2859 C CA . LYS A 1 364 ? -33.761 -4.498 85.732 1.00 35.03 364 LYS A CA 1
ATOM 2860 C C . LYS A 1 364 ? -32.889 -3.866 84.623 1.00 35.03 364 LYS A C 1
ATOM 2862 O O . LYS A 1 364 ? -33.246 -3.786 83.457 1.00 35.03 364 LYS A O 1
ATOM 2867 N N . GLN A 1 365 ? -31.684 -3.475 85.045 1.00 34.22 365 GLN A N 1
ATOM 2868 C CA . GLN A 1 365 ? -30.502 -3.139 84.232 1.00 34.22 365 GLN A CA 1
ATOM 2869 C C . GLN A 1 365 ? -29.721 -4.456 83.898 1.00 34.22 365 GLN A C 1
ATOM 2871 O O . GLN A 1 365 ? -30.157 -5.512 84.348 1.00 34.22 365 GLN A O 1
ATOM 2876 N N . ARG A 1 366 ? -28.573 -4.542 83.189 1.00 37.06 366 ARG A N 1
ATOM 2877 C CA . ARG A 1 366 ? -27.577 -3.566 82.672 1.00 37.06 366 ARG A CA 1
ATOM 2878 C C . ARG A 1 366 ? -26.648 -4.231 81.610 1.00 37.06 366 ARG A C 1
ATOM 2880 O O . ARG A 1 366 ? -26.673 -5.447 81.471 1.00 37.06 366 ARG A O 1
ATOM 2887 N N . ASN A 1 367 ? -25.727 -3.442 81.029 1.00 31.56 367 ASN A N 1
ATOM 2888 C CA . ASN A 1 367 ? -24.461 -3.816 80.337 1.00 31.56 367 ASN A CA 1
ATOM 2889 C C . ASN A 1 367 ? -24.482 -4.154 78.814 1.00 31.56 367 ASN A C 1
ATOM 2891 O O . ASN A 1 367 ? -25.499 -4.522 78.238 1.00 31.56 367 ASN A O 1
ATOM 2895 N N . ALA A 1 368 ? -23.308 -3.965 78.184 1.00 33.03 368 ALA A N 1
ATOM 2896 C CA . ALA A 1 368 ? -22.903 -4.115 76.761 1.00 33.03 368 ALA A CA 1
ATOM 2897 C C . ALA A 1 368 ? -21.394 -4.582 76.742 1.00 33.03 368 ALA A C 1
ATOM 2899 O O . ALA A 1 368 ? -20.965 -4.923 77.851 1.00 33.03 368 ALA A O 1
ATOM 2900 N N . PRO A 1 369 ? -20.536 -4.589 75.663 1.00 47.19 369 PRO A N 1
ATOM 2901 C CA . PRO A 1 369 ? -20.633 -3.939 74.328 1.00 47.19 369 PRO A CA 1
ATOM 2902 C C . PRO A 1 369 ? -19.948 -4.602 73.064 1.00 47.19 369 PRO A C 1
ATOM 2904 O O . PRO A 1 369 ? -19.236 -5.590 73.157 1.00 47.19 369 PRO A O 1
ATOM 2907 N N . LEU A 1 370 ? -20.129 -3.949 71.891 1.00 32.16 370 LEU A N 1
ATOM 2908 C CA . LEU A 1 370 ? -19.208 -3.677 70.733 1.00 32.16 370 LEU A CA 1
ATOM 2909 C C . LEU A 1 370 ? -18.353 -4.741 69.967 1.00 32.16 370 LEU A C 1
ATOM 2911 O O . LEU A 1 370 ? -17.541 -5.445 70.552 1.00 32.16 370 LEU A O 1
ATOM 2915 N N . SER A 1 371 ? -18.370 -4.666 68.612 1.00 32.56 371 SER A N 1
ATOM 2916 C CA . SER A 1 371 ? -17.198 -4.758 67.674 1.00 32.56 371 SER A CA 1
ATOM 2917 C C . SER A 1 371 ? -17.577 -4.545 66.168 1.00 32.56 371 SER A C 1
ATOM 2919 O O . SER A 1 371 ? -18.745 -4.290 65.873 1.00 32.56 371 SER A O 1
ATOM 2921 N N . LEU A 1 372 ? -16.592 -4.571 65.236 1.00 32.00 372 LEU A N 1
ATOM 2922 C CA . LEU A 1 372 ? -16.640 -4.281 63.763 1.00 32.00 372 LEU A CA 1
ATOM 2923 C C . LEU A 1 372 ? -15.829 -5.362 62.961 1.00 32.00 372 LEU A C 1
ATOM 2925 O O . LEU A 1 372 ? -15.450 -6.349 63.583 1.00 32.00 372 LEU A O 1
ATOM 2929 N N . ASP A 1 373 ? -15.509 -5.367 61.645 1.00 35.25 373 ASP A N 1
ATOM 2930 C CA . ASP A 1 373 ? -15.396 -4.382 60.528 1.00 35.25 373 ASP A CA 1
ATOM 2931 C C . ASP A 1 373 ? -15.468 -5.119 59.129 1.00 35.25 373 ASP A C 1
ATOM 2933 O O . ASP A 1 373 ? -15.348 -6.348 59.117 1.00 35.25 373 ASP A O 1
ATOM 2937 N N . PRO A 1 374 ? -15.690 -4.484 57.940 1.00 49.84 374 PRO A N 1
ATOM 2938 C CA . PRO A 1 374 ? -16.125 -5.183 56.705 1.00 49.84 374 PRO A CA 1
ATOM 2939 C C . PRO A 1 374 ? -15.067 -5.381 55.585 1.00 49.84 374 PRO A C 1
ATOM 2941 O O . PRO A 1 374 ? -14.049 -4.691 55.545 1.00 49.84 374 PRO A O 1
ATOM 2944 N N . LYS A 1 375 ? -15.379 -6.227 54.573 1.00 31.70 375 LYS A N 1
ATOM 2945 C CA . LYS A 1 375 ? -14.926 -6.112 53.150 1.00 31.70 375 LYS A CA 1
ATOM 2946 C C . LYS A 1 375 ? -15.561 -7.147 52.199 1.00 31.70 375 LYS A C 1
ATOM 2948 O O . LYS A 1 375 ? -15.822 -8.277 52.590 1.00 31.70 375 LYS A O 1
ATOM 2953 N N . SER A 1 376 ? -15.719 -6.788 50.917 1.00 31.02 376 SER A N 1
ATOM 2954 C CA . SER A 1 376 ? -15.830 -7.727 49.779 1.00 31.02 376 SER A CA 1
ATOM 2955 C C . SER A 1 376 ? -15.404 -7.046 48.463 1.00 31.02 376 SER A C 1
ATOM 2957 O O . SER A 1 376 ? -15.299 -5.820 48.409 1.00 31.02 376 SER A O 1
ATOM 2959 N N . ALA A 1 377 ? -15.082 -7.824 47.425 1.00 32.91 377 ALA A N 1
ATOM 2960 C CA . ALA A 1 377 ? -14.264 -7.389 46.286 1.00 32.91 377 ALA A CA 1
ATOM 2961 C C . ALA A 1 377 ? -15.035 -7.122 44.975 1.00 32.91 377 ALA A C 1
ATOM 2963 O O . ALA A 1 377 ? -16.094 -7.690 44.718 1.00 32.91 377 ALA A O 1
ATOM 2964 N N . VAL A 1 378 ? -14.427 -6.325 44.085 1.00 30.98 378 VAL A N 1
ATOM 2965 C CA . VAL A 1 378 ? -14.829 -6.182 42.672 1.00 30.98 378 VAL A CA 1
ATOM 2966 C C . VAL A 1 378 ? -13.715 -6.741 41.783 1.00 30.98 378 VAL A C 1
ATOM 2968 O O . VAL A 1 378 ? -12.570 -6.299 41.861 1.00 30.98 378 VAL A O 1
ATOM 2971 N N . ALA A 1 379 ? -14.043 -7.730 40.950 1.00 32.72 379 ALA A N 1
ATOM 2972 C CA . ALA A 1 379 ? -13.069 -8.457 40.133 1.00 32.72 379 ALA A CA 1
ATOM 2973 C C . ALA A 1 379 ? -12.610 -7.682 38.880 1.00 32.72 379 ALA A C 1
ATOM 2975 O O . ALA A 1 379 ? -13.338 -6.861 38.319 1.00 32.72 379 ALA A O 1
ATOM 2976 N N . ALA A 1 380 ? -11.389 -7.976 38.423 1.00 33.62 380 ALA A N 1
ATOM 2977 C CA . ALA A 1 380 ? -10.740 -7.284 37.311 1.00 33.62 380 ALA A CA 1
ATOM 2978 C C . ALA A 1 380 ? -11.309 -7.643 35.923 1.00 33.62 380 ALA A C 1
ATOM 2980 O O . ALA A 1 380 ? -11.810 -8.742 35.679 1.00 33.62 380 ALA A O 1
ATOM 2981 N N . ILE A 1 381 ? -11.153 -6.716 34.971 1.00 35.00 381 ILE A N 1
ATOM 2982 C CA . ILE A 1 381 ? -11.476 -6.928 33.553 1.00 35.00 381 ILE A CA 1
ATOM 2983 C C . ILE A 1 381 ? -10.503 -7.959 32.959 1.00 35.00 381 ILE A C 1
ATOM 2985 O O . ILE A 1 381 ? -9.287 -7.801 33.055 1.00 35.00 381 ILE A O 1
ATOM 2989 N N . ALA A 1 382 ? -11.038 -9.004 32.322 1.00 37.09 382 ALA A N 1
ATOM 2990 C CA . ALA A 1 382 ? -10.245 -10.123 31.815 1.00 37.09 382 ALA A CA 1
ATOM 2991 C C . ALA A 1 382 ? -9.196 -9.693 30.758 1.00 37.09 382 ALA A C 1
ATOM 2993 O O . ALA A 1 382 ? -9.538 -8.978 29.808 1.00 37.09 382 ALA A O 1
ATOM 2994 N N . PRO A 1 383 ? -7.933 -10.154 30.861 1.00 45.47 383 PRO A N 1
ATOM 2995 C CA . PRO A 1 383 ? -6.874 -9.770 29.934 1.00 45.47 383 PRO A CA 1
ATOM 2996 C C . PRO A 1 383 ? -7.058 -10.417 28.556 1.00 45.47 383 PRO A C 1
ATOM 2998 O O . PRO A 1 383 ? -7.210 -11.634 28.421 1.00 45.47 383 PRO A O 1
ATOM 3001 N N . TYR A 1 384 ? -6.970 -9.604 27.503 1.00 46.97 384 TYR A N 1
ATOM 3002 C CA . TYR A 1 384 ? -6.918 -10.096 26.128 1.00 46.97 384 TYR A CA 1
ATOM 3003 C C . TYR A 1 384 ? -5.576 -10.806 25.893 1.00 46.97 384 TYR A C 1
ATOM 3005 O O . TYR A 1 384 ? -4.527 -10.162 25.903 1.00 46.97 384 TYR A O 1
ATOM 3013 N N . LYS A 1 385 ? -5.593 -12.133 25.694 1.00 64.50 385 LYS A N 1
ATOM 3014 C CA . LYS A 1 385 ? -4.379 -12.941 25.472 1.00 64.50 385 LYS A CA 1
ATOM 3015 C C . LYS A 1 385 ? -3.719 -12.607 24.125 1.00 64.50 385 LYS A C 1
ATOM 3017 O O . LYS A 1 385 ? -3.965 -13.272 23.120 1.00 64.50 385 LYS A O 1
ATOM 3022 N N . ILE A 1 386 ? -2.854 -11.593 24.121 1.00 69.38 386 ILE A N 1
ATOM 3023 C CA . ILE A 1 386 ? -1.872 -11.351 23.055 1.00 69.38 386 ILE A CA 1
ATOM 3024 C C . ILE A 1 386 ? -0.965 -12.591 22.963 1.00 69.38 386 ILE A C 1
ATOM 3026 O O . ILE A 1 386 ? -0.542 -13.134 23.986 1.00 69.38 386 ILE A O 1
ATOM 3030 N N . ARG A 1 387 ? -0.692 -13.071 21.744 1.00 82.75 387 ARG A N 1
ATOM 3031 C CA . ARG A 1 387 ? 0.156 -14.256 21.520 1.00 82.75 387 ARG A CA 1
ATOM 3032 C C . ARG A 1 387 ? 1.590 -13.992 22.016 1.00 82.75 387 ARG A C 1
ATOM 3034 O O . ARG A 1 387 ? 2.083 -12.904 21.748 1.00 82.75 387 ARG A O 1
ATOM 3041 N N . PRO A 1 388 ? 2.286 -14.960 22.645 1.00 83.88 388 PRO A N 1
ATOM 3042 C CA . PRO A 1 388 ? 3.689 -14.804 23.042 1.00 83.88 388 PRO A CA 1
ATOM 3043 C C . PRO A 1 388 ? 4.609 -14.449 21.862 1.00 83.88 388 PRO A C 1
ATOM 3045 O O . PRO A 1 388 ? 4.876 -15.283 20.991 1.00 83.88 388 PRO A O 1
ATOM 3048 N N . ILE A 1 389 ? 5.097 -13.208 21.834 1.00 87.81 389 ILE A N 1
ATOM 3049 C CA . ILE A 1 389 ? 6.041 -12.689 20.839 1.00 87.81 389 ILE A CA 1
ATOM 3050 C C . ILE A 1 389 ? 7.388 -13.418 20.896 1.00 87.81 389 ILE A C 1
ATOM 3052 O O . ILE A 1 389 ? 8.036 -13.564 19.860 1.00 87.81 389 ILE A O 1
ATOM 3056 N N . SER A 1 390 ? 7.771 -13.982 22.048 1.00 84.50 390 SER A N 1
ATOM 3057 C CA . SER A 1 390 ? 8.927 -14.884 22.182 1.00 84.50 390 SER A CA 1
ATOM 3058 C C . SER A 1 390 ? 8.932 -16.020 21.146 1.00 84.50 390 SER A C 1
ATOM 3060 O O . SER A 1 390 ? 9.979 -16.352 20.586 1.00 84.50 390 SER A O 1
ATOM 3062 N N . LYS A 1 391 ? 7.753 -16.561 20.804 1.00 85.25 391 LYS A N 1
ATOM 3063 C CA . LYS A 1 391 ? 7.559 -17.633 19.804 1.00 85.25 391 LYS A CA 1
ATOM 3064 C C . LYS A 1 391 ? 7.498 -17.122 18.350 1.00 85.25 391 LYS A C 1
ATOM 3066 O O . LYS A 1 391 ? 7.380 -17.917 17.411 1.00 85.25 391 LYS A O 1
ATOM 3071 N N . ALA A 1 392 ? 7.594 -15.806 18.152 1.00 82.69 392 ALA A N 1
ATOM 3072 C CA . ALA A 1 392 ? 7.522 -15.119 16.863 1.00 82.69 392 ALA A CA 1
ATOM 3073 C C . ALA A 1 392 ? 8.878 -14.592 16.349 1.00 82.69 392 ALA A C 1
ATOM 3075 O O . ALA A 1 392 ? 8.918 -13.904 15.330 1.00 82.69 392 ALA A O 1
ATOM 3076 N N . ARG A 1 393 ? 10.006 -14.928 16.991 1.00 85.31 393 ARG A N 1
ATOM 3077 C CA . ARG A 1 393 ? 11.346 -14.629 16.454 1.00 85.31 393 ARG A CA 1
ATOM 307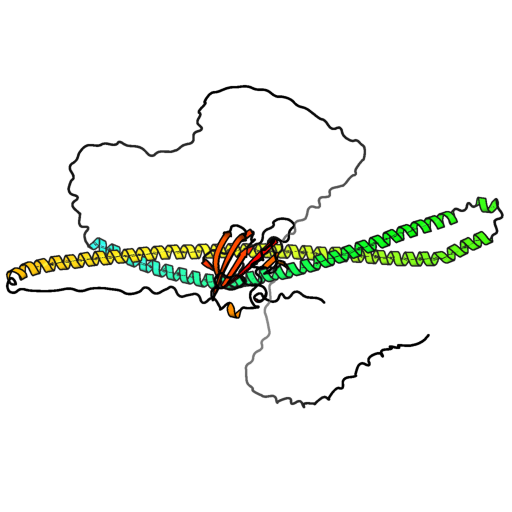8 C C . ARG A 1 393 ? 11.511 -15.218 15.038 1.00 85.31 393 ARG A C 1
ATOM 3080 O O . ARG A 1 393 ? 11.175 -16.375 14.801 1.00 85.31 393 ARG A O 1
ATOM 3087 N N . GLY A 1 394 ? 11.988 -14.403 14.095 1.00 86.31 394 GLY A N 1
ATOM 3088 C CA . GLY A 1 394 ? 12.048 -14.710 12.658 1.00 86.31 394 GLY A CA 1
ATOM 3089 C C . GLY A 1 394 ? 10.699 -14.614 11.924 1.00 86.31 394 GLY A C 1
ATOM 3090 O O . GLY A 1 394 ? 10.613 -14.983 10.754 1.00 86.31 394 GLY A O 1
ATOM 3091 N N . ARG A 1 395 ? 9.635 -14.161 12.605 1.00 87.94 395 ARG A N 1
ATOM 3092 C CA . ARG A 1 395 ? 8.244 -14.121 12.117 1.00 87.94 395 ARG A CA 1
ATOM 3093 C C . ARG A 1 395 ? 7.537 -12.775 12.354 1.00 87.94 395 ARG A C 1
ATOM 3095 O O . ARG A 1 395 ? 6.345 -12.681 12.071 1.00 87.94 395 ARG A O 1
ATOM 3102 N N . LEU A 1 396 ? 8.226 -11.740 12.849 1.00 91.62 396 LEU A N 1
ATOM 3103 C CA . LEU A 1 396 ? 7.673 -10.378 12.886 1.00 91.62 396 LEU A CA 1
ATOM 3104 C C . LEU A 1 396 ? 7.594 -9.813 11.466 1.00 91.62 396 LEU A C 1
ATOM 3106 O O . LEU A 1 396 ? 8.527 -9.962 10.675 1.00 91.62 396 LEU A O 1
ATOM 3110 N N . ASN A 1 397 ? 6.515 -9.105 11.152 1.00 91.56 397 ASN A N 1
ATOM 3111 C CA . ASN A 1 397 ? 6.401 -8.402 9.882 1.00 91.56 397 ASN A CA 1
ATOM 3112 C C . ASN A 1 397 ? 7.392 -7.229 9.826 1.00 91.56 397 ASN A C 1
ATOM 3114 O O . ASN A 1 397 ? 7.600 -6.519 10.812 1.00 91.56 397 ASN A O 1
ATOM 3118 N N . PHE A 1 398 ? 7.984 -6.988 8.652 1.00 93.88 398 PHE A N 1
ATOM 3119 C CA . PHE A 1 398 ? 8.646 -5.711 8.393 1.00 93.88 398 PHE A CA 1
ATOM 3120 C C . PHE A 1 398 ? 7.581 -4.602 8.417 1.00 93.88 398 PHE A C 1
ATOM 3122 O O . PHE A 1 398 ? 6.634 -4.689 7.637 1.00 93.88 398 PHE A O 1
ATOM 3129 N N . PRO A 1 399 ? 7.722 -3.548 9.244 1.00 95.19 399 PRO A N 1
ATOM 3130 C CA . PRO A 1 399 ? 6.701 -2.508 9.344 1.00 95.19 399 PRO A CA 1
ATOM 3131 C C . PRO A 1 399 ? 6.574 -1.649 8.081 1.00 95.19 399 PRO A C 1
ATOM 3133 O O . PRO A 1 399 ? 5.571 -0.966 7.943 1.00 95.19 399 PRO A O 1
ATOM 3136 N N . ALA A 1 400 ? 7.546 -1.672 7.161 1.00 94.38 400 ALA A N 1
ATOM 3137 C CA . ALA A 1 400 ? 7.423 -1.066 5.835 1.00 94.38 400 ALA A CA 1
ATOM 3138 C C . ALA A 1 400 ? 8.325 -1.751 4.788 1.00 94.38 400 ALA A C 1
ATOM 3140 O O . ALA A 1 400 ? 9.347 -2.377 5.111 1.00 94.38 400 ALA A O 1
ATOM 3141 N N . VAL A 1 401 ? 7.966 -1.577 3.513 1.00 91.56 401 VAL A N 1
ATOM 3142 C CA . VAL A 1 401 ? 8.770 -1.971 2.345 1.00 91.56 401 VAL A CA 1
ATOM 3143 C C . VAL A 1 401 ? 9.789 -0.869 2.022 1.00 91.56 401 VAL A C 1
ATOM 3145 O O . VAL A 1 401 ? 9.457 0.313 1.974 1.00 91.56 401 VAL A O 1
ATOM 3148 N N . GLY A 1 402 ? 11.053 -1.251 1.823 1.00 89.12 402 GLY A N 1
ATOM 3149 C CA . GLY A 1 402 ? 12.179 -0.318 1.653 1.00 89.12 402 GLY A CA 1
ATOM 3150 C C . GLY A 1 402 ? 13.502 -0.904 2.149 1.00 89.12 402 GLY A C 1
ATOM 3151 O O . GLY A 1 402 ? 13.491 -1.764 3.032 1.00 89.12 402 GLY A O 1
ATOM 3152 N N . SER A 1 403 ? 14.647 -0.521 1.579 1.00 90.62 403 SER A N 1
ATOM 3153 C CA . SER A 1 403 ? 15.944 -1.147 1.901 1.00 90.62 403 SER A CA 1
ATOM 3154 C C . SER A 1 403 ? 16.482 -0.726 3.276 1.00 90.62 403 SER A C 1
ATOM 3156 O O . SER A 1 403 ? 16.277 0.400 3.717 1.00 90.62 403 SER A O 1
ATOM 3158 N N . VAL A 1 404 ? 17.185 -1.619 3.982 1.00 91.94 404 VAL A N 1
ATOM 3159 C CA . VAL A 1 404 ? 17.806 -1.282 5.278 1.00 91.94 404 VAL A CA 1
ATOM 3160 C C . VAL A 1 404 ? 19.015 -0.375 5.026 1.00 91.94 404 VAL A C 1
ATOM 3162 O O . VAL A 1 404 ? 20.048 -0.856 4.566 1.00 91.94 404 VAL A O 1
ATOM 3165 N N . LYS A 1 405 ? 18.903 0.926 5.330 1.00 91.12 405 LYS A N 1
ATOM 3166 C CA . LYS A 1 405 ? 20.024 1.886 5.253 1.00 91.12 405 LYS A CA 1
ATOM 3167 C C . LYS A 1 405 ? 20.757 2.058 6.584 1.00 91.12 405 LYS A C 1
ATOM 3169 O O . LYS A 1 405 ? 21.957 2.299 6.583 1.00 91.12 405 LYS A O 1
ATOM 3174 N N . GLY A 1 406 ? 20.068 1.914 7.716 1.00 89.25 406 GLY A N 1
ATOM 3175 C CA . GLY A 1 406 ? 20.681 1.960 9.047 1.00 89.25 406 GLY A CA 1
ATOM 3176 C C . GLY A 1 406 ? 20.595 0.606 9.737 1.00 89.25 406 GLY A C 1
ATOM 3177 O O . GLY A 1 406 ? 19.497 0.082 9.906 1.00 89.25 406 GLY A O 1
ATOM 3178 N N . ARG A 1 407 ? 21.732 0.050 10.168 1.00 93.38 407 ARG A N 1
ATOM 3179 C CA . ARG A 1 407 ? 21.780 -1.162 11.004 1.00 93.38 407 ARG A CA 1
ATOM 3180 C C . ARG A 1 407 ? 21.833 -0.800 12.494 1.00 93.38 407 ARG A C 1
ATOM 3182 O O . ARG A 1 407 ? 22.405 0.230 12.863 1.00 93.38 407 ARG A O 1
ATOM 3189 N N . TYR A 1 408 ? 21.281 -1.680 13.331 1.00 93.62 408 TYR A N 1
ATOM 3190 C CA . TYR A 1 408 ? 21.445 -1.642 14.787 1.00 93.62 408 TYR A CA 1
ATOM 3191 C C . TYR A 1 408 ? 22.934 -1.658 15.160 1.00 93.62 408 TYR A C 1
ATOM 3193 O O . TYR A 1 408 ? 23.730 -2.326 14.501 1.00 93.62 408 TYR A O 1
ATOM 3201 N N . GLY A 1 409 ? 23.323 -0.911 16.193 1.00 90.38 409 GLY A N 1
ATOM 3202 C CA . GLY A 1 409 ? 24.705 -0.821 16.674 1.00 90.38 409 GLY A CA 1
ATOM 3203 C C . GLY A 1 409 ? 25.652 0.020 15.805 1.00 90.38 409 GLY A C 1
ATOM 3204 O O . GLY A 1 409 ? 26.695 0.439 16.301 1.00 90.38 409 GLY A O 1
ATOM 3205 N N . GLY A 1 410 ? 25.295 0.326 14.553 1.00 89.62 410 GLY A N 1
ATOM 3206 C CA . GLY A 1 410 ? 26.080 1.213 13.689 1.00 89.62 410 GLY A CA 1
ATOM 3207 C C . GLY A 1 410 ? 26.135 2.642 14.235 1.00 89.62 410 GLY A C 1
ATOM 3208 O O . GLY A 1 410 ? 25.178 3.104 14.864 1.00 89.62 410 GLY A O 1
ATOM 3209 N N . LEU A 1 411 ? 27.240 3.352 13.990 1.00 86.81 411 LEU A N 1
ATOM 3210 C CA . LEU A 1 411 ? 27.413 4.728 14.461 1.00 86.81 411 LEU A CA 1
ATOM 3211 C C . LEU A 1 411 ? 26.354 5.684 13.873 1.00 86.81 411 LEU A C 1
ATOM 3213 O O . LEU A 1 411 ? 25.759 5.454 12.811 1.00 86.81 411 LEU A O 1
ATOM 3217 N N . VAL A 1 412 ? 26.119 6.761 14.620 1.00 82.88 412 VAL A N 1
ATOM 3218 C CA . VAL A 1 412 ? 25.300 7.927 14.249 1.00 82.88 412 VAL A CA 1
ATOM 3219 C C . VAL A 1 412 ? 26.117 9.215 14.406 1.00 82.88 412 VAL A C 1
ATOM 3221 O O . VAL A 1 412 ? 26.036 10.102 13.566 1.00 82.88 412 VAL A O 1
ATOM 3224 N N . ARG A 1 413 ? 26.940 9.293 15.459 1.00 81.62 413 ARG A N 1
ATOM 3225 C CA . ARG A 1 413 ? 27.957 10.331 15.705 1.00 81.62 413 ARG A CA 1
ATOM 3226 C C . ARG A 1 413 ? 29.122 9.695 16.480 1.00 81.62 413 ARG A C 1
ATOM 3228 O O . ARG A 1 413 ? 28.978 8.565 16.949 1.00 81.62 413 ARG A O 1
ATOM 3235 N N . LYS A 1 414 ? 30.249 10.397 16.662 1.00 82.06 414 LYS A N 1
ATOM 3236 C CA . LYS A 1 414 ? 31.351 9.967 17.553 1.00 82.06 414 LYS A CA 1
ATOM 3237 C C . LYS A 1 414 ? 30.773 9.550 18.921 1.00 82.06 414 LYS A C 1
ATOM 3239 O O . LYS A 1 414 ? 30.001 10.303 19.510 1.00 82.06 414 LYS A O 1
ATOM 3244 N N . GLY A 1 415 ? 31.053 8.319 19.355 1.00 76.69 415 GLY A N 1
ATOM 3245 C CA . GLY A 1 415 ? 30.512 7.697 20.578 1.00 76.69 415 GLY A CA 1
ATOM 3246 C C . GLY A 1 415 ? 29.060 7.175 20.522 1.00 76.69 415 GLY A C 1
ATOM 3247 O O . GLY A 1 415 ? 28.711 6.283 21.289 1.00 76.69 415 GLY A O 1
ATOM 3248 N N . ILE A 1 416 ? 28.205 7.654 19.610 1.00 83.75 416 ILE A N 1
ATOM 3249 C CA . ILE A 1 416 ? 26.762 7.339 19.609 1.00 83.75 416 ILE A CA 1
ATOM 3250 C C . ILE A 1 416 ? 26.444 6.209 18.620 1.00 83.75 416 ILE A C 1
ATOM 3252 O O . ILE A 1 416 ? 26.521 6.396 17.402 1.00 83.75 416 ILE A O 1
ATOM 3256 N N . ARG A 1 417 ? 26.018 5.050 19.143 1.00 89.31 417 ARG A N 1
ATOM 3257 C CA . ARG A 1 417 ? 25.516 3.895 18.369 1.00 89.31 417 ARG A CA 1
ATOM 3258 C C . ARG A 1 417 ? 23.983 3.895 18.266 1.00 89.31 417 ARG A C 1
ATOM 3260 O O . ARG A 1 417 ? 23.283 4.287 19.197 1.00 89.31 417 ARG A O 1
ATOM 3267 N N . ARG A 1 418 ? 23.456 3.429 17.131 1.00 91.62 418 ARG A N 1
ATOM 3268 C CA . ARG A 1 418 ? 22.016 3.377 16.819 1.00 91.62 418 ARG A CA 1
ATOM 3269 C C . ARG A 1 418 ? 21.309 2.238 17.569 1.00 91.62 418 ARG A C 1
ATOM 3271 O O . ARG A 1 418 ? 21.747 1.093 17.488 1.00 91.62 418 ARG A O 1
ATOM 3278 N N . LYS A 1 419 ? 20.191 2.543 18.238 1.00 91.50 419 LYS A N 1
ATOM 3279 C CA . LYS A 1 419 ? 19.400 1.604 19.068 1.00 91.50 419 LYS A CA 1
ATOM 3280 C C . LYS A 1 419 ? 18.346 0.793 18.289 1.00 91.50 419 LYS A C 1
ATOM 3282 O O . LYS A 1 419 ? 17.685 -0.066 18.858 1.00 91.50 419 LYS A O 1
ATOM 3287 N N . GLY A 1 420 ? 18.242 1.007 16.978 1.00 92.50 420 GLY A N 1
ATOM 3288 C CA . GLY A 1 420 ? 17.294 0.358 16.070 1.00 92.50 420 GLY A CA 1
ATOM 3289 C C . GLY A 1 420 ? 17.827 0.291 14.636 1.00 92.50 420 GLY A C 1
ATOM 3290 O O . GLY A 1 420 ? 19.008 0.547 14.385 1.00 92.50 420 GLY A O 1
ATOM 3291 N N . VAL A 1 421 ? 16.962 -0.038 13.681 1.00 94.62 421 VAL A N 1
ATOM 3292 C CA . VAL A 1 421 ? 17.257 -0.026 12.238 1.00 94.62 421 VAL A CA 1
ATOM 3293 C C . VAL A 1 421 ? 16.550 1.133 11.539 1.00 94.62 421 VAL A C 1
ATOM 3295 O O . VAL A 1 421 ? 15.567 1.666 12.044 1.00 94.62 421 VAL A O 1
ATOM 3298 N N . VAL A 1 422 ? 17.046 1.524 10.364 1.00 94.31 422 VAL A N 1
ATOM 3299 C CA . VAL A 1 422 ? 16.403 2.519 9.491 1.00 94.31 422 VAL A CA 1
ATOM 3300 C C . VAL A 1 422 ? 16.103 1.891 8.138 1.00 94.31 422 VAL A C 1
ATOM 3302 O O . VAL A 1 422 ? 17.015 1.405 7.460 1.00 94.31 422 VAL A O 1
ATOM 3305 N N . LEU A 1 423 ? 14.832 1.933 7.743 1.00 93.94 423 LEU A N 1
ATOM 3306 C CA . LEU A 1 423 ? 14.329 1.474 6.452 1.00 93.94 423 LEU A CA 1
ATOM 3307 C C . LEU A 1 423 ? 14.145 2.680 5.521 1.00 93.94 423 LEU A C 1
ATOM 3309 O O . LEU A 1 423 ? 13.410 3.609 5.842 1.00 93.94 423 LEU A O 1
ATOM 3313 N N . ALA A 1 424 ? 14.801 2.658 4.362 1.00 92.75 424 ALA A N 1
ATOM 3314 C CA . ALA A 1 424 ? 14.634 3.630 3.288 1.00 92.75 424 ALA A CA 1
ATOM 3315 C C . ALA A 1 424 ? 13.473 3.196 2.382 1.00 92.75 424 ALA A C 1
ATOM 3317 O O . ALA A 1 424 ? 13.633 2.378 1.471 1.00 92.75 424 ALA A O 1
ATOM 3318 N N . THR A 1 425 ? 12.301 3.728 2.698 1.00 92.81 425 THR A N 1
ATOM 3319 C CA . THR A 1 425 ? 10.997 3.477 2.072 1.00 92.81 425 THR A CA 1
ATOM 3320 C C . THR A 1 425 ? 10.729 4.444 0.909 1.00 92.81 425 THR A C 1
ATOM 3322 O O . THR A 1 425 ? 11.489 5.391 0.685 1.00 92.81 425 THR A O 1
ATOM 3325 N N . ARG A 1 426 ? 9.661 4.210 0.138 1.00 90.00 426 ARG A N 1
ATOM 3326 C CA . ARG A 1 426 ? 9.173 5.165 -0.875 1.00 90.00 426 ARG A CA 1
ATOM 3327 C C . ARG A 1 426 ? 8.329 6.282 -0.239 1.00 90.00 426 ARG A C 1
ATOM 3329 O O . ARG A 1 426 ? 7.924 6.163 0.917 1.00 90.00 426 ARG A O 1
ATOM 3336 N N . ALA A 1 427 ? 8.059 7.353 -0.985 1.00 89.69 427 ALA A N 1
ATOM 3337 C CA . ALA A 1 427 ? 7.086 8.363 -0.563 1.00 89.69 427 ALA A CA 1
ATOM 3338 C C . ALA A 1 427 ? 5.707 7.723 -0.325 1.00 89.69 427 ALA A C 1
ATOM 3340 O O . ALA A 1 427 ? 5.330 6.791 -1.037 1.00 89.69 427 ALA A O 1
ATOM 3341 N N . ASN A 1 428 ? 4.977 8.191 0.690 1.00 90.81 428 ASN A N 1
ATOM 3342 C CA . ASN A 1 428 ? 3.652 7.686 1.080 1.00 90.81 428 ASN A CA 1
ATOM 3343 C C . ASN A 1 428 ? 3.590 6.169 1.378 1.00 90.81 428 ASN A C 1
ATOM 3345 O O . ASN A 1 428 ? 2.517 5.568 1.329 1.00 90.81 428 ASN A O 1
ATOM 3349 N N . ALA A 1 429 ? 4.721 5.520 1.690 1.00 92.94 429 ALA A N 1
ATOM 3350 C CA . ALA A 1 429 ? 4.748 4.092 2.000 1.00 92.94 429 ALA A CA 1
ATOM 3351 C C . ALA A 1 429 ? 3.864 3.745 3.213 1.00 92.94 429 ALA A C 1
ATOM 3353 O O . ALA A 1 429 ? 3.962 4.376 4.269 1.00 92.94 429 ALA A O 1
ATOM 3354 N N . GLN A 1 430 ? 3.045 2.700 3.072 1.00 95.31 430 GLN A N 1
ATOM 3355 C CA . GLN A 1 430 ? 2.224 2.165 4.157 1.00 95.31 430 GLN A CA 1
ATOM 3356 C C . GLN A 1 430 ? 3.105 1.601 5.278 1.00 95.31 430 GLN A C 1
ATOM 3358 O O . GLN A 1 430 ? 4.000 0.790 5.025 1.00 95.31 430 GLN A O 1
ATOM 3363 N N . VAL A 1 431 ? 2.802 1.989 6.519 1.00 96.62 431 VAL A N 1
ATOM 3364 C CA . VAL A 1 431 ? 3.402 1.427 7.732 1.00 96.62 431 VAL A CA 1
ATOM 3365 C C . VAL A 1 431 ? 2.408 0.475 8.405 1.00 96.62 431 VAL A C 1
ATOM 3367 O O . VAL A 1 431 ? 1.217 0.787 8.511 1.00 96.62 431 VAL A O 1
ATOM 3370 N N . VAL A 1 432 ? 2.888 -0.687 8.856 1.00 97.19 432 VAL A N 1
ATOM 3371 C CA . VAL A 1 432 ? 2.100 -1.747 9.513 1.00 97.19 432 VAL A CA 1
ATOM 3372 C C . VAL A 1 432 ? 2.697 -2.168 10.861 1.00 97.19 432 VAL A C 1
ATOM 3374 O O . VAL A 1 432 ? 3.891 -2.002 11.111 1.00 97.19 432 VAL A O 1
ATOM 3377 N N . ALA A 1 433 ? 1.875 -2.750 11.735 1.00 96.75 433 ALA A N 1
ATOM 3378 C CA . ALA A 1 433 ? 2.313 -3.315 13.009 1.00 96.75 433 ALA A CA 1
ATOM 3379 C C . ALA A 1 433 ? 3.219 -4.558 12.802 1.00 96.75 433 ALA A C 1
ATOM 3381 O O . ALA A 1 433 ? 2.799 -5.498 12.120 1.00 96.75 433 ALA A O 1
ATOM 3382 N N . PRO A 1 434 ? 4.423 -4.637 13.413 1.00 95.19 434 PRO A N 1
ATOM 3383 C CA . PRO A 1 434 ? 5.303 -5.808 13.294 1.00 95.19 434 PRO A CA 1
ATOM 3384 C C . PRO A 1 434 ? 4.732 -7.094 13.904 1.00 95.19 434 PRO A C 1
ATOM 3386 O O . PRO A 1 434 ? 5.116 -8.193 13.500 1.00 95.19 434 PRO A O 1
ATOM 3389 N N . PHE A 1 435 ? 3.861 -6.958 14.909 1.00 95.06 435 PHE A N 1
ATOM 3390 C CA . PHE A 1 435 ? 3.263 -8.061 15.657 1.00 95.06 435 PHE A CA 1
ATOM 3391 C C . PHE A 1 435 ? 1.963 -7.635 16.359 1.00 95.06 435 PHE A C 1
ATOM 3393 O O . PHE A 1 435 ? 1.693 -6.439 16.478 1.00 95.06 435 PHE A O 1
ATOM 3400 N N . ASP A 1 436 ? 1.186 -8.604 16.854 1.00 91.88 436 ASP A N 1
ATOM 3401 C CA . ASP A 1 436 ? -0.010 -8.361 17.671 1.00 91.88 436 ASP A CA 1
ATOM 3402 C C . ASP A 1 436 ? 0.355 -7.573 18.938 1.00 91.88 436 ASP A C 1
ATOM 3404 O O . ASP A 1 436 ? 1.323 -7.915 19.622 1.00 91.88 436 ASP A O 1
ATOM 3408 N N . GLY A 1 437 ? -0.415 -6.549 19.294 1.00 91.00 437 GLY A N 1
ATOM 3409 C CA . GLY A 1 437 ? -0.079 -5.689 20.428 1.00 91.00 437 GLY A CA 1
ATOM 3410 C C . GLY A 1 437 ? -1.152 -4.671 20.789 1.00 91.00 437 GLY A C 1
ATOM 3411 O O . GLY A 1 437 ? -2.294 -4.763 20.342 1.00 91.00 437 GLY A O 1
ATOM 3412 N N . LYS A 1 438 ? -0.774 -3.686 21.599 1.00 90.50 438 LYS A N 1
ATOM 3413 C CA . LYS A 1 438 ? -1.600 -2.570 22.062 1.00 90.50 438 LYS A CA 1
ATOM 3414 C C . LYS A 1 438 ? -0.836 -1.262 21.873 1.00 90.50 438 LYS A C 1
ATOM 3416 O O . LYS A 1 438 ? 0.316 -1.160 22.274 1.00 90.50 438 LYS A O 1
ATOM 3421 N N . VAL A 1 439 ? -1.456 -0.240 21.296 1.00 89.31 439 VAL A N 1
ATOM 3422 C CA . VAL A 1 439 ? -0.841 1.093 21.218 1.00 89.31 439 VAL A CA 1
ATOM 3423 C C . VAL A 1 439 ? -0.765 1.700 22.617 1.00 89.31 439 VAL A C 1
ATOM 3425 O O . VAL A 1 439 ? -1.796 1.874 23.270 1.00 89.31 439 VAL A O 1
ATOM 3428 N N . VAL A 1 440 ? 0.437 2.066 23.058 1.00 87.25 440 VAL A N 1
ATOM 3429 C CA . VAL A 1 440 ? 0.666 2.778 24.331 1.00 87.25 440 VAL A CA 1
ATOM 3430 C C . VAL A 1 440 ? 1.060 4.241 24.133 1.00 87.25 440 VAL A C 1
ATOM 3432 O O . VAL A 1 440 ? 0.848 5.049 25.028 1.00 87.25 440 VAL A O 1
ATOM 3435 N N . PHE A 1 441 ? 1.548 4.612 22.947 1.00 84.31 441 PHE A N 1
ATOM 3436 C CA . PHE A 1 441 ? 1.781 6.005 22.562 1.00 84.31 441 PHE A CA 1
ATOM 3437 C C . PHE A 1 441 ? 1.601 6.179 21.051 1.00 84.31 441 PHE A C 1
ATOM 3439 O O . PHE A 1 441 ? 2.042 5.328 20.281 1.00 84.31 441 PHE A O 1
ATOM 3446 N N . ALA A 1 442 ? 0.985 7.283 20.634 1.00 90.19 442 ALA A N 1
ATOM 3447 C CA . ALA A 1 442 ? 0.838 7.686 19.238 1.00 90.19 442 ALA A CA 1
ATOM 3448 C C . ALA A 1 442 ? 0.811 9.219 19.167 1.00 90.19 442 ALA A C 1
ATOM 3450 O O . ALA A 1 442 ? -0.139 9.835 19.647 1.00 90.19 442 ALA A O 1
ATOM 3451 N N . GLY A 1 443 ? 1.850 9.840 18.604 1.00 83.31 443 GLY A N 1
ATOM 3452 C CA . GLY A 1 443 ? 1.936 11.299 18.501 1.00 83.31 443 GLY A CA 1
ATOM 3453 C C . GLY A 1 443 ? 3.348 11.809 18.222 1.00 83.31 443 GLY A C 1
ATOM 3454 O O . GLY A 1 443 ? 4.262 11.034 17.945 1.00 83.31 443 GLY A O 1
ATOM 3455 N N . THR A 1 444 ? 3.540 13.125 18.284 1.00 83.94 444 THR A N 1
ATOM 3456 C CA . THR A 1 444 ? 4.854 13.752 18.077 1.00 83.94 444 THR A CA 1
ATOM 3457 C C . THR A 1 444 ? 5.746 13.564 19.304 1.00 83.94 444 THR A C 1
ATOM 3459 O O . THR A 1 444 ? 5.331 13.843 20.426 1.00 83.94 444 THR A O 1
ATOM 3462 N N . PHE A 1 445 ? 6.992 13.137 19.097 1.00 83.62 445 PHE A N 1
ATOM 3463 C CA . PHE A 1 445 ? 7.992 12.951 20.145 1.00 83.62 445 PHE A CA 1
ATOM 3464 C C . PHE A 1 445 ? 9.327 13.617 19.767 1.00 83.62 445 PHE A C 1
ATOM 3466 O O . PHE A 1 445 ? 9.820 13.498 18.639 1.00 83.62 445 PHE A O 1
ATOM 3473 N N . ARG A 1 446 ? 9.938 14.328 20.725 1.00 80.50 446 ARG A N 1
ATOM 3474 C CA . ARG A 1 446 ? 11.164 15.119 20.518 1.00 80.50 446 ARG A CA 1
ATOM 3475 C C . ARG A 1 446 ? 12.312 14.243 19.998 1.00 80.50 446 ARG A C 1
ATOM 3477 O O . ARG A 1 446 ? 12.696 13.264 20.629 1.00 80.50 446 ARG A O 1
ATOM 3484 N N . GLY A 1 447 ? 12.866 14.617 18.843 1.00 76.56 447 GLY A N 1
ATOM 3485 C CA . GLY A 1 447 ? 13.963 13.898 18.179 1.00 76.56 447 GLY A CA 1
ATOM 3486 C C . GLY A 1 447 ? 13.552 12.675 17.345 1.00 76.56 447 GLY A C 1
ATOM 3487 O O . GLY A 1 447 ? 14.412 12.107 16.682 1.00 76.56 447 GLY A O 1
ATOM 3488 N N . TYR A 1 448 ? 12.269 12.291 17.341 1.00 79.94 448 TYR A N 1
ATOM 3489 C CA . TYR A 1 448 ? 11.747 11.146 16.575 1.00 79.94 448 TYR A CA 1
ATOM 3490 C C . TYR A 1 448 ? 10.639 11.522 15.570 1.00 79.94 448 TYR A C 1
ATOM 3492 O O . TYR A 1 448 ? 10.288 10.708 14.718 1.00 79.94 448 TYR A O 1
ATOM 3500 N N . GLY A 1 449 ? 10.104 12.748 15.629 1.00 87.44 449 GLY A N 1
ATOM 3501 C CA . GLY A 1 449 ? 8.968 13.160 14.796 1.00 87.44 449 GLY A CA 1
ATOM 3502 C C . GLY A 1 449 ? 7.684 12.480 15.270 1.00 87.44 449 GLY A C 1
ATOM 3503 O O . GLY A 1 449 ? 7.504 12.300 16.474 1.00 87.44 449 GLY A O 1
ATOM 3504 N N . LEU A 1 450 ? 6.796 12.082 14.357 1.00 90.94 450 LEU A N 1
ATOM 3505 C CA . LEU A 1 450 ? 5.682 11.205 14.720 1.00 90.94 450 LEU A CA 1
ATOM 3506 C C . LEU A 1 450 ? 6.214 9.811 15.082 1.00 90.94 450 LEU A C 1
ATOM 3508 O O . LEU A 1 450 ? 6.862 9.146 14.269 1.00 90.94 450 LEU A O 1
ATOM 3512 N N . LEU A 1 451 ? 5.921 9.403 16.316 1.00 91.94 451 LEU A N 1
ATOM 3513 C CA . LEU A 1 451 ? 6.315 8.154 16.954 1.00 91.94 451 LEU A CA 1
ATOM 3514 C C . LEU A 1 451 ? 5.058 7.370 17.356 1.00 91.94 451 LEU A C 1
ATOM 3516 O O . LEU A 1 451 ? 4.156 7.889 18.015 1.00 91.94 451 LEU A O 1
ATOM 3520 N N . LEU A 1 452 ? 5.042 6.092 16.997 1.00 91.75 452 LEU A N 1
ATOM 3521 C CA . LEU A 1 452 ? 4.084 5.097 17.456 1.00 91.75 452 LEU A CA 1
ATOM 3522 C C . LEU A 1 452 ? 4.820 4.066 18.319 1.00 91.75 452 LEU A C 1
ATOM 3524 O O . LEU A 1 452 ? 5.863 3.548 17.913 1.00 91.75 452 LEU A O 1
ATOM 3528 N N . ILE A 1 453 ? 4.267 3.748 19.489 1.00 91.25 453 ILE A N 1
ATOM 3529 C CA . ILE A 1 453 ? 4.773 2.700 20.381 1.00 91.25 453 ILE A CA 1
ATOM 3530 C C . ILE A 1 453 ? 3.681 1.653 20.596 1.00 91.25 453 ILE A C 1
ATOM 3532 O O . ILE A 1 453 ? 2.582 1.967 21.064 1.00 91.25 453 ILE A O 1
ATOM 3536 N N . ILE A 1 454 ? 4.011 0.405 20.272 1.00 92.94 454 ILE A N 1
ATOM 3537 C CA . ILE A 1 454 ? 3.149 -0.766 20.419 1.00 92.94 454 ILE A CA 1
ATOM 3538 C C . ILE A 1 454 ? 3.734 -1.652 21.525 1.00 92.94 454 ILE A C 1
ATOM 3540 O O . ILE A 1 454 ? 4.846 -2.156 21.392 1.00 92.94 454 ILE A O 1
ATOM 3544 N N . GLU A 1 455 ? 2.990 -1.827 22.611 1.00 90.69 455 GLU A N 1
ATOM 3545 C CA . GLU A 1 455 ? 3.205 -2.828 23.659 1.00 90.69 455 GLU A CA 1
ATOM 3546 C C . GLU A 1 455 ? 2.809 -4.215 23.127 1.00 90.69 455 GLU A C 1
ATOM 3548 O O . GLU A 1 455 ? 1.766 -4.376 22.491 1.00 90.69 455 GLU A O 1
ATOM 3553 N N . HIS A 1 456 ? 3.623 -5.229 23.393 1.00 92.50 456 HIS A N 1
ATOM 3554 C CA . HIS A 1 456 ? 3.362 -6.629 23.063 1.00 92.50 456 HIS A CA 1
ATOM 3555 C C . HIS A 1 456 ? 3.360 -7.478 24.345 1.00 92.50 456 HIS A C 1
ATOM 3557 O O . HIS A 1 456 ? 3.634 -6.988 25.441 1.00 92.50 456 HIS A O 1
ATOM 3563 N N . SER A 1 457 ? 3.073 -8.775 24.221 1.00 87.19 457 SER A N 1
ATOM 3564 C CA . SER A 1 457 ? 3.232 -9.721 25.332 1.00 87.19 457 SER A CA 1
ATOM 3565 C C . SER A 1 457 ? 4.655 -9.694 25.917 1.00 87.19 457 SER A C 1
ATOM 3567 O O . SER A 1 457 ? 5.613 -9.326 25.239 1.00 87.19 457 SER A O 1
ATOM 3569 N N . GLU A 1 458 ? 4.814 -10.181 27.152 1.00 84.81 458 GLU A N 1
ATOM 3570 C CA . GLU A 1 458 ? 6.130 -10.490 27.748 1.00 84.81 458 GLU A CA 1
ATOM 3571 C C . GLU A 1 458 ? 7.074 -9.268 27.898 1.00 84.81 458 GLU A C 1
ATOM 3573 O O . GLU A 1 458 ? 8.296 -9.425 27.931 1.00 84.81 458 GLU A O 1
ATOM 3578 N N . GLY A 1 459 ? 6.517 -8.050 27.984 1.00 80.12 459 GLY A N 1
ATOM 3579 C CA . GLY A 1 459 ? 7.264 -6.800 28.210 1.00 80.12 459 GLY A CA 1
ATOM 3580 C C . GLY A 1 459 ? 7.956 -6.220 26.968 1.00 80.12 459 GLY A C 1
ATOM 3581 O O . GLY A 1 459 ? 8.741 -5.268 27.067 1.00 80.12 459 GLY A O 1
ATOM 3582 N N . TYR A 1 460 ? 7.686 -6.776 25.786 1.00 90.38 460 TYR A N 1
ATOM 3583 C CA . TYR A 1 460 ? 8.254 -6.302 24.525 1.00 90.38 460 TYR A CA 1
ATOM 3584 C C . TYR A 1 460 ? 7.522 -5.070 23.991 1.00 90.38 460 TYR A C 1
ATOM 3586 O O . TYR A 1 460 ? 6.312 -4.943 24.144 1.00 90.38 460 TYR A O 1
ATOM 3594 N N . HIS A 1 461 ? 8.250 -4.176 23.324 1.00 93.88 461 HIS A N 1
ATOM 3595 C CA . HIS A 1 461 ? 7.693 -2.980 22.693 1.00 93.88 461 HIS A CA 1
ATOM 3596 C C . HIS A 1 461 ? 8.300 -2.761 21.302 1.00 93.88 461 HIS A C 1
ATOM 3598 O O . HIS A 1 461 ? 9.521 -2.841 21.152 1.00 93.88 461 HIS A O 1
ATOM 3604 N N . SER A 1 462 ? 7.471 -2.431 20.308 1.00 95.56 462 SER A N 1
ATOM 3605 C CA . SER A 1 462 ? 7.911 -1.911 19.005 1.00 95.56 462 SER A CA 1
ATOM 3606 C C . SER A 1 462 ? 7.769 -0.393 18.967 1.00 95.56 462 SER A C 1
ATOM 3608 O O . SER A 1 462 ? 6.693 0.131 19.247 1.00 95.56 462 SER A O 1
ATOM 3610 N N . LEU A 1 463 ? 8.832 0.309 18.579 1.00 96.25 463 LEU A N 1
ATOM 3611 C CA . LEU A 1 463 ? 8.844 1.747 18.321 1.00 96.25 463 LEU A CA 1
ATOM 3612 C C . LEU A 1 463 ? 8.996 1.978 16.813 1.00 96.25 463 LEU A C 1
ATOM 3614 O O . LEU A 1 463 ? 9.945 1.475 16.207 1.00 96.25 463 LEU A O 1
ATOM 3618 N N . LEU A 1 464 ? 8.083 2.753 16.227 1.00 96.75 464 LEU A N 1
ATOM 3619 C CA . LEU A 1 464 ? 8.072 3.139 14.813 1.00 96.75 464 LEU A CA 1
ATOM 3620 C C . LEU A 1 464 ? 8.065 4.667 14.714 1.00 96.75 464 LEU A C 1
ATOM 3622 O O . LEU A 1 464 ? 7.152 5.300 15.239 1.00 96.75 464 LEU A O 1
ATOM 3626 N N . ALA A 1 465 ? 9.068 5.262 14.067 1.00 93.62 465 ALA A N 1
ATOM 3627 C CA . ALA A 1 465 ? 9.246 6.717 14.027 1.00 93.62 465 ALA A CA 1
ATOM 3628 C C . ALA A 1 465 ? 9.664 7.237 12.645 1.00 93.62 465 ALA A C 1
ATOM 3630 O O . ALA A 1 465 ? 10.325 6.530 11.884 1.00 93.62 465 ALA A O 1
ATOM 3631 N N . GLY A 1 466 ? 9.294 8.482 12.334 1.00 90.44 466 GLY A N 1
ATOM 3632 C CA . GLY A 1 466 ? 9.467 9.081 11.002 1.00 90.44 466 GLY A CA 1
ATOM 3633 C C . GLY A 1 466 ? 8.242 8.949 10.086 1.00 90.44 466 GLY A C 1
ATOM 3634 O O . GLY A 1 466 ? 8.351 9.173 8.882 1.00 90.44 466 GLY A O 1
ATOM 3635 N N . LEU A 1 467 ? 7.077 8.595 10.641 1.00 93.50 467 LEU A N 1
ATOM 3636 C CA . LEU A 1 467 ? 5.802 8.653 9.921 1.00 93.50 467 LEU A CA 1
ATOM 3637 C C . LEU A 1 467 ? 5.417 10.118 9.628 1.00 93.50 467 LEU A C 1
ATOM 3639 O O . LEU A 1 46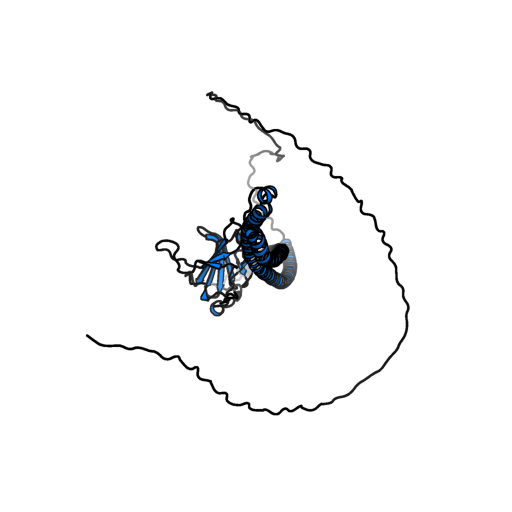7 ? 5.851 11.030 10.329 1.00 93.50 467 LEU A O 1
ATOM 3643 N N . ALA A 1 468 ? 4.558 10.340 8.631 1.00 92.31 468 ALA A N 1
ATOM 3644 C CA . ALA A 1 468 ? 3.901 11.634 8.395 1.00 92.31 468 ALA A CA 1
ATOM 3645 C C . ALA A 1 468 ? 2.440 11.660 8.870 1.00 92.31 468 ALA A C 1
ATOM 3647 O O . ALA A 1 468 ? 1.889 12.730 9.118 1.00 92.31 468 ALA A O 1
ATOM 3648 N N . ARG A 1 469 ? 1.820 10.487 9.048 1.00 92.25 469 ARG A N 1
ATOM 3649 C CA . ARG A 1 469 ? 0.503 10.330 9.677 1.00 92.25 469 ARG A CA 1
ATOM 3650 C C . ARG A 1 469 ? 0.478 9.024 10.465 1.00 92.25 469 ARG A C 1
ATOM 3652 O O . ARG A 1 469 ? 1.010 8.020 9.994 1.00 92.25 469 ARG A O 1
ATOM 3659 N N . ILE A 1 470 ? -0.138 9.037 11.645 1.00 90.38 470 ILE A N 1
ATOM 3660 C CA . ILE A 1 470 ? -0.424 7.834 12.436 1.00 90.38 470 ILE A CA 1
ATOM 3661 C C . ILE A 1 470 ? -1.938 7.613 12.393 1.00 90.38 470 ILE A C 1
ATOM 3663 O O . ILE A 1 470 ? -2.703 8.518 12.717 1.00 90.38 470 ILE A O 1
ATOM 3667 N N . ASP A 1 471 ? -2.349 6.413 11.991 1.00 88.00 471 ASP A N 1
ATOM 3668 C CA . ASP A 1 471 ? -3.753 6.010 11.834 1.00 88.00 471 ASP A CA 1
ATOM 3669 C C . ASP A 1 471 ? -4.263 5.183 13.033 1.00 88.00 471 ASP A C 1
ATOM 3671 O O . ASP A 1 471 ? -5.469 4.995 13.203 1.00 88.00 471 ASP A O 1
ATOM 3675 N N . ALA A 1 472 ? -3.349 4.701 13.885 1.00 82.94 472 ALA A N 1
ATOM 3676 C CA . ALA A 1 472 ? -3.649 3.944 15.099 1.00 82.94 472 ALA A CA 1
ATOM 3677 C C . ALA A 1 472 ? -3.783 4.846 16.345 1.00 82.94 472 ALA A C 1
ATOM 3679 O O . ALA A 1 472 ? -3.027 5.800 16.525 1.00 82.94 472 ALA A O 1
ATOM 3680 N N . VAL A 1 473 ? -4.724 4.521 17.237 1.00 81.19 473 VAL A N 1
ATOM 3681 C CA . VAL A 1 473 ? -5.074 5.344 18.417 1.00 81.19 473 VAL A CA 1
ATOM 3682 C C . VAL A 1 473 ? -4.555 4.714 19.715 1.00 81.19 473 VAL A C 1
ATOM 3684 O O . VAL A 1 473 ? -4.556 3.494 19.850 1.00 81.19 473 VAL A O 1
ATOM 3687 N N . ILE A 1 474 ? -4.151 5.523 20.702 1.00 79.12 474 ILE A N 1
ATOM 3688 C CA . ILE A 1 474 ? -3.727 5.040 22.032 1.00 79.12 474 ILE A CA 1
ATOM 3689 C C . ILE A 1 474 ? -4.811 4.139 22.655 1.00 79.12 474 ILE A C 1
ATOM 3691 O O . ILE A 1 474 ? -5.999 4.451 22.622 1.00 79.12 474 ILE A O 1
ATOM 3695 N N . GLY A 1 475 ? -4.397 2.988 23.191 1.00 77.62 475 GLY A N 1
ATOM 3696 C CA . GLY A 1 475 ? -5.278 1.942 23.714 1.00 77.62 475 GLY A CA 1
ATOM 3697 C C . GLY A 1 475 ? -5.820 0.958 22.666 1.00 77.62 475 GLY A C 1
ATOM 3698 O O . GLY A 1 475 ? -6.398 -0.060 23.048 1.00 77.62 475 GLY A O 1
ATOM 3699 N N . GLN A 1 476 ? -5.624 1.195 21.362 1.00 82.38 476 GLN A N 1
ATOM 3700 C CA . GLN A 1 476 ? -6.028 0.256 20.309 1.00 82.38 476 GLN A CA 1
ATOM 3701 C C . GLN A 1 476 ? -5.235 -1.050 20.397 1.00 82.38 476 GLN A C 1
ATOM 3703 O O . GLN A 1 476 ? -4.007 -1.040 20.348 1.00 82.38 476 GLN A O 1
ATOM 3708 N N . LEU A 1 477 ? -5.943 -2.180 20.446 1.00 88.50 477 LEU A N 1
ATOM 3709 C CA . LEU A 1 477 ? -5.367 -3.483 20.118 1.00 88.50 477 LEU A CA 1
ATOM 3710 C C . LEU A 1 477 ? -5.162 -3.582 18.600 1.00 88.50 477 LEU A C 1
ATOM 3712 O O . LEU A 1 477 ? -6.077 -3.260 17.841 1.00 88.50 477 LEU A O 1
ATOM 3716 N N . LEU A 1 478 ? -3.974 -4.029 18.200 1.00 90.19 478 LEU A N 1
ATOM 3717 C CA . LEU A 1 478 ? -3.511 -4.200 16.824 1.00 90.19 478 LEU A CA 1
ATOM 3718 C C . LEU A 1 478 ? -3.194 -5.674 16.550 1.00 90.19 478 LEU A C 1
ATOM 3720 O O . LEU A 1 478 ? -2.684 -6.378 17.426 1.00 90.19 478 LEU A O 1
ATOM 3724 N N . LEU A 1 479 ? -3.429 -6.125 15.321 1.00 92.94 479 LEU A N 1
ATOM 3725 C CA . LEU A 1 479 ? -2.944 -7.410 14.809 1.00 92.94 479 LEU A CA 1
ATOM 3726 C C . LEU A 1 479 ? -1.621 -7.248 14.044 1.00 92.94 479 LEU A C 1
ATOM 3728 O O . LEU A 1 479 ? -1.353 -6.201 13.457 1.00 92.94 479 LEU A O 1
ATOM 3732 N N . SER A 1 480 ? -0.806 -8.304 13.989 1.00 91.56 480 SER A N 1
ATOM 3733 C CA . SER A 1 480 ? 0.386 -8.337 13.134 1.00 91.56 480 SER A CA 1
ATOM 3734 C C . SER A 1 480 ? 0.027 -8.063 11.668 1.00 91.56 480 SER A C 1
ATOM 3736 O O . SER A 1 480 ? -0.781 -8.781 11.078 1.00 91.56 480 SER A O 1
ATOM 3738 N N . GLY A 1 481 ? 0.641 -7.039 11.069 1.00 92.38 481 GLY A N 1
ATOM 3739 C CA . GLY A 1 481 ? 0.338 -6.572 9.712 1.00 92.38 481 GLY A CA 1
ATOM 3740 C C . GLY A 1 481 ? -0.829 -5.581 9.593 1.00 92.38 481 GLY A C 1
ATOM 3741 O O . GLY A 1 481 ? -1.123 -5.150 8.482 1.00 92.38 481 GLY A O 1
ATOM 3742 N N . GLU A 1 482 ? -1.483 -5.182 10.690 1.00 91.00 482 GLU A N 1
ATOM 3743 C CA . GLU A 1 482 ? -2.503 -4.121 10.666 1.00 91.00 482 GLU A CA 1
ATOM 3744 C C . GLU A 1 482 ? -1.863 -2.773 10.267 1.00 91.00 482 GLU A C 1
ATOM 3746 O O . GLU A 1 482 ? -0.798 -2.443 10.796 1.00 91.00 482 GLU A O 1
ATOM 3751 N N . PRO A 1 483 ? -2.449 -1.990 9.338 1.00 94.50 483 PRO A N 1
ATOM 3752 C CA . PRO A 1 483 ? -1.934 -0.671 8.974 1.00 94.50 483 PRO A CA 1
ATOM 3753 C C . PRO A 1 483 ? -2.067 0.317 10.138 1.00 94.50 483 PRO A C 1
ATOM 3755 O O . PRO A 1 483 ? -3.119 0.407 10.769 1.00 94.50 483 PRO A O 1
ATOM 3758 N N . VAL A 1 484 ? -0.995 1.066 10.413 1.00 94.62 484 VAL A N 1
ATOM 3759 C CA . VAL A 1 484 ? -0.893 1.959 11.586 1.00 94.62 484 VAL A CA 1
ATOM 3760 C C . VAL A 1 484 ? -0.536 3.410 11.257 1.00 94.62 484 VAL A C 1
ATOM 3762 O O . VAL A 1 484 ? -0.544 4.256 12.150 1.00 94.62 484 VAL A O 1
ATOM 3765 N N . GLY A 1 485 ? -0.218 3.717 10.002 1.00 94.69 485 GLY A N 1
ATOM 3766 C CA . GLY A 1 485 ? 0.156 5.055 9.545 1.00 94.69 485 GLY A CA 1
ATOM 3767 C C . GLY A 1 485 ? 0.861 5.025 8.191 1.00 94.69 485 GLY A C 1
ATOM 3768 O O . GLY A 1 485 ? 1.060 3.955 7.616 1.00 94.69 485 GLY A O 1
ATOM 3769 N N . VAL A 1 486 ? 1.278 6.187 7.693 1.00 95.88 486 VAL A N 1
ATOM 3770 C CA . VAL A 1 486 ? 1.988 6.326 6.409 1.00 95.88 486 VAL A CA 1
ATOM 3771 C C . VAL A 1 486 ? 3.240 7.191 6.538 1.00 95.88 486 VAL A C 1
ATOM 3773 O O . VAL A 1 486 ? 3.313 8.106 7.365 1.00 95.88 486 VAL A O 1
ATOM 3776 N N . MET A 1 487 ? 4.236 6.894 5.705 1.00 95.31 487 MET A N 1
ATOM 3777 C CA . MET A 1 487 ? 5.424 7.729 5.506 1.00 95.31 487 MET A CA 1
ATOM 3778 C C . MET A 1 487 ? 5.074 9.019 4.752 1.00 95.31 487 MET A C 1
ATOM 3780 O O . MET A 1 487 ? 4.023 9.109 4.125 1.00 95.31 487 MET A O 1
ATOM 3784 N N . GLY A 1 488 ? 5.946 10.026 4.817 1.00 86.06 488 GLY A N 1
ATOM 3785 C CA . GLY A 1 488 ? 5.720 11.317 4.162 1.00 86.06 488 GLY A CA 1
ATOM 3786 C C . GLY A 1 488 ? 6.005 11.346 2.662 1.00 86.06 488 GLY A C 1
ATOM 3787 O O . GLY A 1 488 ? 6.360 10.343 2.044 1.00 86.06 488 GLY A O 1
ATOM 3788 N N . ASN A 1 489 ? 5.905 12.549 2.100 1.00 81.50 489 ASN A N 1
ATOM 3789 C CA . ASN A 1 489 ? 6.396 12.894 0.768 1.00 81.50 489 ASN A CA 1
ATOM 3790 C C . ASN A 1 489 ? 7.363 14.089 0.862 1.00 81.50 489 ASN A C 1
ATOM 3792 O O . ASN A 1 489 ? 7.130 15.151 0.292 1.00 81.50 489 ASN A O 1
ATOM 3796 N N . LEU A 1 490 ? 8.422 13.944 1.667 1.00 67.00 490 LEU A N 1
ATOM 3797 C CA . LEU A 1 490 ? 9.395 15.006 1.963 1.00 67.00 490 LEU A CA 1
ATOM 3798 C C . LEU A 1 490 ? 10.419 15.203 0.821 1.00 67.00 490 LEU A C 1
ATOM 3800 O O . LEU A 1 490 ? 11.627 15.148 1.042 1.00 67.00 490 LEU A O 1
ATOM 3804 N N . GLY A 1 491 ? 9.935 15.381 -0.410 1.00 63.16 491 GLY A N 1
ATOM 3805 C CA . GLY A 1 491 ? 10.757 15.609 -1.602 1.00 63.16 491 GLY A CA 1
ATOM 3806 C C . GLY A 1 491 ? 11.545 14.385 -2.090 1.00 63.16 491 GLY A C 1
ATOM 3807 O O . GLY A 1 491 ? 11.233 13.241 -1.762 1.00 63.16 491 GLY A O 1
ATOM 3808 N N . ALA A 1 492 ? 12.588 14.636 -2.891 1.00 50.75 492 ALA A N 1
ATOM 3809 C CA . ALA A 1 492 ? 13.314 13.658 -3.719 1.00 50.75 492 ALA A CA 1
ATOM 3810 C C . ALA A 1 492 ? 14.167 12.600 -2.964 1.00 50.75 492 ALA A C 1
ATOM 3812 O O . ALA A 1 492 ? 15.081 12.002 -3.531 1.00 50.75 492 ALA A O 1
ATOM 3813 N N . GLY A 1 493 ? 13.892 12.347 -1.681 1.00 59.06 493 GLY A N 1
ATOM 3814 C CA . GLY A 1 493 ? 14.575 11.349 -0.857 1.00 59.06 493 GLY A CA 1
ATOM 3815 C C . GLY A 1 493 ? 13.702 10.132 -0.531 1.00 59.06 493 GLY A C 1
ATOM 3816 O O . GLY A 1 493 ? 12.517 10.257 -0.221 1.00 59.06 493 GLY A O 1
ATOM 3817 N N . ARG A 1 494 ? 14.303 8.932 -0.499 1.00 69.19 494 ARG A N 1
ATOM 3818 C CA . ARG A 1 494 ? 13.656 7.743 0.093 1.00 69.19 494 ARG A CA 1
ATOM 3819 C C . ARG A 1 494 ? 13.409 7.983 1.587 1.00 69.19 494 ARG A C 1
ATOM 3821 O O . ARG A 1 494 ? 14.361 8.173 2.346 1.00 69.19 494 ARG A O 1
ATOM 3828 N N . GLN A 1 495 ? 12.140 7.975 1.989 1.00 88.75 495 GLN A N 1
ATOM 3829 C CA . GLN A 1 495 ? 11.676 8.343 3.328 1.00 88.75 495 GLN A CA 1
ATOM 3830 C C . GLN A 1 495 ? 12.173 7.332 4.372 1.00 88.75 495 GLN A C 1
ATOM 3832 O O . GLN A 1 495 ? 12.203 6.127 4.109 1.00 88.75 495 GLN A O 1
ATOM 3837 N N . GLN A 1 496 ? 12.568 7.793 5.559 1.00 92.44 496 GLN A N 1
ATOM 3838 C CA . GLN A 1 496 ? 13.278 6.961 6.538 1.00 92.44 496 GLN A CA 1
ATOM 3839 C C . GLN A 1 496 ? 12.382 6.568 7.718 1.00 92.44 496 GLN A C 1
ATOM 3841 O O . GLN A 1 496 ? 12.131 7.384 8.598 1.00 92.44 496 GLN A O 1
ATOM 3846 N N . LEU A 1 497 ? 11.943 5.305 7.756 1.00 94.94 497 LEU A N 1
ATOM 3847 C CA . LEU A 1 497 ? 11.264 4.729 8.921 1.00 94.94 497 LEU A CA 1
ATOM 3848 C C . LEU A 1 497 ? 12.314 4.177 9.893 1.00 94.94 497 LEU A C 1
ATOM 3850 O O . LEU A 1 497 ? 13.044 3.238 9.559 1.00 94.94 497 LEU A O 1
ATOM 3854 N N . TYR A 1 498 ? 12.376 4.734 11.099 1.00 95.31 498 TYR A N 1
ATOM 3855 C CA . TYR A 1 498 ? 13.135 4.172 12.213 1.00 95.31 498 TYR A CA 1
ATOM 3856 C C . TYR A 1 498 ? 12.312 3.087 12.914 1.00 95.31 498 TYR A C 1
ATOM 3858 O O . TYR A 1 498 ? 11.128 3.282 13.192 1.00 95.31 498 TYR A O 1
ATOM 3866 N N . VAL A 1 499 ? 12.947 1.950 13.204 1.00 96.81 499 VAL A N 1
ATOM 3867 C CA . VAL A 1 499 ? 12.324 0.785 13.843 1.00 96.81 499 VAL A CA 1
ATOM 3868 C C . VAL A 1 499 ? 13.218 0.283 14.970 1.00 96.81 499 VAL A C 1
ATOM 3870 O O . VAL A 1 499 ? 14.356 -0.125 14.736 1.00 96.81 499 VAL A O 1
ATOM 3873 N N . GLU A 1 500 ? 12.699 0.259 16.190 1.00 95.12 500 GLU A N 1
ATOM 3874 C CA . GLU A 1 500 ? 13.404 -0.222 17.380 1.00 95.12 500 GLU A CA 1
ATOM 3875 C C . GLU A 1 500 ? 12.524 -1.217 18.139 1.00 95.12 500 GLU A C 1
ATOM 3877 O O . GLU A 1 500 ? 11.332 -0.983 18.322 1.00 95.12 500 GLU A O 1
ATOM 3882 N N . LEU A 1 501 ? 13.112 -2.335 18.574 1.00 94.62 501 LEU A N 1
ATOM 3883 C CA . LEU A 1 501 ? 12.459 -3.285 19.472 1.00 94.62 501 LEU A CA 1
ATOM 3884 C C . LEU A 1 501 ? 13.099 -3.175 20.851 1.00 94.62 501 LEU A C 1
ATOM 3886 O O . LEU A 1 501 ? 14.325 -3.143 20.968 1.00 94.62 501 LEU A O 1
ATOM 3890 N N . ARG A 1 502 ? 12.267 -3.144 21.891 1.00 92.19 502 ARG A N 1
ATOM 3891 C CA . ARG A 1 502 ? 12.684 -3.173 23.297 1.00 92.19 502 ARG A CA 1
ATOM 3892 C C . ARG A 1 502 ? 12.100 -4.385 24.002 1.00 92.19 502 ARG A C 1
ATOM 3894 O O . ARG A 1 502 ? 11.023 -4.849 23.638 1.00 92.19 502 ARG A O 1
ATOM 3901 N N . ARG A 1 503 ? 12.776 -4.847 25.050 1.00 90.19 503 ARG A N 1
ATOM 3902 C CA . ARG A 1 503 ? 12.233 -5.748 26.074 1.00 90.19 503 ARG A CA 1
ATOM 3903 C C . ARG A 1 503 ? 12.515 -5.115 27.430 1.00 90.19 503 ARG A C 1
ATOM 3905 O O . ARG A 1 503 ? 13.667 -4.797 27.706 1.00 90.19 503 ARG A O 1
ATOM 3912 N N . ASN A 1 504 ? 11.481 -4.900 28.241 1.00 82.56 504 ASN A N 1
ATOM 3913 C CA . ASN A 1 504 ? 11.591 -4.274 29.567 1.00 82.56 504 ASN A CA 1
ATOM 3914 C C . ASN A 1 504 ? 12.365 -2.933 29.523 1.00 82.56 504 ASN A C 1
ATOM 3916 O O . ASN A 1 504 ? 13.246 -2.678 30.334 1.00 82.56 504 ASN A O 1
ATOM 3920 N N . GLY A 1 505 ? 12.090 -2.101 28.510 1.00 81.25 505 GLY A N 1
ATOM 3921 C CA . GLY A 1 505 ? 12.770 -0.818 28.275 1.00 81.25 505 GLY A CA 1
ATOM 3922 C C . GLY A 1 505 ? 14.103 -0.896 27.512 1.00 81.25 505 GLY A C 1
ATOM 3923 O O . GLY A 1 505 ? 14.430 0.041 26.782 1.00 81.25 505 GLY A O 1
ATOM 3924 N N . THR A 1 506 ? 14.837 -2.008 27.584 1.00 86.31 506 THR A N 1
ATOM 3925 C CA . THR A 1 506 ? 16.151 -2.160 26.931 1.00 86.31 506 THR A CA 1
ATOM 3926 C C . THR A 1 506 ? 16.013 -2.473 25.434 1.00 86.31 506 THR A C 1
ATOM 3928 O O . THR A 1 506 ? 15.330 -3.441 25.085 1.00 86.31 506 THR A O 1
ATOM 3931 N N . PRO A 1 507 ? 16.645 -1.700 24.525 1.00 91.31 507 PRO A N 1
ATOM 3932 C CA . PRO A 1 507 ? 16.609 -1.959 23.087 1.00 91.31 507 PRO A CA 1
ATOM 3933 C C . PRO A 1 507 ? 17.481 -3.154 22.684 1.00 91.31 507 PRO A C 1
ATOM 3935 O O . PRO A 1 507 ? 18.531 -3.400 23.275 1.00 91.31 507 PRO A O 1
ATOM 3938 N N . PHE A 1 508 ? 17.072 -3.866 21.634 1.00 93.50 508 PHE A N 1
ATOM 3939 C CA . PHE A 1 508 ? 17.835 -4.965 21.039 1.00 93.50 508 PHE A CA 1
ATOM 3940 C C . PHE A 1 508 ? 17.720 -4.967 19.506 1.00 93.50 508 PHE A C 1
ATOM 3942 O O . PHE A 1 508 ? 16.854 -4.311 18.929 1.00 93.50 508 PHE A O 1
ATOM 3949 N N . ASN A 1 509 ? 18.599 -5.714 18.828 1.00 94.38 509 ASN A N 1
ATOM 3950 C CA . ASN A 1 509 ? 18.642 -5.773 17.363 1.00 94.38 509 ASN A CA 1
ATOM 3951 C C . ASN A 1 509 ? 17.329 -6.339 16.767 1.00 94.38 509 ASN A C 1
ATOM 3953 O O . ASN A 1 509 ? 17.048 -7.521 16.979 1.00 94.38 509 ASN A O 1
ATOM 3957 N N . PRO A 1 510 ? 16.565 -5.567 15.966 1.00 93.12 510 PRO A N 1
ATOM 3958 C CA . PRO A 1 510 ? 15.315 -6.046 15.370 1.00 93.12 510 PRO A CA 1
ATOM 3959 C C . PRO A 1 510 ? 15.489 -7.111 14.278 1.00 93.12 510 PRO A C 1
ATOM 3961 O O . PRO A 1 510 ? 14.588 -7.919 14.057 1.00 93.12 510 PRO A O 1
ATOM 3964 N N . MET A 1 511 ? 16.632 -7.132 13.579 1.00 93.31 511 MET A N 1
ATOM 3965 C CA . MET A 1 511 ? 16.794 -7.932 12.354 1.00 93.31 511 MET A CA 1
ATOM 3966 C C . MET A 1 511 ? 16.573 -9.446 12.544 1.00 93.31 511 MET A C 1
ATOM 3968 O O . MET A 1 511 ? 15.880 -10.021 11.711 1.00 93.31 511 MET A O 1
ATOM 3972 N N . PRO A 1 512 ? 17.064 -10.114 13.614 1.00 92.44 512 PRO A N 1
ATOM 3973 C CA . PRO A 1 512 ? 16.834 -11.549 13.833 1.00 92.44 512 PRO A CA 1
ATOM 3974 C C . PRO A 1 512 ? 15.403 -11.910 14.265 1.00 92.44 512 PRO A C 1
ATOM 3976 O O . PRO A 1 512 ? 15.127 -13.079 14.534 1.00 92.44 512 PRO A O 1
ATOM 3979 N N . TRP A 1 513 ? 14.515 -10.921 14.412 1.00 92.00 513 TRP A N 1
ATOM 3980 C CA . TRP A 1 513 ? 13.109 -11.119 14.767 1.00 92.00 513 TRP A CA 1
ATOM 3981 C C . TRP A 1 513 ? 12.176 -10.958 13.565 1.00 92.00 513 TRP A C 1
ATOM 3983 O O . TRP A 1 513 ? 11.131 -11.606 13.528 1.00 92.00 513 TRP A O 1
ATOM 3993 N N . MET A 1 514 ? 12.565 -10.145 12.582 1.00 91.38 514 MET A N 1
ATOM 3994 C CA . MET A 1 514 ? 11.809 -9.899 11.354 1.00 91.38 514 MET A CA 1
ATOM 3995 C C . MET A 1 514 ? 11.829 -11.107 10.403 1.00 91.38 514 MET A C 1
ATOM 3997 O O . MET A 1 514 ? 12.774 -11.895 10.395 1.00 91.38 514 MET A O 1
ATOM 4001 N N . THR A 1 515 ? 10.790 -11.240 9.578 1.00 86.44 515 THR A N 1
ATOM 4002 C CA . THR A 1 515 ? 10.700 -12.255 8.521 1.00 86.44 515 THR A CA 1
ATOM 4003 C C . THR A 1 515 ? 11.811 -12.103 7.485 1.00 86.44 515 THR A C 1
ATOM 4005 O O . THR A 1 515 ? 12.115 -11.001 7.023 1.00 86.44 515 THR A O 1
ATOM 4008 N N . ALA A 1 516 ? 12.403 -13.222 7.061 1.00 72.06 516 ALA A N 1
ATOM 4009 C CA . ALA A 1 516 ? 13.343 -13.225 5.946 1.00 72.06 516 ALA A CA 1
ATOM 4010 C C . ALA A 1 516 ? 12.641 -12.723 4.671 1.00 72.06 516 ALA A C 1
ATOM 4012 O O . ALA A 1 516 ? 11.673 -13.323 4.198 1.00 72.06 516 ALA A O 1
ATOM 4013 N N . ARG A 1 517 ? 13.114 -11.605 4.110 1.00 62.59 517 ARG A N 1
ATOM 4014 C CA . ARG A 1 517 ? 12.531 -11.034 2.891 1.00 62.59 517 ARG A CA 1
ATOM 4015 C C . ARG A 1 517 ? 12.802 -11.945 1.698 1.00 62.59 517 ARG A C 1
ATOM 4017 O O . ARG A 1 517 ? 13.959 -12.162 1.347 1.00 62.59 517 ARG A O 1
ATOM 4024 N N . LYS A 1 518 ? 11.738 -12.370 1.010 1.00 47.91 518 LYS A N 1
ATOM 4025 C CA . LYS A 1 518 ? 11.801 -13.001 -0.319 1.00 47.91 518 LYS A CA 1
ATOM 4026 C C . LYS A 1 518 ? 12.147 -11.981 -1.416 1.00 47.91 518 LYS A C 1
ATOM 4028 O O . LYS A 1 518 ? 11.386 -11.785 -2.355 1.00 47.91 518 LYS A O 1
ATOM 4033 N N . GLY A 1 519 ? 13.301 -11.328 -1.305 1.00 44.12 519 GLY A N 1
ATOM 4034 C CA . GLY A 1 519 ? 13.937 -10.739 -2.480 1.00 44.12 519 GLY A CA 1
ATOM 4035 C C . GLY A 1 519 ? 14.537 -11.864 -3.323 1.00 44.12 519 GLY A C 1
ATOM 4036 O O . GLY A 1 519 ? 15.200 -12.742 -2.768 1.00 44.12 519 GLY A O 1
ATOM 4037 N N . LYS A 1 520 ? 14.338 -11.847 -4.647 1.00 33.12 520 LYS A N 1
ATOM 4038 C CA . LYS A 1 520 ? 15.136 -12.676 -5.562 1.00 33.12 520 LYS A CA 1
ATOM 4039 C C . LYS A 1 520 ? 16.582 -12.178 -5.516 1.00 33.12 520 LYS A C 1
ATOM 4041 O O . LYS A 1 520 ? 16.957 -11.284 -6.267 1.00 33.12 520 LYS A O 1
ATOM 4046 N N . VAL A 1 521 ? 17.398 -12.765 -4.643 1.00 36.53 521 VAL A N 1
ATOM 4047 C CA . VAL A 1 521 ? 18.855 -12.673 -4.762 1.00 36.53 521 VAL A CA 1
ATOM 4048 C C . VAL A 1 521 ? 19.247 -13.537 -5.957 1.00 36.53 521 VAL A C 1
ATOM 4050 O O . VAL A 1 521 ? 19.497 -14.732 -5.813 1.00 36.53 521 VAL A O 1
ATOM 4053 N N . ARG A 1 522 ? 19.245 -12.938 -7.154 1.00 38.25 522 ARG A N 1
ATOM 4054 C CA . ARG A 1 522 ? 20.077 -13.455 -8.242 1.00 38.25 522 ARG A CA 1
ATOM 4055 C C . ARG A 1 522 ? 21.531 -13.361 -7.766 1.00 38.25 522 ARG A C 1
ATOM 4057 O O . ARG A 1 522 ? 21.934 -12.322 -7.242 1.00 38.25 522 ARG A O 1
ATOM 4064 N N . ARG A 1 523 ? 22.239 -14.485 -7.862 1.00 36.28 523 ARG A N 1
ATOM 4065 C CA . ARG A 1 523 ? 23.702 -14.498 -7.925 1.00 36.28 523 ARG A CA 1
ATOM 4066 C C . ARG A 1 523 ? 24.130 -14.031 -9.312 1.00 36.28 523 ARG A C 1
ATOM 4068 O O . ARG A 1 523 ? 23.297 -14.205 -10.233 1.00 36.28 523 ARG A O 1
#

pLDDT: mean 71.31, std 23.83, range [30.34, 98.19]

Foldseek 3Di:
DDDDDDDDDDDDDDDDDDDDDDDDDDDDDDDDDDDDDDDDDDDDDDDDDDDDDDDDDDDDDDDDDDDDDDDDDDDDDDDDDDDDDDDDDDDDDDDDDDDDDDDDDDDDDDDDDDDDDDDDDDPPPPPPDPCVVLVVVLVVLVVVLVVLVVVLVVLVVVVVVLVVVVVVLLVVLLVLLVLLVVLVVVLVVLVVVLVVLVVVLVVLVVVLVVLVVVVVVVVVVVVVLVPPPPVCVVVDCPDCVVVVVSVVVCVVCVVVVVVSVVVSVVSVVVSVVSVVSSVVSVVVSVVSVVVSVVSVVVSVVSLVVSVVSVVVSVVSSVVSVVVSVVSVVVSVVSVVVSVVVVVVVVVVVVVVVVVVVVVVPPDDDDDDDDDDDDDDDDDDDDDDDFDPLVVQFQPFADQWDAQWPAFFQDDPDVVDTHLFTKGQAAAFTWGFGRAWFFWQDFQQDPPFGTWTWTHGPQQKIKIKGQFPFFPDDHGDTHHRGHTTGTHHCPPDGRGIITIWMDHNNHTDGCPRNYHDDPDPPDD

Secondary structure (DSSP, 8-state):
--------PPPPP---PPPPPP------PPP--------------------PPP----------------------------------------------------------------------------THHHHHHHHHHHHHHHHHHHHHHHHHHHHHHHHHHHHHHHHHHHHHHHHHHHHHHHHHHHHHHHHHHHHHHHHHHHHHHHHHHHHHHHHHHHHHHTTS-THHHHH----THHHHHHHHHHHHHHHHHHHHHHHHHHHHHHHHHHHHHHHHHHHHHHHHHHHHHHHHHHHHHHHHHHHHHHHHHHHHHHHHHHHHHHHHHHHHHHHHHHHHHHHHHHHHHHHHHHHHHHHH--S---------------PPPPP-----GGGGTT-BPPSS-EEEEE-TT-EEETTEE-SSEEEEEPTTPEEE-SSSEEEEEEEEETTTEEEEEEE-GGGEEEEEEEEEEE---TT-EE-TT-EEEEE---SSS-EEEEEEEEETTEEE-STTTBPPP------

Radius of gyration: 48.0 Å; Cα contacts (8 Å, |Δi|>4): 427; chains: 1; bounding box: 124×119×160 Å

Solvent-accessible surface area (backbone atoms only — not comparable to full-atom values): 32559 Å² total; per-residue (Å²): 137,87,82,90,82,91,88,86,84,84,86,84,81,83,81,83,81,82,82,81,85,87,81,90,79,86,88,81,88,80,81,91,79,90,78,83,87,86,79,87,90,83,88,82,90,82,88,83,85,85,83,89,82,87,79,92,76,87,86,81,86,82,86,82,78,86,75,88,86,82,84,89,81,95,79,89,87,81,85,86,87,88,87,80,87,78,89,80,92,81,90,85,91,88,89,86,90,85,93,82,89,86,86,82,86,84,80,89,83,87,87,80,78,93,79,92,76,93,74,81,86,72,80,80,75,80,77,78,72,64,73,68,59,59,56,51,52,48,54,51,47,53,51,50,49,53,52,44,54,52,52,49,55,51,49,50,53,51,52,54,51,51,52,55,47,50,55,54,50,52,49,53,51,52,51,51,54,45,54,42,53,52,47,56,48,51,42,62,50,44,56,48,51,46,51,54,48,53,50,54,49,51,51,52,51,52,52,52,55,52,50,51,53,56,50,51,54,50,52,55,49,51,56,52,67,74,56,62,58,73,66,56,67,74,77,42,91,77,50,72,66,53,60,52,49,52,51,50,52,48,65,68,41,49,64,58,50,52,55,49,50,53,53,50,53,50,55,50,52,56,46,51,54,48,50,52,50,46,52,52,48,51,52,52,42,52,52,48,51,51,54,41,54,52,52,48,52,54,48,51,50,58,47,51,52,54,51,51,58,50,49,56,55,50,50,55,50,50,54,56,48,53,51,44,51,54,49,53,51,51,50,48,52,52,50,52,52,49,51,49,51,51,53,47,51,51,45,59,53,49,44,62,49,44,62,60,51,51,70,72,59,78,67,81,87,85,92,85,87,92,91,89,88,92,89,86,89,84,84,80,84,82,80,81,82,57,66,65,53,84,82,32,60,45,60,22,44,70,37,52,70,49,55,79,76,37,54,49,66,38,76,79,50,94,95,39,58,33,64,24,34,26,29,36,18,50,61,58,32,64,28,29,31,37,47,48,29,31,26,75,41,59,46,80,40,95,97,42,46,34,32,38,31,33,38,35,40,96,54,26,34,44,39,43,23,39,39,66,44,74,72,52,54,67,71,39,75,45,48,55,60,38,76,35,29,27,31,37,73,84,61,102,52,65,34,56,41,35,41,31,31,26,47,76,82,48,64,43,72,48,72,76,28,31,44,82,75,89,66,87,76,75,129

Nearest PDB structures (foldseek):
  4bh5-assembly4_D  TM=9.342E-01  e=8.511E-15  Escherichia coli K-12
  8c0j-assembly1_B  TM=9.257E-01  e=2.198E-13  Citrobacter rodentium
  8tzl-assembly1_E  TM=3.603E-01  e=1.440E-17  Vibrio cholerae
  6tpi-assembly1_A  TM=3.567E-01  e=5.750E-17  Escherichia coli K-12
  5xg2-assembly1_A  TM=4.511E-01  e=1.104E-03  Pyrococcus yayanosii CH1

Sequence (523 aa):
MTPRQSGRSPPSTPQRKSRPPMTAIRGHPARRAGRRDAGASQDPRNAVRGPRKAALRVAFPVPSGRRQALPMDPHRPRLPSYRENGKSDRRGSGITLGRTRARFRAAAFLSISLALLALPPRPASAAEKPPGDIGRRLQDVEKAIRQGKQKSKALERKANALRRELTRVNRKKVELAKVIQDLESEMTDLEREISELNGAETEKKRLLASRRGQFAQLLGALQRLSRLPEEAVIAYPERPANLVRAAILLRATLPRVEDQAARLREDLIALDATRGQIAEQRAKLAAAAARIDDYRRDLDNTVKDTAAARRHTLAARQVEATRLKRLTEEAGSLRELFGKLEAERKKRLASRKKEIENQELRKKQRNAPLSLDPKSAVAAIAPYKIRPISKARGRLNFPAVGSVKGRYGGLVRKGIRRKGVVLATRANAQVVAPFDGKVVFAGTFRGYGLLLIIEHSEGYHSLLAGLARIDAVIGQLLLSGEPVGVMGNLGAGRQQLYVELRRNGTPFNPMPWMTARKGKVRR

Mean predicted aligned error: 22.0 Å